Protein AF-W7E6U9-F1 (afdb_monomer)

Secondary structure (DSSP, 8-state):
---SEEEEEEETTEEEEEETT-GGGTTS--EEB-TT-TT---EEEEEEEEETTEEEEEEE-TTTTTTS-TT-EEEEEEGGGTEEEEEEPPPP--SS-S-S---------------------------------------------------------------------------------THHHHHHHHHHHHHHHHHHHHHHHH-----------------------------PPP--PPP-PPPPHHHHHTTS-HHHHHHH-SSHHHHHHHHHHHHHTT-HHHHHHHHHHHHHTT-HHHHHHHHHHH-TTT--TTSSSSS--HHHHHHHHHHHHHTT-GGGHHHHHHHHHHHHHHHHTT-HHHHHHHHHH--

Solvent-accessible surface area (backbone atoms only — not comparable to full-atom values): 24078 Å² total; per-residue (Å²): 132,82,73,56,58,47,61,40,60,72,48,66,19,26,35,32,38,37,31,60,74,39,33,89,57,69,88,59,95,59,49,44,24,31,85,91,38,84,92,46,66,64,44,66,55,75,44,76,50,70,60,84,50,23,23,35,38,31,32,72,33,54,86,39,58,90,77,54,58,59,74,38,80,40,58,41,32,31,70,90,74,73,43,71,46,77,40,55,37,55,71,60,55,53,68,75,71,91,73,76,79,78,80,76,79,72,77,83,74,81,85,79,92,77,89,81,83,93,78,84,88,83,88,82,81,92,80,90,86,87,80,84,88,84,88,82,81,87,85,91,81,94,80,82,88,86,89,79,89,78,88,77,93,79,86,82,87,90,76,90,82,82,87,83,90,84,83,88,83,89,88,91,79,92,78,78,90,75,83,83,77,70,75,62,66,64,54,53,54,54,53,53,54,52,54,58,59,52,49,57,58,55,50,65,76,67,60,72,83,82,78,79,86,77,91,81,80,88,82,81,78,87,77,84,92,77,82,87,83,83,88,82,95,70,78,87,75,75,85,74,73,75,78,79,77,74,80,50,72,74,62,56,48,74,78,46,54,71,69,52,34,71,71,68,41,94,44,52,67,55,30,27,52,51,11,53,51,28,43,75,70,67,39,27,70,61,10,49,54,30,20,52,54,15,28,76,74,66,33,36,66,24,19,34,52,51,12,49,59,22,19,69,87,69,50,52,89,92,48,77,51,98,66,62,36,65,57,59,12,49,53,24,18,50,52,6,37,76,67,65,36,70,81,22,50,61,60,42,51,54,47,51,55,54,29,50,55,38,29,75,76,64,36,62,67,32,44,53,42,47,65,75,74,66,122

Sequence (375 aa):
MSSQLKVSASAPGEATIILVGKALHYGDVLTISFPQFSSISSQKVIQQSVVGDDLLLIIDADSLGDILEPDSPYQIKVPELEITSTVIWPEIVGKRGASTGVINTTKASSPSKVKTPIIEEEQPASLSFETEPQTSSLPSSLIEDTHEEQKTDYFTQIQNKDDKEEDAPLVSEPSKRHQSSVPVILLSILGVCLLLAGGAIAYIKFSKPHSEPTKEQIVKKEEPKKELPKAAETKPPAPVQPPKAEPSFAENLQKMSVPEVIDKAPNTVMITQEGKRRLEAKQFDDGILLLENAAAKGDTLAMLKLGLLYSPVDFKTGGAIPSPDMREAARYLQKAEEGGLKDATAPRAALKDWLTKKADEGDDMARLTLKDFWK

Nearest PDB structures (foldseek):
  3wdi-assembly1_A  TM=6.635E-01  e=2.010E-02  Anoxybacillus sp. LM18-11
  3wdh-assembly1_A  TM=6.197E-01  e=1.278E-02  Anoxybacillus sp. LM18-11
  6mol-assembly1_B  TM=5.276E-01  e=3.601E-01  Homo sapiens
  7uvl-assembly1_A  TM=4.372E-01  e=2.080E+00  Homo sapiens
  3aqj-assembly2_R  TM=2.081E-01  e=8.560E+00  Peduovirus P2

Radius of gyration: 37.89 Å; Cα contacts (8 Å, |Δi|>4): 383; chains: 1; bounding box: 103×106×112 Å

InterPro domains:
  IPR011990 Tetratricopeptide-like helical domain superfamily [G3DSA:1.25.40.10] (270-371)

Mean predicted aligned error: 20.53 Å

Structure (mmCIF, N/CA/C/O backbone):
data_AF-W7E6U9-F1
#
_entry.id   AF-W7E6U9-F1
#
loop_
_atom_site.group_PDB
_atom_site.id
_atom_site.type_symbol
_atom_site.label_atom_id
_atom_site.label_alt_id
_atom_site.label_comp_id
_atom_site.label_asym_id
_atom_site.label_entity_id
_atom_site.label_seq_id
_atom_site.pdbx_PDB_ins_code
_atom_site.Cartn_x
_atom_site.Cartn_y
_atom_site.Cartn_z
_atom_site.occupancy
_atom_site.B_iso_or_equiv
_atom_site.auth_seq_id
_atom_site.auth_comp_id
_atom_site.auth_asym_id
_atom_site.auth_atom_id
_atom_site.pdbx_PDB_model_num
ATOM 1 N N . MET A 1 1 ? -27.068 -25.869 20.766 1.00 50.53 1 MET A N 1
ATOM 2 C CA . MET A 1 1 ? -27.177 -24.438 20.420 1.00 50.53 1 MET A CA 1
ATOM 3 C C . MET A 1 1 ? -26.910 -24.331 18.933 1.00 50.53 1 MET A C 1
ATOM 5 O O . MET A 1 1 ? -25.857 -24.786 18.512 1.00 50.53 1 MET A O 1
ATOM 9 N N . SER A 1 2 ? -27.874 -23.872 18.135 1.00 56.91 2 SER A N 1
ATOM 10 C CA . SER A 1 2 ? -27.682 -23.735 16.687 1.00 56.91 2 SER A CA 1
ATOM 11 C C . SER A 1 2 ? -26.698 -22.599 16.425 1.00 56.91 2 SER A C 1
ATOM 13 O O . SER A 1 2 ? -26.955 -21.468 16.836 1.00 56.91 2 SER A O 1
ATOM 15 N N . SER A 1 3 ? -25.560 -22.896 15.796 1.00 67.38 3 SER A N 1
ATOM 16 C CA . SER A 1 3 ? -24.591 -21.871 15.407 1.00 67.38 3 SER A CA 1
ATOM 17 C C . SER A 1 3 ? -25.251 -20.912 14.418 1.00 67.38 3 SER A C 1
ATOM 19 O O . SER A 1 3 ? -25.660 -21.325 13.336 1.00 67.38 3 SER A O 1
ATOM 21 N N . GLN A 1 4 ? -25.368 -19.639 14.801 1.00 89.50 4 GLN A N 1
ATOM 22 C CA . GLN A 1 4 ? -25.947 -18.575 13.968 1.00 89.50 4 GLN A CA 1
ATOM 23 C C . GLN A 1 4 ? -25.025 -18.156 12.810 1.00 89.50 4 GLN A C 1
ATOM 25 O O . GLN A 1 4 ? -25.430 -17.377 11.953 1.00 89.50 4 GLN A O 1
ATOM 30 N N . LEU A 1 5 ? -23.789 -18.664 12.793 1.00 95.62 5 LEU A N 1
ATOM 31 C CA . LEU A 1 5 ? -22.746 -18.307 11.843 1.00 95.62 5 LEU A CA 1
ATOM 32 C C . LEU A 1 5 ? -22.010 -19.573 11.384 1.00 95.62 5 LEU A C 1
ATOM 34 O O . LEU A 1 5 ? -21.658 -20.423 12.208 1.00 95.62 5 LEU A O 1
ATOM 38 N N . LYS A 1 6 ? -21.785 -19.702 10.076 1.00 96.50 6 LYS A N 1
ATOM 39 C CA . LYS A 1 6 ? -20.925 -20.731 9.464 1.00 96.50 6 LYS A CA 1
ATOM 40 C C . LYS A 1 6 ? -19.910 -20.062 8.544 1.00 96.50 6 LYS A C 1
ATOM 42 O O . LYS A 1 6 ? -20.178 -18.980 8.035 1.00 96.50 6 LYS A O 1
ATOM 47 N N . VAL A 1 7 ? -18.766 -20.703 8.320 1.00 96.50 7 VAL A N 1
ATOM 48 C CA . VAL A 1 7 ? -17.740 -20.219 7.385 1.00 96.50 7 VAL A CA 1
ATOM 49 C C . VAL A 1 7 ? -17.380 -21.337 6.420 1.00 96.50 7 VAL A C 1
ATOM 51 O O . VAL A 1 7 ? -17.232 -22.485 6.835 1.00 96.50 7 VAL A O 1
ATOM 54 N N . SER A 1 8 ? -17.260 -21.009 5.139 1.00 96.25 8 SER A N 1
ATOM 55 C CA . SER A 1 8 ? -16.838 -21.932 4.086 1.00 96.25 8 SER A CA 1
ATOM 56 C C . SER A 1 8 ? -15.931 -21.228 3.082 1.00 96.25 8 SER A C 1
ATOM 58 O O . SER A 1 8 ? -16.104 -20.040 2.817 1.00 96.25 8 SER A O 1
ATOM 60 N N . ALA A 1 9 ? -14.999 -21.962 2.479 1.00 94.75 9 ALA A N 1
ATOM 61 C CA . ALA A 1 9 ? -14.266 -21.480 1.312 1.00 94.75 9 ALA A CA 1
ATOM 62 C C . ALA A 1 9 ? -15.226 -21.351 0.112 1.00 94.75 9 ALA A C 1
ATOM 64 O O . ALA A 1 9 ? -16.019 -22.264 -0.129 1.00 94.75 9 ALA A O 1
ATOM 65 N N . SER A 1 10 ? -15.182 -20.236 -0.624 1.00 91.19 10 SER A N 1
ATOM 66 C CA . SER A 1 10 ? -16.065 -20.004 -1.789 1.00 91.19 10 SER A CA 1
ATOM 67 C C . SER A 1 10 ? -15.338 -19.981 -3.123 1.00 91.19 10 SER A C 1
ATOM 69 O O . SER A 1 10 ? -15.836 -20.523 -4.107 1.00 91.19 10 SER A O 1
ATOM 71 N N . ALA A 1 11 ? -14.168 -19.356 -3.161 1.00 92.62 11 ALA A N 1
ATOM 72 C CA . ALA A 1 11 ? -13.313 -19.246 -4.334 1.00 92.62 11 ALA A CA 1
ATOM 73 C C . ALA A 1 11 ? -11.860 -19.094 -3.859 1.00 92.62 11 ALA A C 1
ATOM 75 O O . ALA A 1 11 ? -11.637 -18.864 -2.665 1.00 92.62 11 ALA A O 1
ATOM 76 N N . PRO A 1 12 ? -10.857 -19.224 -4.746 1.00 93.19 12 PRO A N 1
ATOM 77 C CA . PRO A 1 12 ? -9.482 -18.988 -4.345 1.00 93.19 12 PRO A CA 1
ATOM 78 C C . PRO A 1 12 ? -9.330 -17.601 -3.710 1.00 93.19 12 PRO A C 1
ATOM 80 O O . PRO A 1 12 ? -9.788 -16.625 -4.296 1.00 93.19 12 PRO A O 1
ATOM 83 N N . GLY A 1 13 ? -8.739 -17.525 -2.519 1.00 92.62 13 GLY A N 1
ATOM 84 C CA . GLY A 1 13 ? -8.556 -16.299 -1.734 1.00 92.62 13 GLY A CA 1
ATOM 85 C C . GLY A 1 13 ? -9.821 -15.696 -1.124 1.00 92.62 13 GLY A C 1
ATOM 86 O O . GLY A 1 13 ? -9.768 -14.586 -0.605 1.00 92.62 13 GLY A O 1
ATOM 87 N N . GLU A 1 14 ? -10.963 -16.383 -1.167 1.00 96.00 14 GLU A N 1
ATOM 88 C CA . GLU A 1 14 ? -12.239 -15.860 -0.669 1.00 96.00 14 GLU A CA 1
ATOM 89 C C . GLU A 1 14 ? -12.874 -16.808 0.350 1.00 96.00 14 GLU A C 1
ATOM 91 O O . GLU A 1 14 ? -12.960 -18.024 0.142 1.00 96.00 14 GLU A O 1
ATOM 96 N N . ALA A 1 15 ? -13.370 -16.229 1.443 1.00 96.75 15 ALA A N 1
ATOM 97 C CA . ALA A 1 15 ? -14.181 -16.932 2.429 1.00 96.75 15 ALA A CA 1
ATOM 98 C C . ALA A 1 15 ? -15.612 -16.387 2.415 1.00 96.75 15 ALA A C 1
ATOM 100 O O . ALA A 1 15 ? -15.831 -15.175 2.359 1.00 96.75 15 ALA A O 1
ATOM 101 N N . THR A 1 16 ? -16.586 -17.289 2.510 1.00 97.88 16 THR A N 1
ATOM 102 C CA . THR A 1 16 ? -18.001 -16.961 2.697 1.00 97.88 16 THR A CA 1
ATOM 103 C C . THR A 1 16 ? -18.406 -17.213 4.139 1.00 97.88 16 THR A C 1
ATOM 105 O O . THR A 1 16 ? -18.268 -18.322 4.656 1.00 97.88 16 THR A O 1
ATOM 108 N N . ILE A 1 17 ? -18.946 -16.181 4.775 1.00 97.38 17 ILE A N 1
ATOM 109 C CA . ILE A 1 17 ? -19.554 -16.229 6.099 1.00 97.38 17 ILE A CA 1
ATOM 110 C C . ILE A 1 17 ? -21.072 -16.267 5.920 1.00 97.38 17 ILE A C 1
ATOM 112 O O . ILE A 1 17 ? -21.661 -15.344 5.365 1.00 97.38 17 ILE A O 1
ATOM 116 N N . ILE A 1 18 ? -21.706 -17.334 6.392 1.00 97.94 18 ILE A N 1
ATOM 117 C CA . ILE A 1 18 ? -23.150 -17.561 6.303 1.00 97.94 18 ILE A CA 1
ATOM 118 C C . ILE A 1 18 ? -23.783 -17.184 7.641 1.00 97.94 18 ILE A C 1
ATOM 120 O O . ILE A 1 18 ? -23.495 -17.813 8.663 1.00 97.94 18 ILE A O 1
ATOM 124 N N . LEU A 1 19 ? -24.654 -16.181 7.628 1.00 97.06 19 LEU A N 1
ATOM 125 C CA . LEU A 1 19 ? -25.449 -15.732 8.765 1.00 97.06 19 LEU A CA 1
ATOM 126 C C . LEU A 1 19 ? -26.862 -16.311 8.661 1.00 97.06 19 LEU A C 1
ATOM 128 O O . LEU A 1 19 ? -27.660 -15.892 7.819 1.00 97.06 19 LEU A O 1
ATOM 132 N N . VAL A 1 20 ? -27.157 -17.284 9.522 1.00 96.81 20 VAL A N 1
ATOM 133 C CA . VAL A 1 20 ? -28.383 -18.087 9.435 1.00 96.81 20 VAL A CA 1
ATOM 134 C C . VAL A 1 20 ? -29.605 -17.257 9.838 1.00 96.81 20 VAL A C 1
ATOM 136 O O . VAL A 1 20 ? -29.639 -16.715 10.948 1.00 96.81 20 VAL A O 1
ATOM 139 N N . GLY A 1 21 ? -30.614 -17.175 8.967 1.00 96.25 21 GLY A N 1
ATOM 140 C CA . GLY A 1 21 ? -31.855 -16.428 9.222 1.00 96.25 21 GLY A CA 1
ATOM 141 C C . GLY A 1 21 ? -31.689 -14.901 9.245 1.00 96.25 21 GLY A C 1
ATOM 142 O O . GLY A 1 21 ? -32.402 -14.212 9.979 1.00 96.25 21 GLY A O 1
ATOM 143 N N . LYS A 1 22 ? -30.701 -14.363 8.519 1.00 96.88 22 LYS A N 1
ATOM 144 C CA . LYS A 1 22 ? -30.349 -12.930 8.502 1.00 96.88 22 LYS A CA 1
ATOM 145 C C . LYS A 1 22 ? -30.511 -12.252 7.138 1.00 96.88 22 LYS A C 1
ATOM 147 O O . LYS A 1 22 ? -30.009 -11.146 6.965 1.00 96.88 22 LYS A O 1
ATOM 152 N N . ALA A 1 23 ? -31.254 -12.848 6.203 1.00 96.94 23 ALA A N 1
ATOM 153 C CA . ALA A 1 23 ? -31.520 -12.278 4.874 1.00 96.94 23 ALA A CA 1
ATOM 154 C C . ALA A 1 23 ? -32.065 -10.834 4.890 1.00 96.94 23 ALA A C 1
ATOM 156 O O . ALA A 1 23 ? -31.772 -10.061 3.982 1.00 96.94 23 ALA A O 1
ATOM 157 N N . LEU A 1 24 ? -32.812 -10.446 5.932 1.00 97.00 24 LEU A N 1
ATOM 158 C CA . LEU A 1 24 ? -33.378 -9.096 6.073 1.00 97.00 24 LEU A CA 1
ATOM 159 C C . LEU A 1 24 ? -32.328 -7.976 6.185 1.00 97.00 24 LEU A C 1
ATOM 161 O O . LEU A 1 24 ? -32.667 -6.818 5.978 1.00 97.00 24 LEU A O 1
ATOM 165 N N . HIS A 1 25 ? -31.074 -8.322 6.493 1.00 96.50 25 HIS A N 1
ATOM 166 C CA . HIS A 1 25 ? -29.942 -7.393 6.580 1.00 96.50 25 HIS A CA 1
ATOM 167 C C . HIS A 1 25 ? -29.167 -7.263 5.260 1.00 96.50 25 HIS A C 1
ATOM 169 O O . HIS A 1 25 ? -28.069 -6.708 5.220 1.00 96.50 25 HIS A O 1
ATOM 175 N N . TYR A 1 26 ? -29.696 -7.811 4.163 1.00 96.50 26 TYR A N 1
ATOM 176 C CA . TYR A 1 26 ? -29.088 -7.649 2.850 1.00 96.50 26 TYR A CA 1
ATOM 177 C C . TYR A 1 26 ? -29.068 -6.175 2.430 1.00 96.50 26 TYR A C 1
ATOM 179 O O . TYR A 1 26 ? -30.105 -5.514 2.380 1.00 96.50 26 TYR A O 1
ATOM 187 N N . GLY A 1 27 ? -27.881 -5.683 2.074 1.00 94.94 27 GLY A N 1
ATOM 188 C CA . GLY A 1 27 ? -27.653 -4.287 1.698 1.00 94.94 27 GLY A CA 1
ATOM 189 C C . GLY A 1 27 ? -27.159 -3.405 2.847 1.00 94.94 27 GLY A C 1
ATOM 190 O O . GLY A 1 27 ? -26.681 -2.300 2.580 1.00 94.94 27 GLY A O 1
ATOM 191 N N . ASP A 1 28 ? -27.193 -3.893 4.091 1.00 96.56 28 ASP A N 1
ATOM 192 C CA . ASP A 1 28 ? -26.587 -3.201 5.229 1.00 96.56 28 ASP A CA 1
ATOM 193 C C . ASP A 1 28 ? -25.060 -3.149 5.070 1.00 96.56 28 ASP A C 1
ATOM 195 O O . ASP A 1 28 ? -24.431 -4.048 4.509 1.00 96.56 28 ASP A O 1
ATOM 199 N N . VAL A 1 29 ? -24.418 -2.100 5.586 1.00 94.56 29 VAL A N 1
ATOM 200 C CA . VAL A 1 29 ? -22.950 -2.025 5.617 1.00 94.56 29 VAL A CA 1
ATOM 201 C C . VAL A 1 29 ? -22.452 -2.838 6.807 1.00 94.56 29 VAL A C 1
ATOM 203 O O . VAL A 1 29 ? -22.443 -2.351 7.932 1.00 94.56 29 VAL A O 1
ATOM 206 N N . LEU A 1 30 ? -22.056 -4.084 6.549 1.00 96.44 30 LEU A N 1
ATOM 207 C CA . LEU A 1 30 ? -21.601 -5.024 7.573 1.00 96.44 30 LEU A CA 1
ATOM 208 C C . LEU A 1 30 ? -20.074 -5.118 7.615 1.00 96.44 30 LEU A C 1
ATOM 210 O O . LEU A 1 30 ? -19.406 -5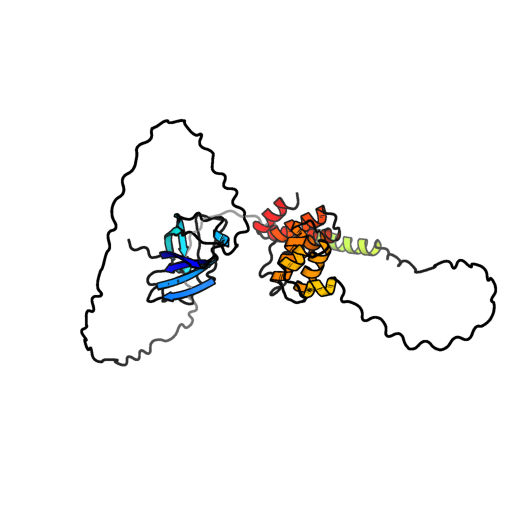.083 6.572 1.00 96.44 30 LEU A O 1
ATOM 214 N N . THR A 1 31 ? -19.525 -5.290 8.817 1.00 96.00 31 THR A N 1
ATOM 215 C CA . THR A 1 31 ? -18.095 -5.531 9.033 1.00 96.00 31 THR A CA 1
ATOM 216 C C . THR A 1 31 ? -17.862 -6.842 9.775 1.00 96.00 31 THR A C 1
ATOM 218 O O . THR A 1 31 ? -18.670 -7.288 10.589 1.00 96.00 31 THR A O 1
ATOM 221 N N . ILE A 1 32 ? -16.738 -7.493 9.477 1.00 96.81 32 ILE A N 1
ATOM 222 C CA . ILE A 1 32 ? -16.329 -8.740 10.130 1.00 96.81 32 ILE A CA 1
ATOM 223 C C . ILE A 1 32 ? -15.115 -8.448 10.998 1.00 96.81 32 ILE A C 1
ATOM 225 O O . ILE A 1 32 ? -14.102 -7.983 10.495 1.00 96.81 32 ILE A O 1
ATOM 229 N N . SER A 1 33 ? -15.177 -8.732 12.292 1.00 95.62 33 SER A N 1
ATOM 230 C CA . SER A 1 33 ? -14.063 -8.504 13.220 1.00 95.62 33 SER A CA 1
ATOM 231 C C . SER A 1 33 ? -13.580 -9.804 13.855 1.00 95.62 33 SER A C 1
ATOM 233 O O . SER A 1 33 ? -14.376 -10.702 14.148 1.00 95.62 33 SER A O 1
ATOM 235 N N . PHE A 1 34 ? -12.269 -9.884 14.089 1.00 96.12 34 PHE A N 1
ATOM 236 C CA . PHE A 1 34 ? -11.613 -11.009 14.751 1.00 96.12 34 PHE A CA 1
ATOM 237 C C . PHE A 1 34 ? -10.993 -10.515 16.068 1.00 96.12 34 PHE A C 1
ATOM 239 O O . PHE A 1 34 ? -9.836 -10.097 16.082 1.00 96.12 34 PHE A O 1
ATOM 246 N N . PRO A 1 35 ? -11.742 -10.509 17.185 1.00 93.81 35 PRO A N 1
ATOM 247 C CA . PRO A 1 35 ? -11.337 -9.827 18.420 1.00 93.81 35 PRO A CA 1
ATOM 248 C C . PRO A 1 35 ? -10.019 -10.336 19.025 1.00 93.81 35 PRO A C 1
ATOM 250 O O . PRO A 1 35 ? -9.348 -9.595 19.738 1.00 93.81 35 PRO A O 1
ATOM 253 N N . GLN A 1 36 ? -9.627 -11.577 18.731 1.00 94.06 36 GLN A N 1
ATOM 254 C CA . GLN A 1 36 ? -8.348 -12.157 19.146 1.00 94.06 36 GLN A CA 1
ATOM 255 C C . GLN A 1 36 ? -7.125 -11.594 18.397 1.00 94.06 36 GLN A C 1
ATOM 257 O O . GLN A 1 36 ? -6.000 -11.810 18.845 1.00 94.06 36 GLN A O 1
ATOM 262 N N . PHE A 1 37 ? -7.315 -10.864 17.292 1.00 91.50 37 PHE A N 1
ATOM 263 C CA . PHE A 1 37 ? -6.233 -10.289 16.493 1.00 91.50 37 PHE A CA 1
ATOM 264 C C . PHE A 1 37 ? -6.322 -8.764 16.467 1.00 91.50 37 PHE A C 1
ATOM 266 O O . PHE A 1 37 ? -7.119 -8.175 15.742 1.00 91.50 37 PHE A O 1
ATOM 273 N N . SER A 1 38 ? -5.443 -8.096 17.213 1.00 84.81 38 SER A N 1
ATOM 274 C CA . SER A 1 38 ? -5.354 -6.629 17.203 1.00 84.81 38 SER A CA 1
ATOM 275 C C . SER A 1 38 ? -4.859 -6.062 15.868 1.00 84.81 38 SER A C 1
ATOM 277 O O . SER A 1 38 ? -5.150 -4.911 15.550 1.00 84.81 38 SER A O 1
ATOM 279 N N . SER A 1 39 ? -4.133 -6.860 15.079 1.00 79.31 39 SER A N 1
ATOM 280 C CA . SER A 1 39 ? -3.635 -6.492 13.750 1.00 79.31 39 SER A CA 1
ATOM 281 C C . SER A 1 39 ? -4.715 -6.494 12.665 1.00 79.31 39 SER A C 1
ATOM 283 O O . SER A 1 39 ? -4.521 -5.850 11.638 1.00 79.31 39 SER A O 1
ATOM 285 N N . ILE A 1 40 ? -5.843 -7.180 12.883 1.00 82.50 40 ILE A N 1
ATOM 286 C CA . ILE A 1 40 ? -6.955 -7.275 11.928 1.00 82.50 40 ILE A CA 1
ATOM 287 C C . ILE A 1 40 ? -8.248 -6.876 12.638 1.00 82.50 40 ILE A C 1
ATOM 289 O O . ILE A 1 40 ? -9.126 -7.694 12.916 1.00 82.50 40 ILE A O 1
ATOM 293 N N . SER A 1 41 ? -8.353 -5.593 12.974 1.00 72.44 41 SER A N 1
ATOM 294 C CA . SER A 1 41 ? -9.484 -5.081 13.752 1.00 72.44 41 SER A CA 1
ATOM 295 C C . SER A 1 41 ? -10.829 -5.293 13.048 1.00 72.44 41 SER A C 1
ATOM 297 O O . SER A 1 41 ? -11.829 -5.575 13.710 1.00 72.44 41 SER A O 1
ATOM 299 N N . SER A 1 42 ? -10.860 -5.194 11.715 1.00 90.38 42 SER A N 1
ATOM 300 C CA . SER A 1 42 ? -12.053 -5.436 10.904 1.00 90.38 42 SER A CA 1
ATOM 301 C C . SER A 1 42 ? -11.708 -5.744 9.446 1.00 90.38 42 SER A C 1
ATOM 303 O O . SER A 1 42 ? -10.725 -5.243 8.906 1.00 90.38 42 SER A O 1
ATOM 305 N N . GLN A 1 43 ? -12.541 -6.561 8.817 1.00 92.75 43 GLN A N 1
ATOM 306 C CA . GLN A 1 43 ? -12.536 -6.903 7.407 1.00 92.75 43 GLN A CA 1
ATOM 307 C C . GLN A 1 43 ? -13.815 -6.379 6.769 1.00 92.75 43 GLN A C 1
ATOM 309 O O . GLN A 1 43 ? -14.919 -6.528 7.311 1.00 92.75 43 GLN A O 1
ATOM 314 N N . LYS A 1 44 ? -13.654 -5.750 5.607 1.00 92.38 44 LYS A N 1
ATOM 315 C CA . LYS A 1 44 ? -14.771 -5.227 4.828 1.00 92.38 44 LYS A CA 1
ATOM 316 C C . LYS A 1 44 ? -15.396 -6.362 4.022 1.00 92.38 44 LYS A C 1
ATOM 318 O O . LYS A 1 44 ? -14.692 -7.104 3.343 1.00 92.38 44 LYS A O 1
ATOM 323 N N . VAL A 1 45 ? -16.721 -6.458 4.059 1.00 95.31 45 VAL A N 1
ATOM 324 C CA . VAL A 1 45 ? -17.468 -7.366 3.185 1.00 95.31 45 VAL A CA 1
ATOM 325 C C . VAL A 1 45 ? -17.332 -6.883 1.738 1.00 95.31 45 VAL A C 1
ATOM 327 O O . VAL A 1 45 ? -17.698 -5.749 1.424 1.00 95.31 45 VAL A O 1
ATOM 330 N N . ILE A 1 46 ? -16.773 -7.728 0.869 1.00 94.12 46 ILE A N 1
ATOM 331 C CA . ILE A 1 46 ? -16.598 -7.435 -0.562 1.00 94.12 46 ILE A CA 1
ATOM 332 C C . ILE A 1 46 ? -17.949 -7.523 -1.266 1.00 94.12 46 ILE A C 1
ATOM 334 O O . ILE A 1 46 ? -18.298 -6.661 -2.071 1.00 94.12 46 ILE A O 1
ATOM 338 N N . GLN A 1 47 ? -18.700 -8.581 -0.962 1.00 96.38 47 GLN A N 1
ATOM 339 C CA . GLN A 1 47 ? -19.956 -8.895 -1.622 1.00 96.38 47 GLN A CA 1
ATOM 340 C C . GLN A 1 47 ? -20.935 -9.527 -0.635 1.00 96.38 47 GLN A C 1
ATOM 342 O O . GLN A 1 47 ? -20.545 -10.267 0.266 1.00 96.38 47 GLN A O 1
ATOM 347 N N . GLN A 1 48 ? -22.218 -9.234 -0.831 1.00 97.56 48 GLN A N 1
ATOM 348 C CA . GLN A 1 48 ? -23.319 -9.870 -0.120 1.00 97.56 48 GLN A CA 1
ATOM 349 C C . GLN A 1 48 ? -24.193 -10.635 -1.107 1.00 97.56 48 GLN A C 1
ATOM 351 O O . GLN A 1 48 ? -24.369 -10.210 -2.252 1.00 97.56 48 GLN A O 1
ATOM 356 N N . SER A 1 49 ? -24.765 -11.745 -0.663 1.00 97.00 49 SER A N 1
ATOM 357 C CA . SER A 1 49 ? -25.818 -12.459 -1.382 1.00 97.00 49 SER A CA 1
ATOM 358 C C . SER A 1 49 ? -26.787 -13.100 -0.391 1.00 97.00 49 SER A C 1
ATOM 360 O O . SER A 1 49 ? -26.489 -13.223 0.793 1.00 97.00 49 SER A O 1
ATOM 362 N N . VAL A 1 50 ? -27.976 -13.470 -0.858 1.00 97.75 50 VAL A N 1
ATOM 363 C CA . VAL A 1 50 ? -29.010 -14.106 -0.031 1.00 97.75 50 VAL A CA 1
ATOM 364 C C . VAL A 1 50 ? -29.332 -15.471 -0.615 1.00 97.75 50 VAL A C 1
ATOM 366 O O . VAL A 1 50 ? -29.511 -15.597 -1.828 1.00 97.75 50 VAL A O 1
ATOM 369 N N . VAL A 1 51 ? -29.412 -16.487 0.245 1.00 97.38 51 VAL A N 1
ATOM 370 C CA . VAL A 1 51 ? -29.823 -17.846 -0.126 1.00 97.38 51 VAL A CA 1
ATOM 371 C C . VAL A 1 51 ? -30.891 -18.313 0.859 1.00 97.38 51 VAL A C 1
ATOM 373 O O . VAL A 1 51 ? -30.592 -18.662 1.997 1.00 97.38 51 VAL A O 1
ATOM 376 N N . GLY A 1 52 ? -32.153 -18.314 0.422 1.00 96.56 52 GLY A N 1
ATOM 377 C CA . GLY A 1 52 ? -33.285 -18.539 1.324 1.00 96.56 52 GLY A CA 1
ATOM 378 C C . GLY A 1 52 ? -33.364 -17.430 2.375 1.00 96.56 52 GLY A C 1
ATOM 379 O O . GLY A 1 52 ? -33.355 -16.255 2.020 1.00 96.56 52 GLY A O 1
ATOM 380 N N . ASP A 1 53 ? -33.386 -17.812 3.652 1.00 97.19 53 ASP A N 1
ATOM 381 C CA . ASP A 1 53 ? -33.387 -16.873 4.783 1.00 97.19 53 ASP A CA 1
ATOM 382 C C . ASP A 1 53 ? -31.971 -16.520 5.277 1.00 97.19 53 ASP A C 1
ATOM 384 O O . ASP A 1 53 ? -31.814 -15.731 6.214 1.00 97.19 53 ASP A O 1
ATOM 388 N N . ASP A 1 54 ? -30.928 -17.066 4.651 1.00 97.75 54 ASP A N 1
ATOM 389 C CA . ASP A 1 54 ? -29.543 -16.880 5.074 1.00 97.75 54 ASP A CA 1
ATOM 390 C C . ASP A 1 54 ? -28.867 -15.750 4.289 1.00 97.75 54 ASP A C 1
ATOM 392 O O . ASP A 1 54 ? -29.018 -15.623 3.069 1.00 97.75 54 ASP A O 1
ATOM 396 N N . LEU A 1 55 ? -28.079 -14.940 4.998 1.00 97.62 55 LEU A N 1
ATOM 397 C CA . LEU A 1 55 ? -27.251 -13.887 4.411 1.00 97.62 55 LEU A CA 1
ATOM 398 C C . LEU A 1 55 ? -25.813 -14.390 4.270 1.00 97.62 55 LEU A C 1
ATOM 400 O O . LEU A 1 55 ? -25.199 -14.821 5.245 1.00 97.62 55 LEU A O 1
ATOM 404 N N . LEU A 1 56 ? -25.272 -14.328 3.059 1.00 98.12 56 LEU A N 1
ATOM 405 C CA . LEU A 1 56 ? -23.907 -14.722 2.732 1.00 98.12 56 LEU A CA 1
ATOM 406 C C . LEU A 1 56 ? -23.051 -13.464 2.595 1.00 98.12 56 LEU A C 1
ATOM 408 O O . LEU A 1 56 ? -23.361 -12.569 1.808 1.00 98.12 56 LEU A O 1
ATOM 412 N N . LEU A 1 57 ? -21.957 -13.415 3.347 1.00 97.69 57 LEU A N 1
ATOM 413 C CA . LEU A 1 57 ? -20.976 -12.337 3.331 1.00 97.69 57 LEU A CA 1
ATOM 414 C C . LEU A 1 57 ? -19.657 -12.878 2.784 1.00 97.69 57 LEU A C 1
ATOM 416 O O . LEU A 1 57 ? -19.055 -13.764 3.387 1.00 97.69 57 LEU A O 1
ATOM 420 N N . ILE A 1 58 ? -19.202 -12.345 1.657 1.00 97.12 58 ILE A N 1
ATOM 421 C CA . ILE A 1 58 ? -17.944 -12.740 1.021 1.00 97.12 58 ILE A CA 1
ATOM 422 C C . ILE A 1 58 ? -16.864 -11.736 1.424 1.00 97.12 58 ILE A C 1
ATOM 424 O O . ILE A 1 58 ? -17.044 -10.523 1.266 1.00 97.12 58 ILE A O 1
ATOM 428 N N . ILE A 1 59 ? -15.747 -12.239 1.948 1.00 96.25 59 ILE A N 1
ATOM 429 C CA . ILE A 1 59 ? -14.596 -11.442 2.395 1.00 96.25 59 ILE A CA 1
ATOM 430 C C . ILE A 1 59 ? -13.301 -11.883 1.708 1.00 96.25 59 ILE A C 1
ATOM 432 O O . ILE A 1 59 ? -13.181 -13.029 1.268 1.00 96.25 59 ILE A O 1
ATOM 436 N N . ASP A 1 60 ? -12.326 -10.968 1.660 1.00 94.75 60 ASP A N 1
ATOM 437 C CA . ASP A 1 60 ? -10.973 -11.256 1.175 1.00 94.75 60 ASP A CA 1
ATOM 438 C C . ASP A 1 60 ? -10.229 -12.080 2.227 1.00 94.75 60 ASP A C 1
ATOM 440 O O . ASP A 1 60 ? -9.846 -11.571 3.286 1.00 94.75 60 ASP A O 1
ATOM 444 N N . ALA A 1 61 ? -10.034 -13.361 1.943 1.00 93.94 61 ALA A N 1
ATOM 445 C CA . ALA A 1 61 ? -9.326 -14.268 2.826 1.00 93.94 61 ALA A CA 1
ATOM 446 C C . ALA A 1 61 ? -7.826 -14.366 2.502 1.00 93.94 61 ALA A C 1
ATOM 448 O O . ALA A 1 61 ? -7.076 -14.859 3.346 1.00 93.94 61 ALA A O 1
ATOM 449 N N . ASP A 1 62 ? -7.351 -13.850 1.360 1.00 88.69 62 ASP A N 1
ATOM 450 C CA . ASP A 1 62 ? -5.913 -13.835 1.046 1.00 88.69 62 ASP A CA 1
ATOM 451 C C . ASP A 1 62 ? -5.136 -12.972 2.051 1.00 88.69 62 ASP A C 1
ATOM 453 O O . ASP A 1 62 ? -4.021 -13.323 2.440 1.00 88.69 62 ASP A O 1
ATOM 457 N N . SER A 1 63 ? -5.741 -11.875 2.520 1.00 85.69 63 SER A N 1
ATOM 458 C CA . SER A 1 63 ? -5.163 -11.017 3.569 1.00 85.69 63 SER A CA 1
ATOM 459 C C . SER A 1 63 ? -5.123 -11.678 4.955 1.00 85.69 63 SER A C 1
ATOM 461 O O . SER A 1 63 ? -4.387 -11.236 5.837 1.00 85.69 63 SER A O 1
ATOM 463 N N . LEU A 1 64 ? -5.917 -12.735 5.150 1.00 91.44 64 LEU A N 1
ATOM 464 C CA . LEU A 1 64 ? -6.066 -13.446 6.417 1.00 91.44 64 LEU A CA 1
ATOM 465 C C . LEU A 1 64 ? -5.223 -14.723 6.486 1.00 91.44 64 LEU A C 1
ATOM 467 O O . LEU A 1 64 ? -4.966 -15.204 7.587 1.00 91.44 64 LEU A O 1
ATOM 471 N N . GLY A 1 65 ? -4.792 -15.267 5.344 1.00 86.62 65 GLY A N 1
ATOM 472 C CA . GLY A 1 65 ? -4.129 -16.574 5.262 1.00 86.62 65 GLY A CA 1
ATOM 473 C C . GLY A 1 65 ? -2.813 -16.682 6.040 1.00 86.62 65 GLY A C 1
ATOM 474 O O . GLY A 1 65 ? -2.459 -17.769 6.480 1.00 86.62 65 GLY A O 1
ATOM 475 N N . ASP A 1 66 ? -2.121 -15.564 6.274 1.00 86.19 66 ASP A N 1
ATOM 476 C CA . ASP A 1 66 ? -0.884 -15.540 7.071 1.00 86.19 66 ASP A CA 1
ATOM 477 C C . ASP A 1 66 ? -1.150 -15.516 8.594 1.00 86.19 66 ASP A C 1
ATOM 479 O O . ASP A 1 66 ? -0.219 -15.632 9.392 1.00 86.19 66 ASP A O 1
ATOM 483 N N . ILE A 1 67 ? -2.407 -15.320 9.011 1.00 91.19 67 ILE A N 1
ATOM 484 C CA . ILE A 1 67 ? -2.795 -15.092 10.414 1.00 91.19 67 ILE A CA 1
ATOM 485 C C . ILE A 1 67 ? -3.782 -16.158 10.908 1.00 91.19 67 ILE A C 1
ATOM 487 O O . ILE A 1 67 ? -3.743 -16.541 12.079 1.00 91.19 67 ILE A O 1
ATOM 491 N N . LEU A 1 68 ? -4.665 -16.635 10.028 1.00 94.06 68 LEU A N 1
ATOM 492 C CA . LEU A 1 68 ? -5.658 -17.659 10.328 1.00 94.06 68 LEU A CA 1
ATOM 493 C C . LEU A 1 68 ? -5.174 -19.019 9.822 1.00 94.06 68 LEU A C 1
ATOM 495 O O . LEU A 1 68 ? -5.139 -19.277 8.621 1.00 94.06 68 LEU A O 1
ATOM 499 N N . GLU A 1 69 ? -4.827 -19.894 10.757 1.00 94.19 69 GLU A N 1
ATOM 500 C CA . GLU A 1 69 ? -4.468 -21.279 10.485 1.00 94.19 69 GLU A CA 1
ATOM 501 C C . GLU A 1 69 ? -5.729 -22.081 10.108 1.00 94.19 69 GLU A C 1
ATOM 503 O O . GLU A 1 69 ? -6.742 -22.004 10.815 1.00 94.19 69 GLU A O 1
ATOM 508 N N . PRO A 1 70 ? -5.699 -22.869 9.019 1.00 95.06 70 PRO A N 1
ATOM 509 C CA . PRO A 1 70 ? -6.779 -23.792 8.687 1.00 95.06 70 PRO A CA 1
ATOM 510 C C . PRO A 1 70 ? -7.117 -24.730 9.852 1.00 95.06 70 PRO A C 1
ATOM 512 O O . PRO A 1 70 ? -6.253 -25.085 10.655 1.00 95.06 70 PRO A O 1
ATOM 515 N N . ASP A 1 71 ? -8.388 -25.113 9.949 1.00 94.38 71 ASP A N 1
ATOM 516 C CA . ASP A 1 71 ? -8.954 -26.004 10.971 1.00 94.38 71 ASP A CA 1
ATOM 517 C C . ASP A 1 71 ? -8.843 -25.504 12.423 1.00 94.38 71 ASP A C 1
ATOM 519 O O . ASP A 1 71 ? -9.227 -26.206 13.365 1.00 94.38 71 ASP A O 1
ATOM 523 N N . SER A 1 72 ? -8.394 -24.263 12.629 1.00 95.56 72 SER A N 1
ATOM 524 C CA . SER A 1 72 ? -8.321 -23.652 13.954 1.00 95.56 72 SER A CA 1
ATOM 525 C C . SER A 1 72 ? -9.612 -22.908 14.323 1.00 95.56 72 SER A C 1
ATOM 527 O O . SER A 1 72 ? -10.276 -22.320 13.460 1.00 95.56 72 SER A O 1
ATOM 529 N N . PRO A 1 73 ? -10.011 -22.922 15.610 1.00 97.31 73 PRO A N 1
ATOM 530 C CA . PRO A 1 73 ? -11.181 -22.201 16.083 1.00 97.31 73 PRO A CA 1
ATOM 531 C C . PRO A 1 73 ? -10.880 -20.710 16.251 1.00 97.31 73 PRO A C 1
ATOM 533 O O . PRO A 1 73 ? -9.962 -20.321 16.974 1.00 97.31 73 PRO A O 1
ATOM 536 N N . TYR A 1 74 ? -11.726 -19.867 15.669 1.00 96.25 74 TYR A N 1
ATOM 537 C CA . TYR A 1 74 ? -11.630 -18.416 15.772 1.00 96.25 74 TYR A CA 1
ATOM 538 C C . TYR A 1 74 ? -12.957 -17.801 16.176 1.00 96.25 74 TYR A C 1
ATOM 540 O O . TYR A 1 74 ? -14.026 -18.244 15.755 1.00 96.25 74 TYR A O 1
ATOM 548 N N . GLN A 1 75 ? -12.894 -16.756 16.999 1.00 96.38 75 GLN A N 1
ATOM 549 C CA . GLN A 1 75 ? -14.059 -15.935 17.283 1.00 96.38 75 GLN A CA 1
ATOM 550 C C . GLN A 1 75 ? -14.235 -14.937 16.137 1.00 96.38 75 GLN A C 1
ATOM 552 O O . GLN A 1 75 ? -13.292 -14.243 15.754 1.00 96.38 75 GLN A O 1
ATOM 557 N N . ILE A 1 76 ? -15.442 -14.898 15.582 1.00 96.44 76 ILE A N 1
ATOM 558 C CA . ILE A 1 76 ? -15.875 -13.922 14.588 1.00 96.44 76 ILE A CA 1
ATOM 559 C C . ILE A 1 76 ? -17.001 -13.108 15.202 1.00 96.44 76 ILE A C 1
ATOM 561 O O . ILE A 1 76 ? -17.933 -13.660 15.800 1.00 96.44 76 ILE A O 1
ATOM 565 N N . LYS A 1 77 ? -16.915 -11.790 15.047 1.00 96.44 77 LYS A N 1
ATOM 566 C CA . LYS A 1 77 ? -17.944 -10.853 15.481 1.00 96.44 77 LYS A CA 1
ATOM 567 C C . LYS A 1 77 ? -18.417 -10.003 14.306 1.00 96.44 77 LYS A C 1
ATOM 569 O O . LYS A 1 77 ? -17.589 -9.442 13.591 1.00 96.44 77 LYS A O 1
ATOM 574 N N . VAL A 1 78 ? -19.736 -9.896 14.160 1.00 97.00 78 VAL A N 1
ATOM 575 C CA . VAL A 1 78 ? -20.433 -8.989 13.235 1.00 97.00 78 VAL A CA 1
ATOM 576 C C . VAL A 1 78 ? -21.100 -7.912 14.093 1.00 97.00 78 VAL A C 1
ATOM 578 O O . VAL A 1 78 ? -22.189 -8.157 14.626 1.00 97.00 78 VAL A O 1
ATOM 581 N N . PRO A 1 79 ? -20.417 -6.781 14.356 1.00 95.56 79 PRO A N 1
ATOM 582 C CA . PRO A 1 79 ? -20.847 -5.815 15.362 1.00 95.56 79 PRO A CA 1
ATOM 583 C C . PRO A 1 79 ? -22.243 -5.248 15.105 1.00 95.56 79 PRO A C 1
ATOM 585 O O . PRO A 1 79 ? -22.997 -5.081 16.059 1.00 95.56 79 PRO A O 1
ATOM 588 N N . GLU A 1 80 ? -22.600 -5.010 13.843 1.00 95.62 80 GLU A N 1
ATOM 589 C CA . GLU A 1 80 ? -23.865 -4.381 13.445 1.00 95.62 80 GLU A CA 1
ATOM 590 C C . GLU A 1 80 ? -25.085 -5.263 13.738 1.00 95.62 80 GLU A C 1
ATOM 592 O O . GLU A 1 80 ? -26.195 -4.761 13.888 1.00 95.62 80 GLU A O 1
ATOM 597 N N . LEU A 1 81 ? -24.874 -6.577 13.846 1.00 95.81 81 LEU A N 1
ATOM 598 C CA . LEU A 1 81 ? -25.918 -7.557 14.142 1.00 95.81 81 LEU A CA 1
ATOM 599 C C . LEU A 1 81 ? -25.831 -8.098 15.573 1.00 95.81 81 LEU A C 1
ATOM 601 O O . LEU A 1 81 ? -26.593 -8.994 15.932 1.00 95.81 81 LEU A O 1
ATOM 605 N N . GLU A 1 82 ? -24.867 -7.609 16.361 1.00 95.94 82 GLU A N 1
ATOM 606 C CA . GLU A 1 82 ? -24.526 -8.113 17.697 1.00 95.94 82 GLU A CA 1
ATOM 607 C C . GLU A 1 82 ? -24.229 -9.627 17.729 1.00 95.94 82 GLU A C 1
ATOM 609 O O . GLU A 1 82 ? -24.340 -10.291 18.761 1.00 95.94 82 GLU A O 1
ATOM 614 N N . ILE A 1 83 ? -23.798 -10.196 16.598 1.00 95.81 83 ILE A N 1
ATOM 615 C CA . ILE A 1 83 ? -23.494 -11.625 16.488 1.00 95.81 83 ILE A CA 1
ATOM 616 C C . ILE A 1 83 ? -22.032 -11.842 16.855 1.00 95.81 83 ILE A C 1
ATOM 618 O O . ILE A 1 83 ? -21.132 -11.222 16.291 1.00 95.81 83 ILE A O 1
ATOM 622 N N . THR A 1 84 ? -21.785 -12.761 17.783 1.00 96.19 84 THR A N 1
ATOM 623 C CA . THR A 1 84 ? -20.446 -13.272 18.089 1.00 96.19 84 THR A CA 1
ATOM 624 C C . THR A 1 84 ? -20.500 -14.791 18.113 1.00 96.19 84 THR A C 1
ATOM 626 O O . THR A 1 84 ? -21.312 -15.373 18.831 1.00 96.19 84 THR A O 1
ATOM 629 N N . SER A 1 85 ? -19.651 -15.447 17.327 1.00 96.88 85 SER A N 1
ATOM 630 C CA . SER A 1 85 ? -19.630 -16.906 17.229 1.00 96.88 85 SER A CA 1
ATOM 631 C C . SER A 1 85 ? -18.209 -17.431 17.082 1.00 96.88 85 SER A C 1
ATOM 633 O O . SER A 1 85 ? -17.351 -16.764 16.509 1.00 96.88 85 SER A O 1
ATOM 635 N N . THR A 1 86 ? -17.959 -18.628 17.606 1.00 96.31 86 THR A N 1
ATOM 636 C CA . THR A 1 86 ? -16.709 -19.354 17.373 1.00 96.31 86 THR A CA 1
ATOM 637 C C . THR A 1 86 ? -16.911 -20.307 16.208 1.00 96.31 86 THR A C 1
ATOM 639 O O . THR A 1 86 ? -17.835 -21.121 16.226 1.00 96.31 86 THR A O 1
ATOM 642 N N . VAL A 1 87 ? -16.040 -20.217 15.211 1.00 96.56 87 VAL A N 1
ATOM 643 C CA . VAL A 1 87 ? -16.094 -21.023 13.990 1.00 96.56 87 VAL A CA 1
ATOM 644 C C . VAL A 1 87 ? -14.745 -21.650 13.696 1.00 96.56 87 VAL A C 1
ATOM 646 O O . VAL A 1 87 ? -13.710 -21.110 14.077 1.00 96.56 87 VAL A O 1
ATOM 649 N N . ILE A 1 88 ? -14.767 -22.792 13.018 1.00 96.56 88 ILE A N 1
ATOM 650 C CA . ILE A 1 88 ? -13.562 -23.420 12.479 1.00 96.56 88 ILE A CA 1
ATOM 651 C C . ILE A 1 88 ? -13.246 -22.744 11.150 1.00 96.56 88 ILE A C 1
ATOM 653 O O . ILE A 1 88 ? -14.120 -22.665 10.282 1.00 96.56 88 ILE A O 1
ATOM 657 N N . TRP A 1 89 ? -12.032 -22.218 11.010 1.00 96.75 89 TRP A N 1
ATOM 658 C CA . TRP A 1 89 ? -11.625 -21.563 9.772 1.00 96.75 89 TRP A CA 1
ATOM 659 C C . TRP A 1 89 ? -11.277 -22.600 8.702 1.00 96.75 89 TRP A C 1
ATOM 661 O O . TRP A 1 89 ? -10.462 -23.481 8.969 1.00 96.75 89 TRP A O 1
ATOM 671 N N . PRO A 1 90 ? -11.895 -22.544 7.512 1.00 96.50 90 PRO A N 1
ATOM 672 C CA . PRO A 1 90 ? -11.632 -23.523 6.466 1.00 96.50 90 PRO A CA 1
ATOM 673 C C . PRO A 1 90 ? -10.257 -23.299 5.825 1.00 96.50 90 PRO A C 1
ATOM 675 O O . PRO A 1 90 ? -9.698 -22.203 5.869 1.00 96.50 90 PRO A O 1
ATOM 678 N N . GLU A 1 91 ? -9.739 -24.327 5.158 1.00 95.38 91 GLU A N 1
ATOM 679 C CA . GLU A 1 91 ? -8.589 -24.181 4.267 1.00 95.38 91 GLU A CA 1
ATOM 680 C C . GLU A 1 91 ? -8.966 -23.290 3.069 1.00 95.38 91 GLU A C 1
ATOM 682 O O . GLU A 1 91 ? -9.865 -23.611 2.287 1.00 95.38 91 GLU A O 1
ATOM 687 N N . ILE A 1 92 ? -8.290 -22.145 2.933 1.00 92.62 92 ILE A N 1
ATOM 688 C CA . ILE A 1 92 ? -8.476 -21.211 1.819 1.00 92.62 92 ILE A CA 1
ATOM 689 C C . ILE A 1 92 ? -7.343 -21.420 0.819 1.00 92.62 92 ILE A C 1
ATOM 691 O O . ILE A 1 92 ? -6.174 -21.176 1.116 1.00 92.62 92 ILE A O 1
ATOM 695 N N . VAL A 1 93 ? -7.689 -21.828 -0.398 1.00 88.31 93 VAL A N 1
ATOM 696 C CA . VAL A 1 93 ? -6.727 -21.912 -1.501 1.00 88.31 93 VAL A CA 1
ATOM 697 C C . VAL A 1 93 ? -6.402 -20.486 -1.947 1.00 88.31 93 VAL A C 1
ATOM 699 O O . VAL A 1 93 ? -7.243 -19.852 -2.566 1.00 88.31 93 VAL A O 1
ATOM 702 N N . GLY A 1 94 ? -5.234 -19.936 -1.616 1.00 83.56 94 GLY A N 1
ATOM 703 C CA . GLY A 1 94 ? -4.922 -18.539 -1.957 1.00 83.56 94 GLY A CA 1
ATOM 704 C C . GLY A 1 94 ? -4.874 -18.263 -3.470 1.00 83.56 94 GLY A C 1
ATOM 705 O O . GLY A 1 94 ? -4.525 -19.152 -4.254 1.00 83.56 94 GLY A O 1
ATOM 706 N N . LYS A 1 95 ? -5.165 -17.024 -3.911 1.00 78.62 95 LYS A N 1
ATOM 707 C CA . LYS A 1 95 ? -5.055 -16.637 -5.346 1.00 78.62 95 LYS A CA 1
ATOM 708 C C . LYS A 1 95 ? -3.610 -16.639 -5.850 1.00 78.62 95 LYS A C 1
ATOM 710 O O . LYS A 1 95 ? -3.369 -16.671 -7.059 1.00 78.62 95 LYS A O 1
ATOM 715 N N . ARG A 1 96 ? -2.632 -16.606 -4.937 1.00 59.50 96 ARG A N 1
ATOM 716 C CA . ARG A 1 96 ? -1.200 -16.657 -5.256 1.00 59.50 96 ARG A CA 1
ATOM 717 C C . ARG A 1 96 ? -0.832 -18.038 -5.798 1.00 59.50 96 ARG A C 1
ATOM 719 O O . ARG A 1 96 ? -0.444 -18.939 -5.063 1.00 59.50 96 ARG A O 1
ATOM 726 N N . GLY A 1 97 ? -0.949 -18.186 -7.115 1.00 46.88 97 GLY A N 1
ATOM 727 C CA . GLY A 1 97 ? -0.519 -19.374 -7.836 1.00 46.88 97 GLY A CA 1
ATOM 728 C C . GLY A 1 97 ? 0.933 -19.724 -7.514 1.00 46.88 97 GLY A C 1
ATOM 729 O O . GLY A 1 97 ? 1.834 -18.958 -7.825 1.00 46.88 97 GLY A O 1
ATOM 730 N N . ALA A 1 98 ? 1.135 -20.885 -6.893 1.00 44.47 98 ALA A N 1
ATOM 731 C CA . ALA A 1 98 ? 2.258 -21.803 -7.099 1.00 44.47 98 ALA A CA 1
ATOM 732 C C . ALA A 1 98 ? 3.702 -21.243 -7.184 1.00 44.47 98 ALA A C 1
ATOM 734 O O . ALA A 1 98 ? 4.561 -21.920 -7.747 1.00 44.47 98 ALA A O 1
ATOM 735 N N . SER A 1 99 ? 4.021 -20.062 -6.640 1.00 44.00 99 SER A N 1
ATOM 736 C CA . SER A 1 99 ? 5.380 -19.494 -6.735 1.00 44.00 99 SER A CA 1
ATOM 737 C C . SER A 1 99 ? 6.113 -19.350 -5.404 1.00 44.00 99 SER A C 1
ATOM 739 O O . SER A 1 99 ? 7.267 -18.922 -5.391 1.00 44.00 99 SER A O 1
ATOM 741 N N . THR A 1 100 ? 5.507 -19.728 -4.283 1.00 43.34 100 THR A N 1
ATOM 742 C CA . THR A 1 100 ? 6.243 -19.959 -3.040 1.00 43.34 100 THR A CA 1
ATOM 743 C C . THR A 1 100 ? 6.575 -21.439 -2.963 1.00 43.34 100 THR A C 1
ATOM 745 O O . THR A 1 100 ? 5.782 -22.264 -2.519 1.00 43.34 100 THR A O 1
ATOM 748 N N . GLY A 1 101 ? 7.773 -21.781 -3.445 1.00 39.88 101 GLY A N 1
ATOM 749 C CA . GLY A 1 101 ? 8.397 -23.065 -3.165 1.00 39.88 101 GLY A CA 1
ATOM 750 C C . GLY A 1 101 ? 8.355 -23.315 -1.662 1.00 39.88 101 GLY A C 1
ATOM 751 O O . GLY A 1 101 ? 9.018 -22.629 -0.885 1.00 39.88 101 GLY A O 1
ATOM 752 N N . VAL A 1 102 ? 7.519 -24.270 -1.273 1.00 37.00 102 VAL A N 1
ATOM 753 C CA . VAL A 1 102 ? 7.359 -24.743 0.092 1.00 37.00 102 VAL A CA 1
ATOM 754 C C . VAL A 1 102 ? 8.711 -25.279 0.554 1.00 37.00 102 VAL A C 1
ATOM 756 O O . VAL A 1 102 ? 9.127 -26.377 0.183 1.00 37.00 102 VAL A O 1
ATOM 759 N N . ILE A 1 103 ? 9.416 -24.505 1.380 1.00 37.38 103 ILE A N 1
ATOM 760 C CA . ILE A 1 103 ? 10.451 -25.059 2.246 1.00 37.38 103 ILE A CA 1
ATOM 761 C C . ILE A 1 103 ? 9.689 -25.819 3.329 1.00 37.38 103 ILE A C 1
ATOM 763 O O . ILE A 1 103 ? 9.382 -25.280 4.388 1.00 37.38 103 ILE A O 1
ATOM 767 N N . ASN A 1 104 ? 9.341 -27.071 3.037 1.00 34.53 104 ASN A N 1
ATOM 768 C CA . ASN A 1 104 ? 8.894 -28.016 4.048 1.00 34.53 104 ASN A CA 1
ATOM 769 C C . ASN A 1 104 ? 10.065 -28.224 5.013 1.00 34.53 104 ASN A C 1
ATOM 771 O O . ASN A 1 104 ? 10.940 -29.062 4.786 1.00 34.53 104 ASN A O 1
ATOM 775 N N . THR A 1 105 ? 10.090 -27.481 6.115 1.00 35.38 105 THR A N 1
ATOM 776 C CA . THR A 1 105 ? 10.851 -27.849 7.310 1.00 35.38 105 THR A CA 1
ATOM 777 C C . THR A 1 105 ? 10.134 -29.002 8.007 1.00 35.38 105 THR A C 1
ATOM 779 O O . THR A 1 105 ? 9.657 -28.905 9.135 1.00 35.38 105 THR A O 1
ATOM 782 N N . THR A 1 106 ? 10.094 -30.151 7.329 1.00 35.91 106 THR A N 1
ATOM 783 C CA . THR A 1 106 ? 9.856 -31.441 7.969 1.00 35.91 106 THR A CA 1
ATOM 784 C C . THR A 1 106 ? 10.989 -31.649 8.966 1.00 35.91 106 THR A C 1
ATOM 786 O O . THR A 1 106 ? 12.133 -31.927 8.605 1.00 35.91 106 THR A O 1
ATOM 789 N N . LYS A 1 107 ? 10.673 -31.441 10.241 1.00 36.59 107 LYS A N 1
ATOM 790 C CA . LYS A 1 107 ? 11.522 -31.752 11.385 1.00 36.59 107 LYS A CA 1
ATOM 791 C C . LYS A 1 107 ? 11.880 -33.237 11.290 1.00 36.59 107 LYS A C 1
ATOM 793 O O . LYS A 1 107 ? 11.028 -34.099 11.485 1.00 36.59 107 LYS A O 1
ATOM 798 N N . ALA A 1 108 ? 13.126 -33.525 10.922 1.00 35.56 108 ALA A N 1
ATOM 799 C CA . ALA A 1 108 ? 13.656 -34.874 10.827 1.00 35.56 108 ALA A CA 1
ATOM 800 C C . ALA A 1 108 ? 13.568 -35.560 12.199 1.00 35.56 108 ALA A C 1
ATOM 802 O O . ALA A 1 108 ? 14.346 -35.270 13.107 1.00 35.56 108 ALA A O 1
ATOM 803 N N . SER A 1 109 ? 12.595 -36.458 12.345 1.00 35.44 109 SER A N 1
ATOM 804 C CA . SER A 1 109 ? 12.599 -37.493 13.372 1.00 35.44 109 SER A CA 1
ATOM 805 C C . SER A 1 109 ? 13.467 -38.644 12.870 1.00 35.44 109 SER A C 1
ATOM 807 O O . SER A 1 109 ? 13.253 -39.175 11.780 1.00 35.44 109 SER A O 1
ATOM 809 N N . SER A 1 110 ? 14.489 -38.976 13.650 1.00 36.72 110 SER A N 1
ATOM 810 C CA . SER A 1 110 ? 15.461 -40.040 13.411 1.00 36.72 110 SER A CA 1
ATOM 811 C C . SER A 1 110 ? 14.810 -41.388 13.066 1.00 36.72 110 SER A C 1
ATOM 813 O O . SER A 1 110 ? 13.883 -41.808 13.762 1.00 36.72 110 SER A O 1
ATOM 815 N N . PRO A 1 111 ? 15.332 -42.151 12.087 1.00 39.69 111 PRO A N 1
ATOM 816 C CA . PRO A 1 111 ? 14.863 -43.507 11.852 1.00 39.69 111 PRO A CA 1
ATOM 817 C C . PRO A 1 111 ? 15.460 -44.451 12.904 1.00 39.69 111 PRO A C 1
ATOM 819 O O . PRO A 1 111 ? 16.636 -44.821 12.849 1.00 39.69 111 PRO A O 1
ATOM 822 N N . SER A 1 112 ? 14.633 -44.867 13.867 1.00 35.88 112 SER A N 1
ATOM 823 C CA . SER A 1 112 ? 14.913 -46.065 14.657 1.00 35.88 112 SER A CA 1
ATOM 824 C C . SER A 1 112 ? 14.769 -47.296 13.771 1.00 35.88 112 SER A C 1
ATOM 826 O O . SER A 1 112 ? 13.724 -47.584 13.194 1.00 35.88 112 SER A O 1
ATOM 828 N N . LYS A 1 113 ? 15.882 -48.010 13.677 1.00 46.53 113 LYS A N 1
ATOM 829 C CA . LYS A 1 113 ? 16.094 -49.272 12.983 1.00 46.53 113 LYS A CA 1
ATOM 830 C C . LYS A 1 113 ? 15.249 -50.360 13.657 1.00 46.53 113 LYS A C 1
ATOM 832 O O . LYS A 1 113 ? 15.658 -50.895 14.683 1.00 46.53 113 LYS A O 1
ATOM 837 N N . VAL A 1 114 ? 14.093 -50.700 13.090 1.00 42.53 114 VAL A N 1
ATOM 838 C CA . VAL A 1 114 ? 13.337 -51.903 13.470 1.00 42.53 114 VAL A CA 1
ATOM 839 C C . VAL A 1 114 ? 13.198 -52.800 12.249 1.00 42.53 114 VAL A C 1
ATOM 841 O O . VAL A 1 114 ? 12.841 -52.377 11.155 1.00 42.53 114 VAL A O 1
ATOM 844 N N . LYS A 1 115 ? 13.609 -54.042 12.467 1.00 52.34 115 LYS A N 1
ATOM 845 C CA . LYS A 1 115 ? 13.790 -55.126 11.515 1.00 52.34 115 LYS A CA 1
ATOM 846 C C . LYS A 1 115 ? 12.588 -56.052 11.684 1.00 52.34 115 LYS A C 1
ATOM 848 O O . LYS A 1 115 ? 12.461 -56.634 12.758 1.00 52.34 115 LYS A O 1
ATOM 853 N N . THR A 1 116 ? 11.761 -56.225 10.658 1.00 37.47 116 THR A N 1
ATOM 854 C CA . THR A 1 116 ? 10.704 -57.254 10.672 1.00 37.47 116 THR A CA 1
ATOM 855 C C . THR A 1 116 ? 10.474 -57.784 9.250 1.00 37.47 116 THR A C 1
ATOM 857 O O . THR A 1 116 ? 10.735 -57.053 8.292 1.00 37.47 116 THR A O 1
ATOM 860 N N . PRO A 1 117 ? 10.122 -59.074 9.103 1.00 52.03 117 PRO A N 1
ATOM 861 C CA . PRO A 1 117 ? 10.428 -59.875 7.931 1.00 52.03 117 PRO A CA 1
ATOM 862 C C . PRO A 1 117 ? 9.295 -59.926 6.898 1.00 52.03 117 PRO A C 1
ATOM 864 O O . PRO A 1 117 ? 8.153 -59.558 7.147 1.00 52.03 117 PRO A O 1
ATOM 867 N N . ILE A 1 118 ? 9.703 -60.438 5.743 1.00 53.53 118 ILE A N 1
ATOM 868 C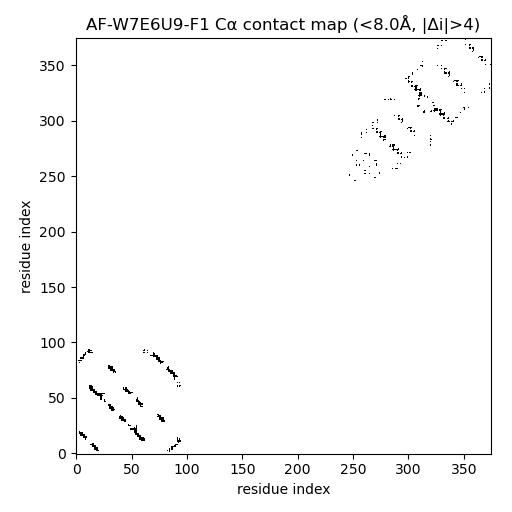 CA . ILE A 1 118 ? 8.957 -60.843 4.553 1.00 53.53 118 ILE A CA 1
ATOM 869 C C . ILE A 1 118 ? 7.884 -61.893 4.887 1.00 53.53 118 ILE A C 1
ATOM 871 O O . ILE A 1 118 ? 8.240 -62.938 5.427 1.00 53.53 118 ILE A O 1
ATOM 875 N N . ILE A 1 119 ? 6.629 -61.623 4.504 1.00 50.91 119 ILE A N 1
ATOM 876 C CA . ILE A 1 119 ? 5.516 -62.563 4.229 1.00 50.91 119 ILE A CA 1
ATOM 877 C C . ILE A 1 119 ? 4.647 -61.825 3.184 1.00 50.91 119 ILE A C 1
ATOM 879 O O . ILE A 1 119 ? 4.189 -60.720 3.463 1.00 50.91 119 ILE A O 1
ATOM 883 N N . GLU A 1 120 ? 4.745 -62.125 1.888 1.00 46.44 120 GLU A N 1
ATOM 884 C CA . GLU A 1 120 ? 4.011 -63.158 1.126 1.00 46.44 120 GLU A CA 1
ATOM 885 C C . GLU A 1 120 ? 2.482 -62.928 1.084 1.00 46.44 120 GLU A C 1
ATOM 887 O O . GLU A 1 120 ? 1.764 -63.194 2.037 1.00 46.44 120 GLU A O 1
ATOM 892 N N . GLU A 1 121 ? 2.063 -62.309 -0.028 1.00 48.50 121 GLU A N 1
ATOM 893 C CA . GLU A 1 121 ? 0.915 -62.633 -0.894 1.00 48.50 121 GLU A CA 1
ATOM 894 C C . GLU A 1 121 ? -0.394 -63.159 -0.268 1.00 48.50 121 GLU A C 1
ATOM 896 O O . GLU A 1 121 ? -0.476 -64.311 0.130 1.00 48.50 121 GLU A O 1
ATOM 901 N N . GLU A 1 122 ? -1.474 -62.366 -0.355 1.00 40.31 122 GLU A N 1
ATOM 902 C CA . GLU A 1 122 ? -2.794 -62.901 -0.728 1.00 40.31 122 GLU A CA 1
ATOM 903 C C . GLU A 1 122 ? -3.743 -61.805 -1.256 1.00 40.31 122 GLU A C 1
ATOM 905 O O . GLU A 1 122 ? -4.056 -60.811 -0.598 1.00 40.31 122 GLU A O 1
ATOM 910 N N . GLN A 1 123 ? -4.188 -62.017 -2.492 1.00 50.66 123 GLN A N 1
ATOM 911 C CA . GLN A 1 123 ? -5.319 -61.386 -3.174 1.00 50.66 123 GLN A CA 1
ATOM 912 C C . GLN A 1 123 ? -6.627 -61.872 -2.513 1.00 50.66 123 GLN A C 1
ATOM 914 O O . GLN A 1 123 ? -6.691 -63.042 -2.139 1.00 50.66 123 GLN A O 1
ATOM 919 N N . PRO A 1 124 ? -7.704 -61.061 -2.418 1.00 54.47 124 PRO A N 1
ATOM 920 C CA . PRO A 1 124 ? -8.866 -61.419 -3.241 1.00 54.47 124 PRO A CA 1
ATOM 921 C C . PRO A 1 124 ? -9.811 -60.272 -3.664 1.00 54.47 124 PRO A C 1
ATOM 923 O O . PRO A 1 124 ? -9.965 -59.247 -3.011 1.00 54.47 124 PRO A O 1
ATOM 926 N N . ALA A 1 125 ? -10.514 -60.587 -4.756 1.00 39.94 125 ALA A N 1
ATOM 927 C CA . ALA A 1 125 ? -11.932 -60.349 -5.037 1.00 39.94 125 ALA A CA 1
ATOM 928 C C . ALA A 1 125 ? -12.489 -58.914 -5.156 1.00 39.94 125 ALA A C 1
ATOM 930 O O . ALA A 1 125 ? -12.813 -58.219 -4.198 1.00 39.94 125 ALA A O 1
ATOM 931 N N . SER A 1 126 ? -12.770 -58.596 -6.419 1.00 46.56 126 SER A N 1
ATOM 932 C CA . SER A 1 126 ? -13.854 -57.756 -6.926 1.00 46.56 126 SER A CA 1
ATOM 933 C C . SER A 1 126 ? -15.191 -57.921 -6.186 1.00 46.56 126 SER A C 1
ATOM 935 O O . SER A 1 126 ? -15.701 -59.037 -6.073 1.00 46.56 126 SER A O 1
ATOM 937 N N . LEU A 1 127 ? -15.812 -56.799 -5.816 1.00 44.47 127 LEU A N 1
ATOM 938 C CA . LEU A 1 127 ? -17.215 -56.715 -5.408 1.00 44.47 127 LEU A CA 1
ATOM 939 C C . LEU A 1 127 ? -17.875 -55.542 -6.144 1.00 44.47 127 LEU A C 1
ATOM 941 O O . LEU A 1 127 ? -17.613 -54.374 -5.869 1.00 44.47 127 LEU A O 1
ATOM 945 N N . SER A 1 128 ? -18.684 -55.892 -7.139 1.00 49.03 128 SER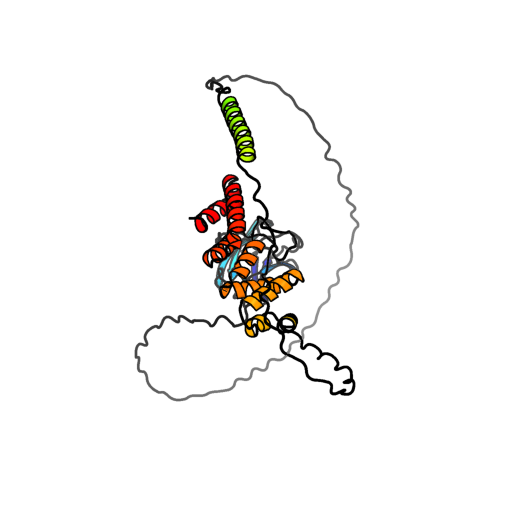 A N 1
ATOM 946 C CA . SER A 1 128 ? -19.594 -55.024 -7.879 1.00 49.03 128 SER A CA 1
ATOM 947 C C . SER A 1 128 ? -20.796 -54.659 -7.007 1.00 49.03 128 SER A C 1
ATOM 949 O O . SER A 1 128 ? -21.442 -55.548 -6.455 1.00 49.03 128 SER A O 1
ATOM 951 N N . PHE A 1 129 ? -21.116 -53.366 -6.920 1.00 42.94 129 PHE A N 1
ATOM 952 C CA . PHE A 1 129 ? -22.396 -52.885 -6.404 1.00 42.94 129 PHE A CA 1
ATOM 953 C C . PHE A 1 129 ? -23.199 -52.246 -7.535 1.00 42.94 129 PHE A C 1
ATOM 955 O O . PHE A 1 129 ? -22.797 -51.252 -8.138 1.00 42.94 129 PHE A O 1
ATOM 962 N N . GLU A 1 130 ? -24.330 -52.883 -7.796 1.00 46.88 130 GLU A N 1
ATOM 963 C CA . GLU A 1 130 ? -25.424 -52.479 -8.662 1.00 46.88 130 GLU A CA 1
ATOM 964 C C . GLU A 1 130 ? -26.532 -51.965 -7.739 1.00 46.88 130 GLU A C 1
ATOM 966 O O . GLU A 1 130 ? -26.961 -52.694 -6.844 1.00 46.88 130 GLU A O 1
ATOM 971 N N . THR A 1 131 ? -26.969 -50.715 -7.917 1.00 42.72 131 THR A N 1
ATOM 972 C CA . THR A 1 131 ? -28.171 -50.203 -7.247 1.00 42.72 131 THR A CA 1
ATOM 973 C C . THR A 1 131 ? -28.964 -49.334 -8.217 1.00 42.72 131 THR A C 1
ATOM 975 O O . THR A 1 131 ? -28.492 -48.301 -8.691 1.00 42.72 131 THR A O 1
ATOM 978 N N . GLU A 1 132 ? -30.169 -49.813 -8.509 1.00 49.84 132 GLU A N 1
ATOM 979 C CA . GLU A 1 132 ? -31.209 -49.235 -9.357 1.00 49.84 132 GLU A CA 1
ATOM 980 C C . GLU A 1 132 ? -31.741 -47.864 -8.883 1.00 49.84 132 GLU A C 1
ATOM 982 O O . GLU A 1 132 ? -31.625 -47.513 -7.704 1.00 49.84 132 GLU A O 1
ATOM 987 N N . PRO A 1 133 ? -32.403 -47.104 -9.781 1.00 50.34 133 PRO A N 1
ATOM 988 C CA . PRO A 1 133 ? -33.068 -45.848 -9.456 1.00 50.34 133 PRO A CA 1
ATOM 989 C C . PRO A 1 133 ? -34.496 -46.084 -8.936 1.00 50.34 133 PRO A C 1
ATOM 991 O O . PRO A 1 133 ? -35.312 -46.716 -9.604 1.00 50.34 133 PRO A O 1
ATOM 994 N N . GLN A 1 134 ? -34.846 -45.503 -7.785 1.00 44.19 134 GLN A N 1
ATOM 995 C CA . GLN A 1 134 ? -36.243 -45.414 -7.349 1.00 44.19 134 GLN A CA 1
ATOM 996 C C . GLN A 1 134 ? -36.839 -44.041 -7.657 1.00 44.19 134 GLN A C 1
ATOM 998 O O . GLN A 1 134 ? -36.526 -43.026 -7.039 1.00 44.19 134 GLN A O 1
ATOM 1003 N N . THR A 1 135 ? -37.751 -44.054 -8.623 1.00 41.06 135 THR A N 1
ATOM 1004 C CA . THR A 1 135 ? -38.824 -43.083 -8.828 1.00 41.06 135 THR A CA 1
ATOM 1005 C C . THR A 1 135 ? -39.850 -43.189 -7.698 1.00 41.06 135 THR A C 1
ATOM 1007 O O . THR A 1 135 ? -40.391 -44.271 -7.477 1.00 41.06 135 THR A O 1
ATOM 1010 N N . SER A 1 136 ? -40.190 -42.076 -7.044 1.00 44.22 136 SER A N 1
ATOM 1011 C CA . SER A 1 136 ? -41.409 -41.973 -6.233 1.00 44.22 136 SER A CA 1
ATOM 1012 C C . SER A 1 136 ? -42.121 -40.649 -6.494 1.00 44.22 136 SER A C 1
ATOM 1014 O O . SER A 1 136 ? -41.568 -39.562 -6.355 1.00 44.22 136 SER A O 1
ATOM 1016 N N . SER A 1 137 ? -43.370 -40.804 -6.899 1.00 46.88 137 SER A N 1
ATOM 1017 C CA . SER A 1 137 ? -44.415 -39.831 -7.193 1.00 46.88 137 SER A CA 1
ATOM 1018 C C . SER A 1 137 ? -45.032 -39.183 -5.939 1.00 46.88 137 SER A C 1
ATOM 1020 O O . SER A 1 137 ? -45.283 -39.900 -4.980 1.00 46.88 137 SER A O 1
ATOM 1022 N N . LEU A 1 138 ? -45.304 -37.865 -6.024 1.00 48.84 138 LEU A N 1
ATOM 1023 C CA . LEU A 1 138 ? -46.514 -37.076 -5.647 1.00 48.84 138 LEU A CA 1
ATOM 1024 C C . LEU A 1 138 ? -47.347 -37.451 -4.384 1.00 48.84 138 LEU A C 1
ATOM 1026 O O . LEU A 1 138 ? -47.593 -38.629 -4.140 1.00 48.84 138 LEU A O 1
ATOM 1030 N N . PRO A 1 139 ? -47.909 -36.460 -3.640 1.00 56.97 139 PRO A N 1
ATOM 1031 C CA . PRO A 1 139 ? -49.134 -35.788 -4.112 1.00 56.97 139 PRO A CA 1
ATOM 1032 C C . PRO A 1 139 ? -49.294 -34.281 -3.829 1.00 56.97 139 PRO A C 1
ATOM 1034 O O . PRO A 1 139 ? -48.663 -33.685 -2.962 1.00 56.97 139 PRO A O 1
ATOM 1037 N N . SER A 1 140 ? -50.213 -33.714 -4.616 1.00 43.97 140 SER A N 1
ATOM 1038 C CA . SER A 1 140 ? -50.818 -32.383 -4.570 1.00 43.97 140 SER A CA 1
ATOM 1039 C C . SER A 1 140 ? -51.649 -32.088 -3.313 1.00 43.97 140 SER A C 1
ATOM 1041 O O . SER A 1 140 ? -52.441 -32.918 -2.878 1.00 43.97 140 SER A O 1
ATOM 1043 N N . SER A 1 141 ? -51.587 -30.834 -2.865 1.00 44.78 141 SER A N 1
ATOM 1044 C CA . SER A 1 141 ? -52.627 -30.090 -2.125 1.00 44.78 141 SER A CA 1
ATOM 1045 C C . SER A 1 141 ? -52.299 -28.601 -2.335 1.00 44.78 141 SER A C 1
ATOM 1047 O O . SER A 1 141 ? -51.189 -28.201 -2.004 1.00 44.78 141 SER A O 1
ATOM 1049 N N . LEU A 1 142 ? -53.035 -27.769 -3.079 1.00 48.44 142 LEU A N 1
ATOM 1050 C CA . LEU A 1 142 ? -54.445 -27.350 -3.009 1.00 48.44 142 LEU A CA 1
ATOM 1051 C C . LEU A 1 142 ? -54.807 -26.634 -1.691 1.00 48.44 142 LEU A C 1
ATOM 1053 O O . LEU A 1 142 ? -55.371 -27.255 -0.800 1.00 48.44 142 LEU A O 1
ATOM 1057 N N . ILE A 1 143 ? -54.461 -25.343 -1.603 1.00 51.09 143 ILE A N 1
ATOM 1058 C CA . ILE A 1 143 ? -55.004 -24.306 -0.696 1.00 51.09 143 ILE A CA 1
ATOM 1059 C C . ILE A 1 143 ? -54.833 -22.994 -1.495 1.00 51.09 143 ILE A C 1
ATOM 1061 O O . ILE A 1 143 ? -53.701 -22.637 -1.807 1.00 51.09 143 ILE A O 1
ATOM 1065 N N . GLU A 1 144 ? -55.829 -22.472 -2.211 1.00 43.00 144 GLU A N 1
ATOM 1066 C CA . GLU A 1 144 ? -57.052 -21.753 -1.807 1.00 43.00 144 GLU A CA 1
ATOM 1067 C C . GLU A 1 144 ? -56.789 -20.386 -1.147 1.00 43.00 144 GLU A C 1
ATOM 1069 O O . GLU A 1 144 ? -55.949 -20.237 -0.263 1.00 43.00 144 GLU A O 1
ATOM 1074 N N . ASP A 1 145 ? -57.490 -19.398 -1.705 1.00 41.22 145 ASP A N 1
ATOM 1075 C CA . ASP A 1 145 ? -57.397 -17.946 -1.569 1.00 41.22 145 ASP A CA 1
ATOM 1076 C C . ASP A 1 145 ? -57.354 -17.404 -0.134 1.00 41.22 145 ASP A C 1
ATOM 1078 O O . ASP A 1 145 ? -57.928 -17.994 0.775 1.00 41.22 145 ASP A O 1
ATOM 1082 N N . THR A 1 146 ? -56.757 -16.214 0.041 1.00 37.03 146 THR A N 1
ATOM 1083 C CA . THR A 1 146 ? -57.381 -14.989 0.604 1.00 37.03 146 THR A CA 1
ATOM 1084 C C . THR A 1 146 ? -56.292 -13.913 0.753 1.00 37.03 146 THR A C 1
ATOM 1086 O O . THR A 1 146 ? -55.483 -13.972 1.674 1.00 37.03 146 THR A O 1
ATOM 1089 N N . HIS A 1 147 ? -56.258 -12.907 -0.129 1.00 39.16 147 HIS A N 1
ATOM 1090 C CA . HIS A 1 147 ? -55.523 -11.660 0.130 1.00 39.16 147 HIS A CA 1
ATOM 1091 C C . HIS A 1 147 ? -56.539 -10.561 0.428 1.00 39.16 147 HIS A C 1
ATOM 1093 O O . HIS A 1 147 ? -57.139 -9.976 -0.472 1.00 39.16 147 HIS A O 1
ATOM 1099 N N . GLU A 1 148 ? -56.750 -10.344 1.722 1.00 44.34 148 GLU A N 1
ATOM 1100 C CA . GLU A 1 148 ? -57.546 -9.259 2.270 1.00 44.34 148 GLU A CA 1
ATOM 1101 C C . GLU A 1 148 ? -56.686 -7.991 2.363 1.00 44.34 148 GLU A C 1
ATOM 1103 O O . GLU A 1 148 ? -55.537 -7.987 2.810 1.00 44.34 148 GLU A O 1
ATOM 1108 N N . GLU A 1 149 ? -57.272 -6.918 1.862 1.00 48.34 149 GLU A N 1
ATOM 1109 C CA . GLU A 1 149 ? -56.786 -5.554 1.806 1.00 48.34 149 GLU A CA 1
ATOM 1110 C C . GLU A 1 149 ? -56.771 -4.953 3.223 1.00 48.34 149 GLU A C 1
ATOM 1112 O O . GLU A 1 149 ? -57.825 -4.726 3.814 1.00 48.34 149 GLU A O 1
ATOM 1117 N N . GLN A 1 150 ? -55.593 -4.659 3.788 1.00 38.19 150 GLN A N 1
ATOM 1118 C CA . GLN A 1 150 ? -55.495 -3.813 4.984 1.00 38.19 150 GLN A CA 1
ATOM 1119 C C . GLN A 1 150 ? -54.552 -2.634 4.775 1.00 38.19 150 GLN A C 1
ATOM 1121 O O . GLN A 1 150 ? -53.334 -2.688 4.920 1.00 38.19 150 GLN A O 1
ATOM 1126 N N . LYS A 1 151 ? -55.223 -1.536 4.446 1.00 44.91 151 LYS A N 1
ATOM 1127 C CA . LYS A 1 151 ? -54.821 -0.145 4.559 1.00 44.91 151 LYS A CA 1
ATOM 1128 C C . LYS A 1 151 ? -54.652 0.210 6.041 1.00 44.91 151 LYS A C 1
ATOM 1130 O O . LYS A 1 151 ? -55.627 0.179 6.789 1.00 44.91 151 LYS A O 1
ATOM 1135 N N . THR A 1 152 ? -53.449 0.590 6.458 1.00 39.69 152 THR A N 1
ATOM 1136 C CA . THR A 1 152 ? -53.219 1.243 7.754 1.00 39.69 152 THR A CA 1
ATOM 1137 C C . THR A 1 152 ? -52.485 2.564 7.555 1.00 39.69 152 THR A C 1
ATOM 1139 O O . THR A 1 152 ? -51.267 2.634 7.431 1.00 39.69 152 THR A O 1
ATOM 1142 N N . ASP A 1 153 ? -53.288 3.627 7.532 1.00 46.59 153 ASP A N 1
ATOM 1143 C CA . ASP A 1 153 ? -52.890 5.002 7.815 1.00 46.59 153 ASP A CA 1
ATOM 1144 C C . ASP A 1 153 ? -52.590 5.140 9.320 1.00 46.59 153 ASP A C 1
ATOM 1146 O O . ASP A 1 153 ? -53.508 5.112 10.134 1.00 46.59 153 ASP A O 1
ATOM 1150 N N . TYR A 1 154 ? -51.321 5.308 9.690 1.00 40.94 154 TYR A N 1
ATOM 1151 C CA . TYR A 1 154 ? -50.824 5.782 10.994 1.00 40.94 154 TYR A CA 1
ATOM 1152 C C . TYR A 1 154 ? -49.397 6.315 10.730 1.00 40.94 154 TYR A C 1
ATOM 1154 O O . TYR A 1 154 ? -48.650 5.683 10.000 1.00 40.94 154 TYR A O 1
ATOM 1162 N N . PHE A 1 155 ? -48.881 7.429 11.240 1.00 41.94 155 PHE A N 1
ATOM 1163 C CA . PHE A 1 155 ? -49.322 8.403 12.224 1.00 41.94 155 PHE A CA 1
ATOM 1164 C C . PHE A 1 155 ? -48.381 9.624 12.120 1.00 41.94 155 PHE A C 1
ATOM 1166 O O . PHE A 1 155 ? -47.302 9.573 11.533 1.00 41.94 155 PHE A O 1
ATOM 1173 N N . THR A 1 156 ? -48.834 10.719 12.707 1.00 39.66 156 THR A N 1
ATOM 1174 C CA . THR A 1 156 ? -48.433 12.113 12.530 1.00 39.66 156 THR A CA 1
ATOM 1175 C C . THR A 1 156 ? -47.469 12.591 13.631 1.00 39.66 156 THR A C 1
ATOM 1177 O O . THR A 1 156 ? -47.545 12.118 14.756 1.00 39.66 156 THR A O 1
ATOM 1180 N N . GLN A 1 157 ? -46.661 13.610 13.302 1.00 39.06 157 GLN A N 1
ATOM 1181 C CA . GLN A 1 157 ? -46.038 14.624 14.181 1.00 39.06 157 GLN A CA 1
ATOM 1182 C C . GLN A 1 157 ? -45.034 14.192 15.267 1.00 39.06 157 GLN A C 1
ATOM 1184 O O . GLN A 1 157 ? -45.393 13.647 16.305 1.00 39.06 157 GLN A O 1
ATOM 1189 N N . ILE A 1 158 ? -43.803 14.698 15.132 1.00 43.62 158 ILE A N 1
ATOM 1190 C CA . ILE A 1 158 ? -43.048 15.212 16.281 1.00 43.62 158 ILE A CA 1
ATOM 1191 C C . ILE A 1 158 ? -42.818 16.702 16.036 1.00 43.62 158 ILE A C 1
ATOM 1193 O O . ILE A 1 158 ? -42.081 17.104 15.138 1.00 43.62 158 ILE A O 1
ATOM 1197 N N . GLN A 1 159 ? -43.535 17.504 16.817 1.00 39.25 159 GLN A N 1
ATOM 1198 C CA . GLN A 1 159 ? -43.428 18.949 16.905 1.00 39.25 159 GLN A CA 1
ATOM 1199 C C . GLN A 1 159 ? -42.698 19.299 18.209 1.00 39.25 159 GLN A C 1
ATOM 1201 O O . GLN A 1 159 ? -42.882 18.640 19.230 1.00 39.25 159 GLN A O 1
ATOM 1206 N N . ASN A 1 160 ? -41.872 20.338 18.108 1.00 46.56 160 ASN A N 1
ATOM 1207 C CA . ASN A 1 160 ? -41.214 21.141 19.139 1.00 46.56 160 ASN A CA 1
ATOM 1208 C C . ASN A 1 160 ? -41.803 21.064 20.555 1.00 46.56 160 ASN A C 1
ATOM 1210 O O . ASN A 1 160 ? -43.016 21.189 20.744 1.00 46.56 160 ASN A O 1
ATOM 1214 N N . LYS A 1 161 ? -40.917 21.044 21.557 1.00 46.91 161 LYS A N 1
ATOM 1215 C CA . LYS A 1 161 ? -41.260 21.534 22.891 1.00 46.91 161 LYS A CA 1
ATOM 1216 C C . LYS A 1 161 ? -40.070 22.221 23.559 1.00 46.91 161 LYS A C 1
ATOM 1218 O O . LYS A 1 161 ? -39.139 21.563 24.014 1.00 46.91 161 LYS A O 1
ATOM 1223 N N . ASP A 1 162 ? -40.162 23.546 23.566 1.00 56.38 162 ASP A N 1
ATOM 1224 C CA . ASP A 1 162 ? -39.452 24.470 24.441 1.00 56.38 162 ASP A CA 1
ATOM 1225 C C . ASP A 1 162 ? -39.899 24.325 25.911 1.00 56.38 162 ASP A C 1
ATOM 1227 O O . ASP A 1 162 ? -40.998 23.842 26.205 1.00 56.38 162 ASP A O 1
ATOM 1231 N N . ASP A 1 163 ? -39.017 24.817 26.782 1.00 55.50 163 ASP A N 1
ATOM 1232 C CA . ASP A 1 163 ? -39.223 25.401 28.111 1.00 55.50 163 ASP A CA 1
ATOM 1233 C C . ASP A 1 163 ? -39.904 24.584 29.221 1.00 55.50 163 ASP A C 1
ATOM 1235 O O . ASP A 1 163 ? -41.115 24.342 29.235 1.00 55.50 163 ASP A O 1
ATOM 1239 N N . LYS A 1 164 ? -39.127 24.329 30.287 1.00 51.62 164 LYS A N 1
ATOM 1240 C CA . LYS A 1 164 ? -39.636 24.532 31.647 1.00 51.62 164 LYS A CA 1
ATOM 1241 C C . LYS A 1 164 ? -38.539 24.849 32.669 1.00 51.62 164 LYS A C 1
ATOM 1243 O O . LYS A 1 164 ? -37.764 23.995 33.090 1.00 51.62 164 LYS A O 1
ATOM 1248 N N . GLU A 1 165 ? -38.548 26.120 33.037 1.00 50.75 165 GLU A N 1
ATOM 1249 C CA . GLU A 1 165 ? -38.115 26.743 34.282 1.00 50.75 165 GLU A CA 1
ATOM 1250 C C . GLU A 1 165 ? -38.890 26.148 35.479 1.00 50.75 165 GLU A C 1
ATOM 1252 O O . GLU A 1 165 ? -40.110 26.001 35.398 1.00 50.75 165 GLU A O 1
ATOM 1257 N N . GLU A 1 166 ? -38.205 25.791 36.572 1.00 55.75 166 GLU A N 1
ATOM 1258 C CA . GLU A 1 166 ? -38.779 25.819 37.927 1.00 55.75 166 GLU A CA 1
ATOM 1259 C C . GLU A 1 166 ? -37.684 25.798 39.015 1.00 55.75 166 GLU A C 1
ATOM 1261 O O . GLU A 1 166 ? -36.656 25.126 38.914 1.00 55.75 166 GLU A O 1
ATOM 1266 N N . ASP A 1 167 ? -37.947 26.611 40.034 1.00 51.91 167 ASP A N 1
ATOM 1267 C CA . ASP A 1 167 ? -37.093 27.119 41.103 1.00 51.91 167 ASP A CA 1
ATOM 1268 C C . ASP A 1 167 ? -36.776 26.151 42.271 1.00 51.91 167 ASP A C 1
ATOM 1270 O O . ASP A 1 167 ? -37.664 25.481 42.788 1.00 51.91 167 ASP A O 1
ATOM 1274 N N . ALA A 1 168 ? -35.531 26.279 42.778 1.00 53.00 168 ALA A N 1
ATOM 1275 C CA . ALA A 1 168 ? -35.066 26.305 44.193 1.00 53.00 168 ALA A CA 1
ATOM 1276 C C . ALA A 1 168 ? -35.257 25.069 45.138 1.00 53.00 168 ALA A C 1
ATOM 1278 O O . ALA A 1 168 ? -36.048 24.184 44.833 1.00 53.00 168 ALA A O 1
ATOM 1279 N N . PRO A 1 169 ? -34.601 24.978 46.339 1.00 58.03 169 PRO A N 1
ATOM 1280 C CA . PRO A 1 169 ? -33.576 25.838 46.966 1.00 58.03 169 PRO A CA 1
ATOM 1281 C C . PRO A 1 169 ? -32.316 25.127 47.562 1.00 58.03 169 PRO A C 1
ATOM 1283 O O . PRO A 1 169 ? -32.307 23.948 47.892 1.00 58.03 169 PRO A O 1
ATOM 1286 N N . LEU A 1 170 ? -31.269 25.942 47.773 1.00 51.16 170 LEU A N 1
ATOM 1287 C CA . LEU A 1 170 ? -30.292 25.988 48.888 1.00 51.16 170 LEU A CA 1
ATOM 1288 C C . LEU A 1 170 ? -29.806 24.686 49.575 1.00 51.16 170 LEU A C 1
ATOM 1290 O O . LEU A 1 170 ? -30.415 24.236 50.541 1.00 51.16 170 LEU A O 1
ATOM 1294 N N . VAL A 1 171 ? -28.567 24.268 49.268 1.00 53.06 171 VAL A N 1
ATOM 1295 C CA . VAL A 1 171 ? -27.600 23.769 50.272 1.00 53.06 171 VAL A CA 1
ATOM 1296 C C . VAL A 1 171 ? -26.206 24.302 49.928 1.00 53.06 171 VAL A C 1
ATOM 1298 O O . VAL A 1 171 ? -25.661 24.052 48.856 1.00 53.06 171 VAL A O 1
ATOM 1301 N N . SER A 1 172 ? -25.652 25.086 50.844 1.00 52.88 172 SER A N 1
ATOM 1302 C CA . SER A 1 172 ? -24.331 25.706 50.785 1.00 52.88 172 SER A CA 1
ATOM 1303 C C . SER A 1 172 ? -23.269 24.824 51.447 1.00 52.88 172 SER A C 1
ATOM 1305 O O . SER A 1 172 ? -23.390 24.554 52.639 1.00 52.88 172 SER A O 1
ATOM 1307 N N . GLU A 1 173 ? -22.181 24.509 50.737 1.00 48.53 173 GLU A N 1
ATOM 1308 C CA . GLU A 1 173 ? -20.885 24.170 51.347 1.00 48.53 173 GLU A CA 1
ATOM 1309 C C . GLU A 1 173 ? -19.713 24.868 50.620 1.00 48.53 173 GLU A C 1
ATOM 1311 O O . GLU A 1 173 ? -19.775 25.091 49.407 1.00 48.53 173 GLU A O 1
ATOM 1316 N N . PRO A 1 174 ? -18.646 25.269 51.342 1.00 57.41 174 PRO A N 1
ATOM 1317 C CA . PRO A 1 174 ? -17.611 26.158 50.823 1.00 57.41 174 PRO A CA 1
ATOM 1318 C C . PRO A 1 174 ? -16.442 25.383 50.196 1.00 57.41 174 PRO A C 1
ATOM 1320 O O . PRO A 1 174 ? -15.678 24.722 50.898 1.00 57.41 174 PRO A O 1
ATOM 1323 N N . SER A 1 175 ? -16.210 25.546 48.888 1.00 43.22 175 SER A N 1
ATOM 1324 C CA . SER A 1 175 ? -15.000 25.030 48.232 1.00 43.22 175 SER A CA 1
ATOM 1325 C C . SER A 1 175 ? -14.165 26.150 47.603 1.00 43.22 175 SER A C 1
ATOM 1327 O O . SER A 1 175 ? -14.498 26.728 46.576 1.00 43.22 175 SER A O 1
ATOM 1329 N N . LYS A 1 176 ? -13.086 26.470 48.325 1.00 43.50 176 LYS A N 1
ATOM 1330 C CA . LYS A 1 176 ? -11.778 26.998 47.902 1.00 43.50 176 LYS A CA 1
ATOM 1331 C C . LYS A 1 176 ? -11.735 27.937 46.683 1.00 43.50 176 LYS A C 1
ATOM 1333 O O . LYS A 1 176 ? -11.704 27.524 45.531 1.00 43.50 176 LYS A O 1
ATOM 1338 N N . ARG A 1 177 ? -11.520 29.222 47.001 1.00 43.75 177 ARG A N 1
ATOM 1339 C CA . ARG A 1 177 ? -10.912 30.247 46.135 1.00 43.75 177 ARG A CA 1
ATOM 1340 C C . ARG A 1 177 ? -9.693 29.691 45.383 1.00 43.75 177 ARG A C 1
ATOM 1342 O O . ARG A 1 177 ? -8.647 29.490 45.997 1.00 43.75 177 ARG A O 1
ATOM 1349 N N . HIS A 1 178 ? -9.792 29.573 44.063 1.00 42.34 178 HIS A N 1
ATOM 1350 C CA . HIS A 1 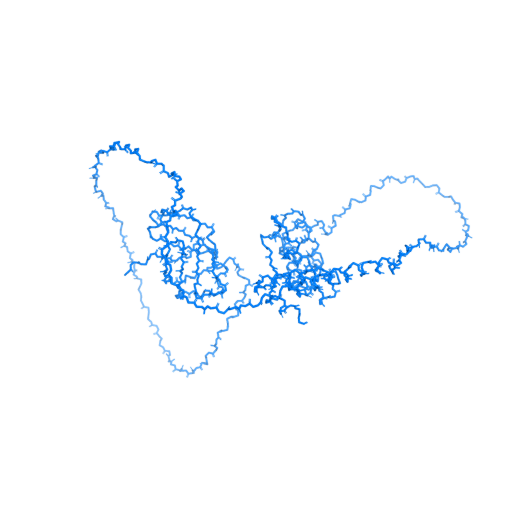178 ? -8.629 29.619 43.182 1.00 42.34 178 HIS A CA 1
ATOM 1351 C C . HIS A 1 178 ? -8.424 31.066 42.725 1.00 42.34 178 HIS A C 1
ATOM 1353 O O . HIS A 1 178 ? -9.264 31.649 42.044 1.00 42.34 178 HIS A O 1
ATOM 1359 N N . GLN A 1 179 ? -7.313 31.661 43.163 1.00 42.56 179 GLN A N 1
ATOM 1360 C CA . GLN A 1 179 ? -6.827 32.951 42.685 1.00 42.56 179 GLN A CA 1
ATOM 1361 C C . GLN A 1 179 ? -6.571 32.872 41.176 1.00 42.56 179 GLN A C 1
ATOM 1363 O O . GLN A 1 179 ? -5.752 32.083 40.713 1.00 42.56 179 GLN A O 1
ATOM 1368 N N . SER A 1 180 ? -7.274 33.712 40.422 1.00 45.25 180 SER A N 1
ATOM 1369 C CA . SER A 1 180 ? -7.089 33.916 38.991 1.00 45.25 180 SER A CA 1
ATOM 1370 C C . SER A 1 180 ? -5.730 34.571 38.709 1.00 45.25 180 SER A C 1
ATOM 1372 O O . SER A 1 180 ? -5.561 35.777 38.896 1.00 45.25 180 SER A O 1
ATOM 1374 N N . SER A 1 181 ? -4.759 33.798 38.227 1.00 52.81 181 SER A N 1
ATOM 1375 C CA . SER A 1 181 ? -3.473 34.284 37.711 1.00 52.81 181 SER A CA 1
ATOM 1376 C C . SER A 1 181 ? -3.563 34.602 36.211 1.00 52.81 181 SER A C 1
ATOM 1378 O O . SER A 1 181 ? -2.866 34.021 35.384 1.00 52.81 181 SER A O 1
ATOM 1380 N N . VAL A 1 182 ? -4.434 35.541 35.832 1.00 55.03 182 VAL A N 1
ATOM 1381 C CA . VAL A 1 182 ? -4.670 35.882 34.414 1.00 55.03 182 VAL A CA 1
ATOM 1382 C C . VAL A 1 182 ? -3.684 36.898 33.778 1.00 55.03 182 VAL A C 1
ATOM 1384 O O . VAL A 1 182 ? -3.687 36.984 32.554 1.00 55.03 182 VAL A O 1
ATOM 1387 N N . PRO A 1 183 ? -2.743 37.607 34.448 1.00 54.03 183 PRO A N 1
ATOM 1388 C CA . PRO A 1 183 ? -1.892 38.551 33.707 1.00 54.03 183 PRO A CA 1
ATOM 1389 C C . PRO A 1 183 ? -0.616 37.947 33.080 1.00 54.03 183 PRO A C 1
ATOM 1391 O O . PRO A 1 183 ? 0.056 38.641 32.324 1.00 54.03 183 PRO A O 1
ATOM 1394 N N . VAL A 1 184 ? -0.256 36.681 33.341 1.00 56.78 184 VAL A N 1
ATOM 1395 C CA . VAL A 1 184 ? 1.044 36.131 32.879 1.00 56.78 184 VAL A CA 1
ATOM 1396 C C . VAL A 1 184 ? 0.990 35.569 31.450 1.00 56.78 184 VAL A C 1
ATOM 1398 O O . VAL A 1 184 ? 1.960 35.696 30.706 1.00 56.78 184 VAL A O 1
ATOM 1401 N N . ILE A 1 185 ? -0.146 35.012 31.018 1.00 61.12 185 ILE A N 1
ATOM 1402 C CA . ILE A 1 185 ? -0.270 34.372 29.691 1.00 61.12 185 ILE A CA 1
ATOM 1403 C C . ILE A 1 185 ? -0.368 35.413 28.558 1.00 61.12 185 ILE A C 1
ATOM 1405 O O . ILE A 1 185 ? 0.135 35.193 27.461 1.00 61.12 185 ILE A O 1
ATOM 1409 N N . LEU A 1 186 ? -0.942 36.593 28.817 1.00 63.72 186 LEU A N 1
ATOM 1410 C CA . LEU A 1 186 ? -1.020 37.665 27.813 1.00 63.72 186 LEU A CA 1
ATOM 1411 C C . LEU A 1 186 ? 0.346 38.317 27.525 1.00 63.72 186 LEU A C 1
ATOM 1413 O O . LEU A 1 186 ? 0.601 38.731 26.394 1.00 63.72 186 LEU A O 1
ATOM 1417 N N . LEU A 1 187 ? 1.251 38.362 28.510 1.00 69.19 187 LEU A N 1
ATOM 1418 C CA . LEU A 1 187 ? 2.602 38.906 28.328 1.00 69.19 187 LEU A CA 1
ATOM 1419 C C . LEU A 1 187 ? 3.522 37.965 27.534 1.00 69.19 187 LEU A C 1
ATOM 1421 O O . LEU A 1 187 ? 4.357 38.448 26.768 1.00 69.19 187 LEU A O 1
ATOM 1425 N N . SER A 1 188 ? 3.358 36.642 27.654 1.00 72.31 188 SER A N 1
ATOM 1426 C CA . SER A 1 188 ? 4.169 35.687 26.885 1.00 72.31 188 SER A CA 1
ATOM 1427 C C . SER A 1 188 ? 3.814 35.692 25.394 1.00 72.31 188 SER A C 1
ATOM 1429 O O . SER A 1 188 ? 4.716 35.685 24.556 1.00 72.31 188 SER A O 1
ATOM 1431 N N . ILE A 1 189 ? 2.526 35.801 25.049 1.00 76.50 189 ILE A N 1
ATOM 1432 C CA . ILE A 1 189 ? 2.070 35.866 23.650 1.00 76.50 189 ILE A CA 1
ATOM 1433 C C . ILE A 1 189 ? 2.592 37.138 22.962 1.00 76.50 189 ILE A C 1
ATOM 1435 O O . ILE A 1 189 ? 3.078 37.074 21.831 1.00 76.50 189 ILE A O 1
ATOM 1439 N N . LEU A 1 190 ? 2.580 38.286 23.651 1.00 80.88 190 LEU A N 1
ATOM 1440 C CA . LEU A 1 190 ? 3.098 39.539 23.090 1.00 80.88 190 LEU A CA 1
ATOM 1441 C C . LEU A 1 190 ? 4.621 39.487 22.855 1.00 80.88 190 LEU A C 1
ATOM 1443 O O . LEU A 1 190 ? 5.104 39.985 21.836 1.00 80.88 190 LEU A O 1
ATOM 1447 N N . GLY A 1 191 ? 5.373 38.836 23.751 1.00 78.25 191 GLY A N 1
ATOM 1448 C CA . GLY A 1 191 ? 6.818 38.633 23.596 1.00 78.25 191 GLY A CA 1
ATOM 1449 C C . GLY A 1 191 ? 7.185 37.752 22.396 1.00 78.25 191 GLY A C 1
ATOM 1450 O O . GLY A 1 191 ? 8.110 38.080 21.652 1.00 78.25 191 GLY A O 1
ATOM 1451 N N . VAL A 1 192 ? 6.428 36.676 22.154 1.00 80.56 192 VAL A N 1
ATOM 1452 C CA . VAL A 1 192 ? 6.647 35.785 20.998 1.00 80.56 192 VAL A CA 1
ATOM 1453 C C . VAL A 1 192 ? 6.306 36.490 19.680 1.00 80.56 192 VAL A C 1
ATOM 1455 O O . VAL A 1 192 ? 7.075 36.397 18.722 1.00 80.56 192 VAL A O 1
ATOM 1458 N N . CYS A 1 193 ? 5.223 37.273 19.634 1.00 77.94 193 CYS A N 1
ATOM 1459 C CA . CYS A 1 193 ? 4.872 38.056 18.444 1.00 77.94 193 CYS A CA 1
ATOM 1460 C C . CYS A 1 193 ? 5.943 39.102 18.082 1.00 77.94 193 CYS A C 1
ATOM 1462 O O . CYS A 1 193 ? 6.242 39.288 16.900 1.00 77.94 193 CYS A O 1
ATOM 1464 N N . LEU A 1 194 ? 6.569 39.750 19.073 1.00 80.00 194 LEU A N 1
ATOM 1465 C CA . LEU A 1 194 ? 7.642 40.722 18.824 1.00 80.00 194 LEU A CA 1
ATOM 1466 C C . LEU A 1 194 ? 8.938 40.063 18.321 1.00 80.00 194 LEU A C 1
ATOM 1468 O O . LEU A 1 194 ? 9.616 40.638 17.467 1.00 80.00 194 LEU A O 1
ATOM 1472 N N . LEU A 1 195 ? 9.259 38.847 18.775 1.00 76.62 195 LEU A N 1
ATOM 1473 C CA . LEU A 1 195 ? 10.419 38.097 18.272 1.00 76.62 195 LEU A CA 1
ATOM 1474 C C . LEU A 1 195 ? 10.230 37.628 16.822 1.00 76.62 195 LEU A C 1
ATOM 1476 O O . LEU A 1 195 ? 11.165 37.721 16.024 1.00 76.62 195 LEU A O 1
ATOM 1480 N N . LEU A 1 196 ? 9.021 37.197 16.449 1.00 75.19 196 LEU A N 1
ATOM 1481 C CA . LEU A 1 196 ? 8.722 36.781 15.074 1.00 75.19 196 LEU A CA 1
ATOM 1482 C C . LEU A 1 196 ? 8.745 37.964 14.092 1.00 75.19 196 LEU A C 1
ATOM 1484 O O . LEU A 1 196 ? 9.310 37.849 13.003 1.00 75.19 196 LEU A O 1
ATOM 1488 N N . ALA A 1 197 ? 8.216 39.125 14.491 1.00 74.94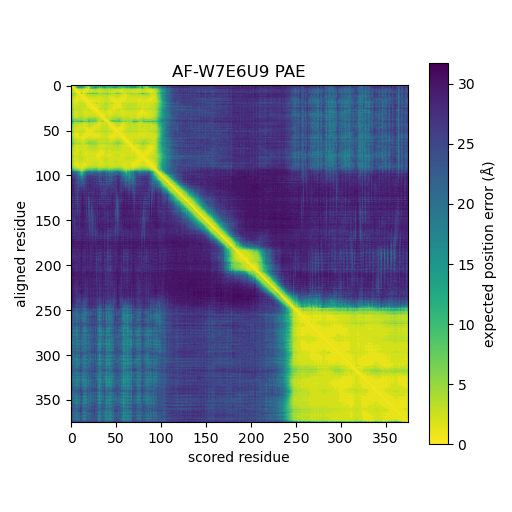 197 ALA A N 1
ATOM 1489 C CA . ALA A 1 197 ? 8.262 40.331 13.662 1.00 74.94 197 ALA A CA 1
ATOM 1490 C C . ALA A 1 197 ? 9.698 40.865 13.474 1.00 74.94 197 ALA A C 1
ATOM 1492 O O . ALA A 1 197 ? 10.065 41.289 12.376 1.00 74.94 197 ALA A O 1
ATOM 1493 N N . GLY A 1 198 ? 10.540 40.797 14.514 1.00 72.81 198 GLY A N 1
ATOM 1494 C CA . GLY A 1 198 ? 11.949 41.201 14.431 1.00 72.81 198 GLY A CA 1
ATOM 1495 C C . GLY A 1 198 ? 12.800 40.294 13.531 1.00 72.81 198 GLY A C 1
ATOM 1496 O O . GLY A 1 198 ? 13.658 40.786 12.792 1.00 72.81 198 GLY A O 1
ATOM 1497 N N . GLY A 1 199 ? 12.535 38.981 13.535 1.00 71.81 199 GLY A N 1
ATOM 1498 C CA . GLY A 1 199 ? 13.271 38.002 12.725 1.00 71.81 199 GLY A CA 1
ATOM 1499 C C . GLY A 1 199 ? 13.076 38.176 11.214 1.00 71.81 199 GLY A C 1
ATOM 1500 O O . GLY A 1 199 ? 14.042 38.095 10.451 1.00 71.81 199 GLY A O 1
ATOM 1501 N N . ALA A 1 200 ? 11.856 38.500 10.774 1.00 72.06 200 ALA A N 1
ATOM 1502 C CA . ALA A 1 200 ? 11.547 38.685 9.354 1.00 72.06 200 ALA A CA 1
ATOM 1503 C C . ALA A 1 200 ? 12.282 39.893 8.736 1.00 72.06 200 ALA A C 1
ATOM 1505 O O . ALA A 1 200 ? 12.772 39.821 7.607 1.00 72.06 200 ALA A O 1
ATOM 1506 N N . ILE A 1 201 ? 12.431 40.987 9.491 1.00 75.44 201 ILE A N 1
ATOM 1507 C CA . ILE A 1 201 ? 13.109 42.204 9.017 1.00 75.44 201 ILE A CA 1
ATOM 1508 C C . ILE A 1 201 ? 14.627 41.981 8.895 1.00 75.44 201 ILE A C 1
ATOM 1510 O O . ILE A 1 201 ? 15.248 42.454 7.939 1.00 75.44 201 ILE A O 1
ATOM 1514 N N . ALA A 1 202 ? 15.234 41.227 9.816 1.00 75.44 202 ALA A N 1
ATOM 1515 C CA . ALA A 1 202 ? 16.658 40.895 9.746 1.00 75.44 202 ALA A CA 1
ATOM 1516 C C . ALA A 1 202 ? 16.983 39.973 8.555 1.00 75.44 202 ALA A C 1
ATOM 1518 O O . ALA A 1 202 ? 17.996 40.171 7.881 1.00 75.44 202 ALA A O 1
ATOM 1519 N N . TYR A 1 203 ? 16.101 39.016 8.250 1.00 75.00 203 TYR A N 1
ATOM 1520 C CA . TYR A 1 203 ? 16.295 38.058 7.159 1.00 75.00 203 TYR A CA 1
ATOM 1521 C C . TYR A 1 203 ? 16.252 38.712 5.769 1.00 75.00 203 TYR A C 1
ATOM 1523 O O . TYR A 1 203 ? 17.103 38.429 4.920 1.00 75.00 203 TYR A O 1
ATOM 1531 N N . ILE A 1 204 ? 15.331 39.657 5.550 1.00 75.44 204 ILE A N 1
ATOM 1532 C CA . ILE A 1 204 ? 15.241 40.406 4.284 1.00 75.44 204 ILE A CA 1
ATOM 1533 C C . ILE A 1 204 ? 16.477 41.297 4.086 1.00 75.44 204 ILE A C 1
ATOM 1535 O O . ILE A 1 204 ? 16.957 41.451 2.965 1.00 75.44 204 ILE A O 1
ATOM 1539 N N . LYS A 1 205 ? 17.047 41.848 5.166 1.00 79.94 205 LYS A N 1
ATOM 1540 C CA . LYS A 1 205 ? 18.223 42.727 5.069 1.00 79.94 205 LYS A CA 1
ATOM 1541 C C . LYS A 1 205 ? 19.539 41.971 4.826 1.00 79.94 205 LYS A C 1
ATOM 1543 O O . LYS A 1 205 ? 20.487 42.576 4.330 1.00 79.94 205 LYS A O 1
ATOM 1548 N N . PHE A 1 206 ? 19.610 40.678 5.161 1.00 71.81 206 PHE A N 1
ATOM 1549 C CA . PHE A 1 206 ? 20.820 39.853 4.998 1.00 71.81 206 PHE A CA 1
ATOM 1550 C C . PHE A 1 206 ? 20.802 38.912 3.786 1.00 71.81 206 PHE A C 1
ATOM 1552 O O . PHE A 1 206 ? 21.861 38.433 3.372 1.00 71.81 206 PHE A O 1
ATOM 1559 N N . SER A 1 207 ? 19.641 38.685 3.174 1.00 67.38 207 SER A N 1
ATOM 1560 C CA . SER A 1 207 ? 19.524 37.872 1.962 1.00 67.38 207 SER A CA 1
ATOM 1561 C C . SER A 1 207 ? 19.920 38.699 0.735 1.00 67.38 207 SER A C 1
ATOM 1563 O O . SER A 1 207 ? 19.088 39.333 0.091 1.00 67.38 207 SER A O 1
ATOM 1565 N N . LYS A 1 208 ? 21.222 38.740 0.422 1.00 64.19 208 LYS A N 1
ATOM 1566 C CA . LYS A 1 208 ? 21.707 39.311 -0.845 1.00 64.19 208 LYS A CA 1
ATOM 1567 C C . LYS A 1 208 ? 21.163 38.483 -2.022 1.00 64.19 208 LYS A C 1
ATOM 1569 O O . LYS A 1 208 ? 21.251 37.256 -1.959 1.00 64.19 208 LYS A O 1
ATOM 1574 N N . PRO A 1 209 ? 20.664 39.112 -3.101 1.00 52.25 209 PRO A N 1
ATOM 1575 C CA . PRO A 1 209 ? 20.248 38.385 -4.293 1.00 52.25 209 PRO A CA 1
ATOM 1576 C C . PRO A 1 209 ? 21.466 37.692 -4.914 1.00 52.25 209 PRO A C 1
ATOM 1578 O O . PRO A 1 209 ? 22.483 38.327 -5.195 1.00 52.25 209 PRO A O 1
ATOM 1581 N N . HIS A 1 210 ? 21.374 36.374 -5.075 1.00 50.88 210 HIS A N 1
ATOM 1582 C CA . HIS A 1 210 ? 22.350 35.591 -5.820 1.00 50.88 210 HIS A CA 1
ATOM 1583 C C . HIS A 1 210 ? 22.244 35.987 -7.295 1.00 50.88 210 HIS A C 1
ATOM 1585 O O . HIS A 1 210 ? 21.212 35.778 -7.928 1.00 50.88 210 HIS A O 1
ATOM 1591 N N . SER A 1 211 ? 23.302 36.608 -7.807 1.00 49.69 211 SER A N 1
ATOM 1592 C CA . SER A 1 211 ? 23.473 36.940 -9.215 1.00 49.69 211 SER A CA 1
ATOM 1593 C C . SER A 1 211 ? 23.467 35.665 -10.061 1.00 49.69 211 SER A C 1
ATOM 1595 O O . SER A 1 211 ? 24.166 34.701 -9.745 1.00 49.69 211 SER A O 1
ATOM 1597 N N . GLU A 1 212 ? 22.689 35.675 -11.138 1.00 50.53 212 GLU A N 1
ATOM 1598 C CA . GLU A 1 212 ? 22.663 34.632 -12.163 1.00 50.53 212 GLU A CA 1
ATOM 1599 C C . GLU A 1 212 ? 24.060 34.414 -12.780 1.00 50.53 212 GLU A C 1
ATOM 1601 O O . GLU A 1 212 ? 24.776 35.389 -13.035 1.00 50.53 212 GLU A O 1
ATOM 1606 N N . PRO A 1 213 ? 24.468 33.165 -13.073 1.00 54.50 213 PRO A N 1
ATOM 1607 C CA . PRO A 1 213 ? 25.685 32.918 -13.827 1.00 54.50 213 PRO A CA 1
ATOM 1608 C C . PRO A 1 213 ? 25.463 33.207 -15.320 1.00 54.50 213 PRO A C 1
ATOM 1610 O O . PRO A 1 213 ? 24.768 32.485 -16.038 1.00 54.50 213 PRO A O 1
ATOM 1613 N N . THR A 1 214 ? 26.113 34.279 -15.765 1.00 49.03 214 THR A N 1
ATOM 1614 C CA . THR A 1 214 ? 26.375 34.688 -17.147 1.00 49.03 214 THR A CA 1
ATOM 1615 C C . THR A 1 214 ? 26.838 33.526 -18.035 1.00 49.03 214 THR A C 1
ATOM 1617 O O . THR A 1 214 ? 27.824 32.850 -17.747 1.00 49.03 214 THR A O 1
ATOM 1620 N N . LYS A 1 215 ? 26.149 33.340 -19.168 1.00 58.00 215 LYS A N 1
ATOM 1621 C CA . LYS A 1 215 ? 26.590 32.537 -20.318 1.00 58.00 215 LYS A CA 1
ATOM 1622 C C . LYS A 1 215 ? 27.615 33.321 -21.146 1.00 58.00 215 LYS A C 1
ATOM 1624 O O . LYS A 1 215 ? 27.198 34.142 -21.944 1.00 58.00 215 LYS A O 1
ATOM 1629 N N . GLU A 1 216 ? 28.905 33.029 -21.023 1.00 48.47 216 GLU A N 1
ATOM 1630 C CA . GLU A 1 216 ? 29.996 33.438 -21.935 1.00 48.47 216 GLU A CA 1
ATOM 1631 C C . GLU A 1 216 ? 31.208 32.540 -21.603 1.00 48.47 216 GLU A C 1
ATOM 1633 O O . GLU A 1 216 ? 31.435 32.262 -20.435 1.00 48.47 216 GLU A O 1
ATOM 1638 N N . GLN A 1 217 ? 32.045 31.981 -22.477 1.00 45.34 217 GLN A N 1
ATOM 1639 C CA . GLN A 1 217 ? 32.298 32.063 -23.912 1.00 45.34 217 GLN A CA 1
ATOM 1640 C C . GLN A 1 217 ? 33.042 30.760 -24.279 1.00 45.34 217 GLN A C 1
ATOM 1642 O O . GLN A 1 217 ? 34.014 30.391 -23.619 1.00 45.34 217 GLN A O 1
ATOM 1647 N N . ILE A 1 218 ? 32.628 30.068 -25.343 1.00 54.81 218 ILE A N 1
ATOM 1648 C CA . ILE A 1 218 ? 33.440 29.007 -25.957 1.00 54.81 218 ILE A CA 1
ATOM 1649 C C . ILE A 1 218 ? 34.481 29.700 -26.837 1.00 54.81 218 ILE A C 1
ATOM 1651 O O . ILE A 1 218 ? 34.152 30.294 -27.865 1.00 54.81 218 ILE A O 1
ATOM 1655 N N . VAL A 1 219 ? 35.740 29.642 -26.406 1.00 55.69 219 VAL A N 1
ATOM 1656 C CA . VAL A 1 219 ? 36.895 30.138 -27.155 1.00 55.69 219 VAL A CA 1
ATOM 1657 C C . VAL A 1 219 ? 37.081 29.297 -28.417 1.00 55.69 219 VAL A C 1
ATOM 1659 O O . VAL A 1 219 ? 37.405 28.111 -28.384 1.00 55.69 219 VAL A O 1
ATOM 1662 N N . LYS A 1 220 ? 36.870 29.976 -29.541 1.00 51.72 220 LYS A N 1
ATOM 1663 C CA . LYS A 1 220 ? 37.190 29.598 -30.913 1.00 51.72 220 LYS A CA 1
ATOM 1664 C C . LYS A 1 220 ? 38.700 29.359 -31.040 1.00 51.72 220 LYS A C 1
ATOM 1666 O O . LYS A 1 220 ? 39.479 30.306 -30.984 1.00 51.72 220 LYS A O 1
ATOM 1671 N N . LYS A 1 221 ? 39.113 28.101 -31.214 1.00 57.94 221 LYS A N 1
ATOM 1672 C CA . LYS A 1 221 ? 40.473 27.743 -31.633 1.00 57.94 221 LYS A CA 1
ATOM 1673 C C . LYS A 1 221 ? 40.501 27.687 -33.159 1.00 57.94 221 LYS A C 1
ATOM 1675 O O . LYS A 1 221 ? 39.887 26.812 -33.761 1.00 57.94 221 LYS A O 1
ATOM 1680 N N . GLU A 1 222 ? 41.159 28.672 -33.759 1.00 51.00 222 GLU A N 1
ATOM 1681 C CA . GLU A 1 222 ? 41.515 28.686 -35.175 1.00 51.00 222 GLU A CA 1
ATOM 1682 C C . GLU A 1 222 ? 42.507 27.556 -35.474 1.00 51.00 222 GLU A C 1
ATOM 1684 O O . GLU A 1 222 ? 43.517 27.402 -34.787 1.00 51.00 222 GLU A O 1
ATOM 1689 N N . GLU A 1 223 ? 42.224 26.786 -36.522 1.00 53.44 223 GLU A N 1
ATOM 1690 C CA . GLU A 1 223 ? 43.162 25.856 -37.146 1.00 53.44 223 GLU A CA 1
ATOM 1691 C C . GLU A 1 223 ? 43.260 26.211 -38.644 1.00 53.44 223 GLU A C 1
ATOM 1693 O O . GLU A 1 223 ? 42.253 26.602 -39.250 1.00 53.44 223 GLU A O 1
ATOM 1698 N N . PRO A 1 224 ? 44.469 26.202 -39.238 1.00 56.47 224 PRO A N 1
ATOM 1699 C CA . PRO A 1 224 ? 44.737 26.946 -40.454 1.00 56.47 224 PRO A CA 1
ATOM 1700 C C . PRO A 1 224 ? 44.297 26.225 -41.731 1.00 56.47 224 PRO A C 1
ATOM 1702 O O . PRO A 1 224 ? 44.466 25.025 -41.931 1.00 56.47 224 PRO A O 1
ATOM 1705 N N . LYS A 1 225 ? 43.807 27.072 -42.632 1.00 51.22 225 LYS A N 1
ATOM 1706 C CA . LYS A 1 225 ? 43.570 26.910 -44.066 1.00 51.22 225 LYS A CA 1
ATOM 1707 C C . LYS A 1 225 ? 44.660 26.067 -44.757 1.00 51.22 225 LYS A C 1
ATOM 1709 O O . LYS A 1 225 ? 45.815 26.484 -44.816 1.00 51.22 225 LYS A O 1
ATOM 1714 N N . LYS A 1 226 ? 44.269 24.942 -45.368 1.00 54.94 226 LYS A N 1
ATOM 1715 C CA . LYS A 1 226 ? 45.031 24.274 -46.435 1.00 54.94 226 LYS A CA 1
ATOM 1716 C C . LYS A 1 226 ? 44.106 23.941 -47.607 1.00 54.94 226 LYS A C 1
ATOM 1718 O O . LYS A 1 226 ? 42.914 23.714 -47.438 1.00 54.94 226 LYS A O 1
ATOM 1723 N N . GLU A 1 227 ? 44.687 24.068 -48.786 1.00 46.47 227 GLU A N 1
ATOM 1724 C CA . GLU A 1 227 ? 44.090 24.410 -50.071 1.00 46.47 227 GLU A CA 1
ATOM 1725 C C . GLU A 1 227 ? 43.221 23.326 -50.728 1.00 46.47 227 GLU A C 1
ATOM 1727 O O . GLU A 1 227 ? 43.420 22.127 -50.547 1.00 46.47 227 GLU A O 1
ATOM 1732 N N . LEU A 1 228 ? 42.289 23.807 -51.560 1.00 56.62 228 LEU A N 1
ATOM 1733 C CA . LEU A 1 228 ? 41.548 23.063 -52.583 1.00 56.62 228 LEU A CA 1
ATOM 1734 C C . LEU A 1 228 ? 42.484 22.285 -53.528 1.00 56.62 228 LEU A C 1
ATOM 1736 O O . LEU A 1 228 ? 43.533 22.798 -53.921 1.00 56.62 228 LEU A O 1
ATOM 1740 N N . PRO A 1 229 ? 41.980 21.174 -54.093 1.00 56.53 229 PRO A N 1
ATOM 1741 C CA . PRO A 1 229 ? 41.744 21.196 -55.536 1.00 56.53 229 PRO A CA 1
ATOM 1742 C C . PRO A 1 229 ? 40.372 20.637 -55.967 1.00 56.53 229 PRO A C 1
ATOM 1744 O O . PRO A 1 229 ? 39.995 19.512 -55.671 1.00 56.53 229 PRO A O 1
ATOM 1747 N N . LYS A 1 230 ? 39.667 21.482 -56.729 1.00 50.81 230 LYS A N 1
ATOM 1748 C CA . LYS A 1 230 ? 39.048 21.241 -58.047 1.00 50.81 230 LYS A CA 1
ATOM 1749 C C . LYS A 1 230 ? 38.236 19.948 -58.298 1.00 50.81 230 LYS A C 1
ATOM 1751 O O . LYS A 1 230 ? 38.778 18.909 -58.639 1.00 50.81 230 LYS A O 1
ATOM 1756 N N . ALA A 1 231 ? 36.916 20.150 -58.291 1.00 51.84 231 ALA A N 1
ATOM 1757 C CA . ALA A 1 231 ? 35.897 19.702 -59.254 1.00 51.84 231 ALA A CA 1
ATOM 1758 C C . ALA A 1 231 ? 35.991 18.287 -59.865 1.00 51.84 231 ALA A C 1
ATOM 1760 O O . ALA A 1 231 ? 36.720 18.055 -60.827 1.00 51.84 231 ALA A O 1
ATOM 1761 N N . ALA A 1 232 ? 35.072 17.421 -59.427 1.00 51.66 232 ALA A N 1
ATOM 1762 C CA . ALA A 1 232 ? 34.448 16.404 -60.267 1.00 51.66 232 ALA A CA 1
ATOM 1763 C C . ALA A 1 232 ? 32.929 16.431 -60.020 1.00 51.66 232 ALA A C 1
ATOM 1765 O O . ALA A 1 232 ? 32.432 16.042 -58.964 1.00 51.66 232 ALA A O 1
ATOM 1766 N N . GLU A 1 233 ? 32.211 16.957 -61.005 1.00 58.28 233 GLU A N 1
ATOM 1767 C CA . GLU A 1 233 ? 30.758 17.011 -61.099 1.00 58.28 233 GLU A CA 1
ATOM 1768 C C . GLU A 1 233 ? 30.219 15.576 -61.197 1.00 58.28 233 GLU A C 1
ATOM 1770 O O . GLU A 1 233 ? 30.402 14.887 -62.201 1.00 58.28 233 GLU A O 1
ATOM 1775 N N . THR A 1 234 ? 29.616 15.084 -60.114 1.00 48.50 234 THR A N 1
ATOM 1776 C CA . THR A 1 234 ? 28.952 13.778 -60.069 1.00 48.50 234 THR A CA 1
ATOM 1777 C C . THR A 1 234 ? 27.453 13.978 -59.888 1.00 48.50 234 THR A C 1
ATOM 1779 O O . THR A 1 234 ? 27.004 14.777 -59.072 1.00 48.50 234 THR A O 1
ATOM 1782 N N . LYS A 1 235 ? 26.704 13.260 -60.732 1.00 56.81 235 LYS A N 1
ATOM 1783 C CA . LYS A 1 235 ? 25.241 13.176 -60.837 1.00 56.81 235 LYS A CA 1
ATOM 1784 C C . LYS A 1 235 ? 24.495 13.345 -59.500 1.00 56.81 235 LYS A C 1
ATOM 1786 O O . LYS A 1 235 ? 24.928 12.753 -58.513 1.00 56.81 235 LYS A O 1
ATOM 1791 N N . PRO A 1 236 ? 23.314 13.998 -59.492 1.00 59.44 236 PRO A N 1
ATOM 1792 C CA . PRO A 1 236 ? 22.441 14.030 -58.322 1.00 59.44 236 PRO A CA 1
ATOM 1793 C C . PRO A 1 236 ? 22.093 12.594 -57.890 1.00 59.44 236 PRO A C 1
ATOM 1795 O O . PRO A 1 236 ? 21.513 11.856 -58.696 1.00 59.44 236 PRO A O 1
ATOM 1798 N N . PRO A 1 237 ? 22.440 12.157 -56.667 1.00 62.91 237 PRO A N 1
ATOM 1799 C CA . PRO A 1 237 ? 21.919 10.911 -56.133 1.00 62.91 237 PRO A CA 1
ATOM 1800 C C . PRO A 1 237 ? 20.414 11.075 -55.901 1.00 62.91 237 PRO A C 1
ATOM 1802 O O . PRO A 1 237 ? 19.954 12.097 -55.390 1.00 62.91 237 PRO A O 1
ATOM 1805 N N . ALA A 1 238 ? 19.642 10.069 -56.314 1.00 67.31 238 ALA A N 1
ATOM 1806 C CA . ALA A 1 238 ? 18.222 9.966 -56.003 1.00 67.31 238 ALA A CA 1
ATOM 1807 C C . ALA A 1 238 ? 17.991 10.163 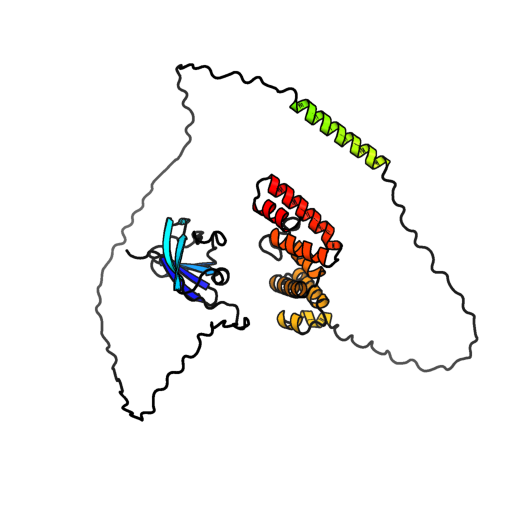-54.489 1.00 67.31 238 ALA A C 1
ATOM 1809 O O . ALA A 1 238 ? 18.853 9.762 -53.700 1.00 67.31 238 ALA A O 1
ATOM 1810 N N . PRO A 1 239 ? 16.861 10.765 -54.065 1.00 63.69 239 PRO A N 1
ATOM 1811 C CA . PRO A 1 239 ? 16.581 11.002 -52.656 1.00 63.69 239 PRO A CA 1
ATOM 1812 C C . PRO A 1 239 ? 16.556 9.662 -51.920 1.00 63.69 239 PRO A C 1
ATOM 1814 O O . PRO A 1 239 ? 15.626 8.869 -52.061 1.00 63.69 239 PRO A O 1
ATOM 1817 N N . VAL A 1 240 ? 17.616 9.407 -51.155 1.00 60.56 240 VAL A N 1
ATOM 1818 C CA . VAL A 1 240 ? 17.693 8.300 -50.209 1.00 60.56 240 VAL A CA 1
ATOM 1819 C C . VAL A 1 240 ? 16.594 8.568 -49.191 1.00 60.56 240 VAL A C 1
ATOM 1821 O O . VAL A 1 240 ? 16.696 9.507 -48.403 1.00 60.56 240 VAL A O 1
ATOM 1824 N N . GLN A 1 241 ? 15.499 7.806 -49.260 1.00 62.97 241 GLN A N 1
ATOM 1825 C CA . GLN A 1 241 ? 14.479 7.852 -48.220 1.00 62.97 241 GLN A CA 1
ATOM 1826 C C . GLN A 1 241 ? 15.182 7.589 -46.883 1.00 62.97 241 GLN A C 1
ATOM 1828 O O . GLN A 1 241 ? 15.914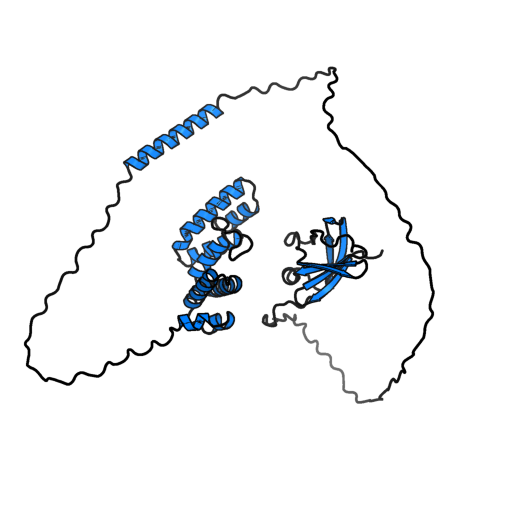 6.598 -46.785 1.00 62.97 241 GLN A O 1
ATOM 1833 N N . PRO A 1 242 ? 15.027 8.471 -45.879 1.00 69.00 242 PRO A N 1
ATOM 1834 C CA . PRO A 1 242 ? 15.629 8.244 -44.577 1.00 69.00 242 PRO A CA 1
ATOM 1835 C C . PRO A 1 242 ? 15.160 6.877 -44.060 1.00 69.00 242 PRO A C 1
ATOM 1837 O O . PRO A 1 242 ? 13.966 6.573 -44.175 1.00 69.00 242 PRO A O 1
ATOM 1840 N N . PRO A 1 243 ? 16.074 6.029 -43.553 1.00 69.38 243 PRO A N 1
ATOM 1841 C CA . PRO A 1 243 ? 15.715 4.711 -43.057 1.00 69.38 243 PRO A CA 1
ATOM 1842 C C . PRO A 1 243 ? 14.604 4.865 -42.020 1.00 69.38 243 PRO A C 1
ATOM 1844 O O . PRO A 1 243 ? 14.715 5.654 -41.081 1.00 69.38 243 PRO A O 1
ATOM 1847 N N . LYS A 1 244 ? 13.501 4.145 -42.242 1.00 68.75 244 LYS A N 1
ATOM 1848 C CA . LYS A 1 244 ? 12.361 4.084 -41.329 1.00 68.75 244 LYS A CA 1
ATOM 1849 C C . LYS A 1 244 ? 12.899 3.649 -39.966 1.00 68.75 244 LYS A C 1
ATOM 1851 O O . LYS A 1 244 ? 13.380 2.527 -39.849 1.00 68.75 244 LYS A O 1
ATOM 1856 N N . ALA A 1 245 ? 12.885 4.558 -38.991 1.00 64.81 245 ALA A N 1
ATOM 1857 C CA . ALA A 1 245 ? 13.427 4.304 -37.663 1.00 64.81 245 ALA A CA 1
ATOM 1858 C C . ALA A 1 245 ? 12.775 3.046 -37.081 1.00 64.81 245 ALA A C 1
ATOM 1860 O O . ALA A 1 245 ? 11.546 2.950 -37.018 1.00 64.81 245 ALA A O 1
ATOM 1861 N N . GLU A 1 246 ? 13.595 2.065 -36.713 1.00 61.53 246 GLU A N 1
ATOM 1862 C CA . GLU A 1 246 ? 13.121 0.921 -35.947 1.00 61.53 246 GLU A CA 1
ATOM 1863 C C . GLU A 1 246 ? 12.604 1.418 -34.591 1.00 61.53 246 GLU A C 1
ATOM 1865 O O . GLU A 1 246 ? 13.194 2.342 -34.017 1.00 61.53 246 GLU A O 1
ATOM 1870 N N . PRO A 1 247 ? 11.493 0.852 -34.088 1.00 66.50 247 PRO A N 1
ATOM 1871 C CA . PRO A 1 247 ? 10.926 1.280 -32.823 1.00 66.50 247 PRO A CA 1
ATOM 1872 C C . PRO A 1 247 ? 11.954 1.086 -31.715 1.00 66.50 247 PRO A C 1
ATOM 1874 O O . PRO A 1 247 ? 12.576 0.024 -31.593 1.00 66.50 247 PRO A O 1
ATOM 1877 N N . SER A 1 248 ? 12.149 2.129 -30.913 1.00 78.88 248 SER A N 1
ATOM 1878 C CA . SER A 1 248 ? 13.118 2.075 -29.822 1.00 78.88 248 SER A CA 1
ATOM 1879 C C . SER A 1 248 ? 12.722 0.972 -28.834 1.00 78.88 248 SER A C 1
ATOM 1881 O O . SER A 1 248 ? 11.541 0.682 -28.648 1.00 78.88 248 SER A O 1
ATOM 1883 N N . PHE A 1 249 ? 13.691 0.351 -28.157 1.00 79.88 249 PHE A N 1
ATOM 1884 C CA . PHE A 1 249 ? 13.403 -0.682 -27.153 1.00 79.88 249 PHE A CA 1
ATOM 1885 C C . PHE A 1 249 ? 12.364 -0.214 -26.110 1.00 79.88 249 PHE A C 1
ATOM 1887 O O . PHE A 1 249 ? 11.511 -0.990 -25.682 1.00 79.88 249 PHE A O 1
ATOM 1894 N N . ALA A 1 250 ? 12.380 1.080 -25.771 1.00 77.56 250 ALA A N 1
ATOM 1895 C CA . ALA A 1 250 ? 11.403 1.706 -24.888 1.00 77.56 250 ALA A CA 1
ATOM 1896 C C . ALA A 1 250 ? 9.960 1.637 -25.424 1.00 77.56 250 ALA A C 1
ATOM 1898 O O . ALA A 1 250 ? 9.035 1.454 -24.640 1.00 77.56 250 ALA A O 1
ATOM 1899 N N . GLU A 1 251 ? 9.746 1.733 -26.738 1.00 80.81 251 GLU A N 1
ATOM 1900 C CA . GLU A 1 251 ? 8.417 1.581 -27.352 1.00 80.81 251 GLU A CA 1
ATOM 1901 C C . GLU A 1 251 ? 7.933 0.128 -27.321 1.00 80.81 251 GLU A C 1
ATOM 1903 O O . GLU A 1 251 ? 6.730 -0.125 -27.230 1.00 80.81 251 GLU A O 1
ATOM 1908 N N . ASN A 1 252 ? 8.855 -0.838 -27.350 1.00 88.50 252 ASN A N 1
ATOM 1909 C CA . ASN A 1 252 ? 8.499 -2.253 -27.288 1.00 88.50 252 ASN A CA 1
ATOM 1910 C C . ASN A 1 252 ? 8.005 -2.666 -25.893 1.00 88.50 252 ASN A C 1
ATOM 1912 O O . ASN A 1 252 ? 7.070 -3.460 -25.809 1.00 88.50 252 ASN A O 1
ATOM 1916 N N . LEU A 1 253 ? 8.554 -2.093 -24.813 1.00 91.06 253 LEU A N 1
ATOM 1917 C CA . LEU A 1 253 ? 8.104 -2.376 -23.439 1.00 91.06 253 LEU A CA 1
ATOM 1918 C C . LEU A 1 253 ? 6.633 -2.004 -23.196 1.00 91.06 253 LEU A C 1
ATOM 1920 O O . LEU A 1 253 ? 5.947 -2.665 -22.420 1.00 91.06 253 LEU A O 1
ATOM 1924 N N . GLN A 1 254 ? 6.123 -0.984 -23.890 1.00 92.56 254 GLN A N 1
ATOM 1925 C CA . GLN A 1 254 ? 4.761 -0.475 -23.684 1.00 92.56 254 GLN A CA 1
ATOM 1926 C C . GLN A 1 254 ? 3.679 -1.486 -24.073 1.00 92.56 254 GLN A C 1
ATOM 1928 O O . GLN A 1 254 ? 2.551 -1.405 -23.592 1.00 92.56 254 GLN A O 1
ATOM 1933 N N . LYS A 1 255 ? 4.014 -2.420 -24.968 1.00 93.12 255 LYS A N 1
ATOM 1934 C CA . LYS A 1 255 ? 3.100 -3.454 -25.469 1.00 93.12 255 LYS A CA 1
ATOM 1935 C C . LYS A 1 255 ? 3.209 -4.767 -24.692 1.00 93.12 255 LYS A C 1
ATOM 1937 O O . LYS A 1 255 ? 2.451 -5.688 -24.972 1.00 93.12 255 LYS A O 1
ATOM 1942 N N . MET A 1 256 ? 4.164 -4.867 -23.769 1.00 95.81 256 MET A N 1
ATOM 1943 C CA . MET A 1 256 ? 4.428 -6.078 -22.996 1.00 95.81 256 MET A CA 1
ATOM 1944 C C . MET A 1 256 ? 3.565 -6.131 -21.735 1.00 95.81 256 MET A C 1
ATOM 1946 O O . MET A 1 256 ? 3.198 -5.103 -21.160 1.00 95.81 256 MET A O 1
ATOM 1950 N N . SER A 1 257 ? 3.276 -7.338 -21.262 1.00 97.69 257 SER A N 1
ATOM 1951 C CA . SER A 1 257 ? 2.685 -7.541 -19.934 1.00 97.69 257 SER A CA 1
ATOM 1952 C C . SER A 1 257 ? 3.671 -7.161 -18.815 1.00 97.69 257 SER A C 1
ATOM 1954 O O . SER A 1 257 ? 4.878 -7.074 -19.043 1.00 97.69 257 SER A O 1
ATOM 1956 N N . VAL A 1 258 ? 3.182 -6.932 -17.588 1.00 97.50 258 VAL A N 1
ATOM 1957 C CA . VAL A 1 258 ? 4.047 -6.615 -16.429 1.00 97.50 258 VAL A CA 1
ATOM 1958 C C . VAL A 1 258 ? 5.159 -7.662 -16.223 1.00 97.50 258 VAL A C 1
ATOM 1960 O O . VAL A 1 258 ? 6.320 -7.256 -16.127 1.00 97.50 258 VAL A O 1
ATOM 1963 N N . PRO A 1 259 ? 4.880 -8.986 -16.221 1.00 97.56 259 PRO A N 1
ATOM 1964 C CA . PRO A 1 259 ? 5.929 -9.994 -16.060 1.00 97.56 259 PRO A CA 1
ATOM 1965 C C . PRO A 1 259 ? 6.971 -9.957 -17.181 1.00 97.56 259 PRO A C 1
ATOM 1967 O O . PRO A 1 259 ? 8.163 -10.089 -16.918 1.00 97.56 259 PRO A O 1
ATOM 1970 N N . GLU A 1 260 ? 6.546 -9.721 -18.425 1.00 97.75 260 GLU A N 1
ATOM 1971 C CA . GLU A 1 260 ? 7.465 -9.620 -19.561 1.00 97.75 260 GLU A CA 1
ATOM 1972 C C . GLU A 1 260 ? 8.361 -8.386 -19.484 1.00 97.75 260 GLU A C 1
ATOM 1974 O O . GLU A 1 260 ? 9.535 -8.480 -19.832 1.00 97.75 260 GLU A O 1
ATOM 1979 N N . VAL A 1 261 ? 7.846 -7.243 -19.013 1.00 97.50 261 VAL A N 1
ATOM 1980 C CA . VAL A 1 261 ? 8.686 -6.063 -18.757 1.00 97.50 261 VAL A CA 1
ATOM 1981 C C . VAL A 1 261 ? 9.727 -6.390 -17.689 1.00 97.50 261 VAL A C 1
ATOM 1983 O O . VAL A 1 261 ? 10.897 -6.068 -17.868 1.00 97.50 261 VAL A O 1
ATOM 1986 N N . ILE A 1 262 ? 9.333 -7.054 -16.601 1.00 96.81 262 ILE A N 1
ATOM 1987 C CA . ILE A 1 262 ? 10.244 -7.415 -15.502 1.00 96.81 262 ILE A CA 1
ATOM 1988 C C . ILE A 1 262 ? 11.358 -8.367 -15.963 1.00 96.81 262 ILE A C 1
ATOM 1990 O O . ILE A 1 262 ? 12.490 -8.233 -15.491 1.00 96.81 262 ILE A O 1
ATOM 1994 N N . ASP A 1 263 ? 11.032 -9.308 -16.850 1.00 97.19 263 ASP A N 1
ATOM 1995 C CA . ASP A 1 263 ? 11.949 -10.323 -17.380 1.00 97.19 263 ASP A CA 1
ATOM 1996 C C . ASP A 1 263 ? 12.876 -9.769 -18.475 1.00 97.19 263 ASP A C 1
ATOM 1998 O O . ASP A 1 263 ? 14.082 -10.014 -18.466 1.00 97.19 263 ASP A O 1
ATOM 2002 N N . LYS A 1 264 ? 12.329 -8.978 -19.406 1.00 96.50 264 LYS A N 1
ATOM 2003 C CA . LYS A 1 264 ? 13.039 -8.549 -20.623 1.00 96.50 264 LYS A CA 1
ATOM 2004 C C . LYS A 1 264 ? 13.655 -7.156 -20.526 1.00 96.50 264 LYS A C 1
ATOM 2006 O O . 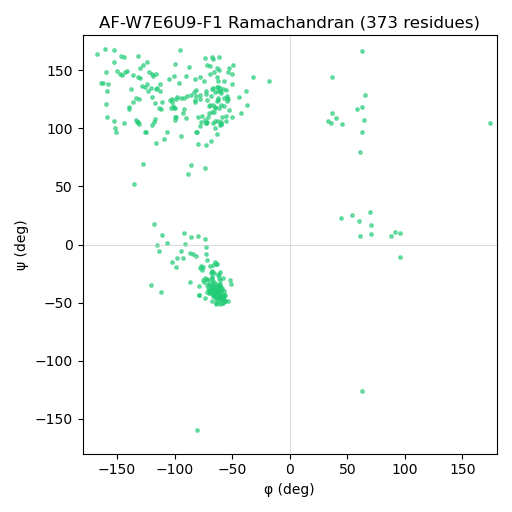LYS A 1 264 ? 14.423 -6.782 -21.415 1.00 96.50 264 LYS A O 1
ATOM 2011 N N . ALA A 1 265 ? 13.326 -6.361 -19.506 1.00 96.25 265 ALA A N 1
ATOM 2012 C CA . ALA A 1 265 ? 13.927 -5.041 -19.339 1.00 96.25 265 ALA A CA 1
ATOM 2013 C C . ALA A 1 265 ? 15.457 -5.151 -19.132 1.00 96.25 265 ALA A C 1
ATOM 2015 O O . ALA A 1 265 ? 15.906 -5.905 -18.271 1.00 96.25 265 ALA A O 1
ATOM 2016 N N . PRO A 1 266 ? 16.278 -4.355 -19.846 1.00 94.12 266 PRO A N 1
ATOM 2017 C CA . PRO A 1 266 ? 17.736 -4.424 -19.775 1.00 94.12 266 PRO A CA 1
ATOM 2018 C C . PRO A 1 266 ? 18.306 -4.095 -18.396 1.00 94.12 266 PRO A C 1
ATOM 2020 O O . PRO A 1 266 ? 19.424 -4.487 -18.076 1.00 94.12 266 PRO A O 1
ATOM 2023 N N . ASN A 1 267 ? 17.581 -3.303 -17.606 1.00 95.44 267 ASN A N 1
ATOM 2024 C CA . ASN A 1 267 ? 17.972 -2.892 -16.265 1.00 95.44 267 ASN A CA 1
ATOM 2025 C C . ASN A 1 267 ? 16.749 -2.412 -15.469 1.00 95.44 267 ASN A C 1
ATOM 2027 O O . ASN A 1 267 ? 15.673 -2.170 -16.022 1.00 95.44 267 ASN A O 1
ATOM 2031 N N . THR A 1 268 ? 16.936 -2.242 -14.161 1.00 97.06 268 THR A N 1
ATOM 2032 C CA . THR A 1 268 ? 15.903 -1.766 -13.229 1.00 97.06 268 THR A CA 1
ATOM 2033 C C . THR A 1 268 ? 15.384 -0.376 -13.573 1.00 97.06 268 THR A C 1
ATOM 2035 O O . THR A 1 268 ? 14.193 -0.129 -13.430 1.00 97.06 268 THR A O 1
ATOM 2038 N N . VAL A 1 269 ? 16.237 0.505 -14.104 1.00 96.81 269 VAL A N 1
ATOM 2039 C CA . VAL A 1 269 ? 15.853 1.870 -14.488 1.00 96.81 269 VAL A CA 1
ATOM 2040 C C . VAL A 1 269 ? 14.776 1.853 -15.578 1.00 96.81 269 VAL A C 1
ATOM 2042 O O . VAL A 1 269 ? 13.835 2.644 -15.517 1.00 96.81 269 VAL A O 1
ATOM 2045 N N . MET A 1 270 ? 14.857 0.928 -16.543 1.00 96.69 270 MET A N 1
ATOM 2046 C CA . MET A 1 270 ? 13.818 0.763 -17.570 1.00 96.69 270 MET A CA 1
ATOM 2047 C C . MET A 1 270 ? 12.492 0.265 -16.979 1.00 96.69 270 MET A C 1
ATOM 2049 O O . MET A 1 270 ? 11.434 0.723 -17.409 1.00 96.69 270 MET A O 1
ATOM 2053 N N . ILE A 1 271 ? 12.535 -0.608 -15.964 1.00 97.62 271 ILE A N 1
ATOM 2054 C CA . ILE A 1 271 ? 11.337 -1.041 -15.223 1.00 97.62 271 ILE A CA 1
ATOM 2055 C C . ILE A 1 271 ? 10.709 0.167 -14.509 1.00 97.62 271 ILE A C 1
ATOM 2057 O O . ILE A 1 271 ? 9.505 0.389 -14.628 1.00 97.62 271 ILE A O 1
ATOM 2061 N N . THR A 1 272 ? 11.518 1.003 -13.849 1.00 98.12 272 THR A N 1
ATOM 2062 C CA . THR A 1 272 ? 11.053 2.235 -13.190 1.00 98.12 272 THR A CA 1
ATOM 2063 C C . THR A 1 272 ? 10.409 3.211 -14.174 1.00 98.12 272 THR A C 1
ATOM 2065 O O . THR A 1 272 ? 9.358 3.789 -13.889 1.00 98.12 272 THR A O 1
ATOM 2068 N N . GLN A 1 273 ? 11.028 3.422 -15.337 1.00 97.69 273 GLN A N 1
ATOM 2069 C CA . GLN A 1 273 ? 10.501 4.319 -16.369 1.00 97.69 273 GLN A CA 1
ATOM 2070 C C . GLN A 1 273 ? 9.161 3.828 -16.921 1.00 97.69 273 GLN A C 1
ATOM 2072 O O . GLN A 1 273 ? 8.226 4.623 -17.026 1.00 97.69 273 GLN A O 1
ATOM 2077 N N . GLU A 1 274 ? 9.051 2.535 -17.220 1.00 98.00 274 GLU A N 1
ATOM 2078 C CA . GLU A 1 274 ? 7.801 1.946 -17.699 1.00 98.00 274 GLU A CA 1
ATOM 2079 C C . GLU A 1 274 ? 6.715 1.971 -16.613 1.00 98.00 274 GLU A C 1
ATOM 2081 O O . GLU A 1 274 ? 5.579 2.346 -16.903 1.00 98.00 274 GLU A O 1
ATOM 2086 N N . GLY A 1 275 ? 7.065 1.701 -15.349 1.00 98.00 275 GLY A N 1
ATOM 2087 C CA . GLY A 1 275 ? 6.152 1.845 -14.212 1.00 98.00 275 GLY A CA 1
ATOM 2088 C C . GLY A 1 275 ? 5.577 3.259 -14.104 1.00 98.00 275 GLY A C 1
ATOM 2089 O O . GLY A 1 275 ? 4.360 3.437 -14.058 1.00 98.00 275 GLY A O 1
ATOM 2090 N N . LYS A 1 276 ? 6.431 4.291 -14.183 1.00 98.06 276 LYS A N 1
ATOM 2091 C CA . LYS A 1 276 ? 5.982 5.696 -14.218 1.00 98.06 276 LYS A CA 1
ATOM 2092 C C . LYS A 1 276 ? 5.041 5.983 -15.390 1.00 98.06 276 LYS A C 1
ATOM 2094 O O . LYS A 1 276 ? 4.005 6.613 -15.192 1.00 98.06 276 LYS A O 1
ATOM 2099 N N . ARG A 1 277 ? 5.387 5.520 -16.595 1.00 97.81 277 ARG A N 1
ATOM 2100 C CA . ARG A 1 277 ? 4.570 5.733 -17.798 1.00 97.81 277 ARG A CA 1
ATOM 2101 C C . ARG A 1 277 ? 3.177 5.117 -17.638 1.00 97.81 277 ARG A C 1
ATOM 2103 O O . ARG A 1 277 ? 2.186 5.740 -18.011 1.00 97.81 277 ARG A O 1
ATOM 2110 N N . ARG A 1 278 ? 3.083 3.914 -17.061 1.00 97.88 278 ARG A N 1
ATOM 2111 C CA . ARG A 1 278 ? 1.799 3.248 -16.788 1.00 97.88 278 ARG A CA 1
ATOM 2112 C C . ARG A 1 278 ? 0.952 4.010 -15.776 1.00 97.88 278 ARG A C 1
ATOM 2114 O O . ARG A 1 278 ? -0.240 4.186 -16.014 1.00 97.88 278 ARG A O 1
ATOM 2121 N N . LEU A 1 279 ? 1.562 4.562 -14.725 1.00 97.31 279 LEU A N 1
ATOM 2122 C CA . LEU A 1 279 ? 0.852 5.448 -13.794 1.00 97.31 279 LEU A CA 1
ATOM 2123 C C . LEU A 1 279 ? 0.287 6.692 -14.493 1.00 97.31 279 LEU A C 1
ATOM 2125 O O . LEU A 1 279 ? -0.869 7.050 -14.271 1.00 97.31 279 LEU A O 1
ATOM 2129 N N . GLU A 1 280 ? 1.069 7.332 -15.364 1.00 96.62 280 GLU A N 1
ATOM 2130 C CA . GLU A 1 280 ? 0.620 8.488 -16.157 1.00 96.62 280 GLU A CA 1
ATOM 2131 C C . GLU A 1 280 ? -0.520 8.115 -17.122 1.00 96.62 280 GLU A C 1
ATOM 2133 O O . GLU A 1 280 ? -1.451 8.895 -17.324 1.00 96.62 280 GLU A O 1
ATOM 2138 N N . ALA A 1 281 ? -0.496 6.889 -17.650 1.00 96.94 281 ALA A N 1
ATOM 2139 C CA . ALA A 1 281 ? -1.550 6.314 -18.483 1.00 96.94 281 ALA A CA 1
ATOM 2140 C C . ALA A 1 281 ? -2.759 5.774 -17.689 1.00 96.94 281 ALA A C 1
ATOM 2142 O O . ALA A 1 281 ? -3.645 5.160 -18.284 1.00 96.94 281 ALA A O 1
ATOM 2143 N N . LYS A 1 282 ? -2.818 5.996 -16.366 1.00 96.19 282 LYS A N 1
ATOM 2144 C CA . LYS A 1 282 ? -3.857 5.480 -15.450 1.00 96.19 282 LYS A CA 1
ATOM 2145 C C . LYS A 1 282 ? -3.956 3.949 -15.389 1.00 96.19 282 LYS A C 1
ATOM 2147 O O . LYS A 1 282 ? -4.965 3.407 -14.951 1.00 96.19 282 LYS A O 1
ATOM 2152 N N . GLN A 1 283 ? -2.902 3.250 -15.794 1.00 97.06 283 GLN A N 1
ATOM 2153 C CA . GLN A 1 283 ? -2.727 1.814 -15.580 1.00 97.06 283 GLN A CA 1
ATOM 2154 C C . GLN A 1 283 ? -2.091 1.622 -14.195 1.00 97.06 283 GLN A C 1
ATOM 2156 O O . GLN A 1 283 ? -0.901 1.329 -14.080 1.00 97.06 283 GLN A O 1
ATOM 2161 N N . PHE A 1 284 ? -2.863 1.923 -13.146 1.00 96.81 284 PHE A N 1
ATOM 2162 C CA . PHE A 1 284 ? -2.332 2.101 -11.794 1.00 96.81 284 PHE A CA 1
ATOM 2163 C C . PHE A 1 284 ? -1.723 0.826 -11.212 1.00 96.81 284 PHE A C 1
ATOM 2165 O O . PHE A 1 284 ? -0.560 0.865 -10.815 1.00 96.81 284 PHE A O 1
ATOM 2172 N N . ASP A 1 285 ? -2.454 -0.289 -11.251 1.00 95.88 285 ASP A N 1
ATOM 2173 C CA . ASP A 1 285 ? -2.002 -1.571 -10.695 1.00 95.88 285 ASP A CA 1
ATOM 2174 C C . ASP A 1 285 ? -0.680 -2.019 -11.336 1.00 95.88 285 ASP A C 1
ATOM 2176 O O . ASP A 1 285 ? 0.311 -2.269 -10.650 1.00 95.88 285 ASP A O 1
ATOM 2180 N N . ASP A 1 286 ? -0.622 -2.008 -12.670 1.00 97.88 286 ASP A N 1
ATOM 2181 C CA . ASP A 1 286 ? 0.586 -2.349 -13.421 1.00 97.88 286 ASP A CA 1
ATOM 2182 C C . ASP A 1 286 ? 1.762 -1.422 -13.095 1.00 97.88 286 ASP A C 1
ATOM 2184 O O . ASP A 1 286 ? 2.903 -1.868 -12.947 1.00 97.88 286 ASP A O 1
ATOM 2188 N N . GLY A 1 287 ? 1.501 -0.113 -13.027 1.00 98.12 287 GLY A N 1
ATOM 2189 C CA . GLY A 1 287 ? 2.523 0.885 -12.741 1.00 98.12 287 GLY A CA 1
ATOM 2190 C C . GLY A 1 287 ? 3.121 0.707 -11.349 1.00 98.12 287 GLY A C 1
ATOM 2191 O O . GLY A 1 287 ? 4.343 0.763 -11.204 1.00 98.12 287 GLY A O 1
ATOM 2192 N N . ILE A 1 288 ? 2.279 0.441 -10.346 1.00 98.06 288 ILE A N 1
ATOM 2193 C CA . ILE A 1 288 ? 2.711 0.173 -8.969 1.00 98.06 288 ILE A CA 1
ATOM 2194 C C . ILE A 1 288 ? 3.541 -1.110 -8.915 1.00 98.06 288 ILE A C 1
ATOM 2196 O O . ILE A 1 288 ? 4.668 -1.057 -8.427 1.00 98.06 288 ILE A O 1
ATOM 2200 N N . LEU A 1 289 ? 3.059 -2.219 -9.489 1.00 98.00 289 LEU A N 1
ATOM 2201 C CA . LEU A 1 289 ? 3.779 -3.501 -9.478 1.00 98.00 289 LEU A CA 1
ATOM 2202 C C . LEU A 1 289 ? 5.181 -3.396 -10.096 1.00 98.00 289 LEU A C 1
ATOM 2204 O O . LEU A 1 289 ? 6.148 -3.965 -9.581 1.00 98.00 289 LEU A O 1
ATOM 2208 N N . LEU A 1 290 ? 5.319 -2.642 -11.191 1.00 98.50 290 LEU A N 1
ATOM 2209 C CA . LEU A 1 290 ? 6.621 -2.395 -11.813 1.00 98.50 290 LEU A CA 1
ATOM 2210 C C . LEU A 1 290 ? 7.542 -1.568 -10.909 1.00 98.50 290 LEU A C 1
ATOM 2212 O O . LEU A 1 290 ? 8.719 -1.909 -10.760 1.00 98.50 290 LEU A O 1
ATOM 2216 N N . LEU A 1 291 ? 7.024 -0.508 -10.281 1.00 98.62 291 LEU A N 1
ATOM 2217 C CA . LEU A 1 291 ? 7.804 0.29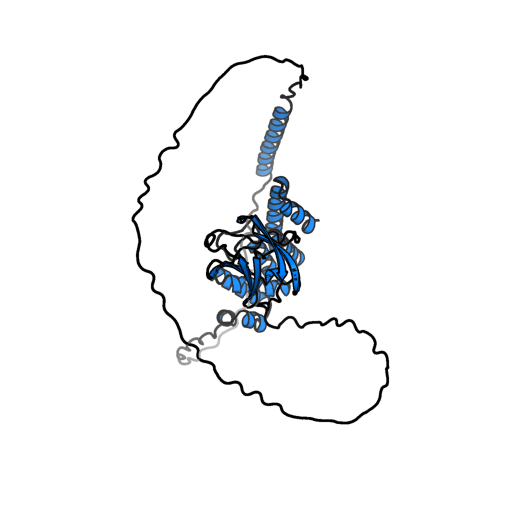5 -9.339 1.00 98.62 291 LEU A CA 1
ATOM 2218 C C . LEU A 1 291 ? 8.219 -0.517 -8.107 1.00 98.62 291 LEU A C 1
ATOM 2220 O O . LEU A 1 291 ? 9.361 -0.401 -7.668 1.00 98.62 291 LEU A O 1
ATOM 2224 N N . GLU A 1 292 ? 7.345 -1.366 -7.572 1.00 98.31 292 GLU A N 1
ATOM 2225 C CA . GLU A 1 292 ? 7.658 -2.252 -6.446 1.00 98.31 292 GLU A CA 1
ATOM 2226 C C . GLU A 1 292 ? 8.749 -3.256 -6.811 1.00 98.31 292 GLU A C 1
ATOM 2228 O O . GLU A 1 292 ? 9.698 -3.432 -6.043 1.00 98.31 292 GLU A O 1
ATOM 2233 N N . ASN A 1 293 ? 8.681 -3.851 -8.008 1.00 98.44 293 ASN A N 1
ATOM 2234 C CA . ASN A 1 293 ? 9.729 -4.746 -8.493 1.00 98.44 293 ASN A CA 1
ATOM 2235 C C . ASN A 1 293 ? 11.078 -4.026 -8.636 1.00 98.44 293 ASN A C 1
ATOM 2237 O O . ASN A 1 293 ? 12.109 -4.543 -8.198 1.00 98.44 293 ASN A O 1
ATOM 2241 N N . ALA A 1 294 ? 11.083 -2.826 -9.221 1.00 98.50 294 ALA A N 1
ATOM 2242 C CA . ALA A 1 294 ? 12.299 -2.034 -9.378 1.00 98.50 294 ALA A CA 1
ATOM 2243 C C . ALA A 1 294 ? 12.882 -1.605 -8.019 1.00 98.50 294 ALA A C 1
ATOM 2245 O O . ALA A 1 294 ? 14.084 -1.751 -7.788 1.00 98.50 294 ALA A O 1
ATOM 2246 N N . ALA A 1 295 ? 12.034 -1.162 -7.087 1.00 98.56 295 ALA A N 1
ATOM 2247 C CA . ALA A 1 295 ? 12.432 -0.806 -5.728 1.00 98.56 295 ALA A CA 1
ATOM 2248 C C . ALA A 1 295 ? 12.987 -2.015 -4.957 1.00 98.56 295 ALA A C 1
ATOM 2250 O O . ALA A 1 295 ? 14.010 -1.896 -4.283 1.00 98.56 295 ALA A O 1
ATOM 2251 N N . ALA A 1 296 ? 12.379 -3.198 -5.092 1.00 97.94 296 ALA A N 1
ATOM 2252 C CA . ALA A 1 296 ? 12.886 -4.436 -4.495 1.00 97.94 296 ALA A CA 1
ATOM 2253 C C . ALA A 1 296 ? 14.281 -4.820 -5.026 1.00 97.94 296 ALA A C 1
ATOM 2255 O O . ALA A 1 296 ? 15.077 -5.409 -4.297 1.00 97.94 296 ALA A O 1
ATOM 2256 N N . LYS A 1 297 ? 14.603 -4.432 -6.267 1.00 97.88 297 LYS A N 1
ATOM 2257 C CA . LYS A 1 297 ? 15.929 -4.592 -6.886 1.00 97.88 297 LYS A CA 1
ATOM 2258 C C . LYS A 1 297 ? 16.907 -3.445 -6.572 1.00 97.88 297 LYS A C 1
ATOM 2260 O O . LYS A 1 297 ? 18.002 -3.421 -7.126 1.00 97.88 297 LYS A O 1
ATOM 2265 N N . GLY A 1 298 ? 16.542 -2.514 -5.688 1.00 97.62 298 GLY A N 1
ATOM 2266 C CA . GLY A 1 298 ? 17.420 -1.432 -5.233 1.00 97.62 298 GLY A CA 1
ATOM 2267 C C . GLY A 1 298 ? 17.338 -0.136 -6.044 1.00 97.62 298 GLY A C 1
ATOM 2268 O O . GLY A 1 298 ? 18.173 0.744 -5.844 1.00 97.62 298 GLY A O 1
ATOM 2269 N N . ASP A 1 299 ? 16.360 0.020 -6.942 1.00 98.62 299 ASP A N 1
ATOM 2270 C CA . ASP A 1 299 ? 16.186 1.272 -7.683 1.00 98.62 299 ASP A CA 1
ATOM 2271 C C . ASP A 1 299 ? 15.653 2.383 -6.764 1.00 98.62 299 ASP A C 1
ATOM 2273 O O . ASP A 1 299 ? 14.482 2.407 -6.376 1.00 98.62 299 ASP A O 1
ATOM 2277 N N . THR A 1 300 ? 16.529 3.318 -6.399 1.00 98.56 300 THR A N 1
ATOM 2278 C CA . THR A 1 300 ? 16.212 4.393 -5.446 1.00 98.56 300 THR A CA 1
ATOM 2279 C C . THR A 1 300 ? 15.186 5.379 -5.993 1.00 98.56 300 THR A C 1
ATOM 2281 O O . THR A 1 300 ? 14.403 5.941 -5.226 1.00 98.56 300 THR A O 1
ATOM 2284 N N . LEU A 1 301 ? 15.126 5.563 -7.317 1.00 98.50 301 LEU A N 1
ATOM 2285 C CA . LEU A 1 301 ? 14.118 6.409 -7.951 1.00 98.50 301 LEU A CA 1
ATOM 2286 C C . LEU A 1 301 ? 12.723 5.781 -7.846 1.00 98.50 301 LEU A C 1
ATOM 2288 O O . LEU A 1 301 ? 11.764 6.497 -7.550 1.00 98.50 301 LEU A O 1
ATOM 2292 N N . ALA A 1 302 ? 12.597 4.467 -8.042 1.00 98.62 302 ALA A N 1
ATOM 2293 C CA . ALA A 1 302 ? 11.349 3.750 -7.800 1.00 98.62 302 ALA A CA 1
ATOM 2294 C C . ALA A 1 302 ? 10.913 3.852 -6.334 1.00 98.62 302 ALA A C 1
ATOM 2296 O O . ALA A 1 302 ? 9.748 4.150 -6.073 1.00 98.62 302 ALA A O 1
ATOM 2297 N N . MET A 1 303 ? 11.847 3.704 -5.385 1.00 98.75 303 MET A N 1
ATOM 2298 C CA . MET A 1 303 ? 11.565 3.915 -3.959 1.00 98.75 303 MET A CA 1
ATOM 2299 C C . MET A 1 303 ? 11.034 5.329 -3.699 1.00 98.75 303 MET A C 1
ATOM 2301 O O . MET A 1 303 ? 9.993 5.475 -3.069 1.00 98.75 303 MET A O 1
ATOM 2305 N N . LEU A 1 304 ? 11.671 6.373 -4.241 1.00 98.69 304 LEU A N 1
ATOM 2306 C CA . LEU A 1 304 ? 11.163 7.744 -4.118 1.00 98.69 304 LEU A CA 1
ATOM 2307 C C . LEU A 1 304 ? 9.735 7.872 -4.668 1.00 98.69 304 LEU A C 1
ATOM 2309 O O . LEU A 1 304 ? 8.886 8.496 -4.036 1.00 98.69 304 LEU A O 1
ATOM 2313 N N . LYS A 1 305 ? 9.444 7.275 -5.828 1.00 98.31 305 LYS A N 1
ATOM 2314 C CA . LYS A 1 305 ? 8.102 7.337 -6.426 1.00 98.31 305 LYS A CA 1
ATOM 2315 C C . LYS A 1 305 ? 7.048 6.619 -5.587 1.00 98.31 305 LYS A C 1
ATOM 2317 O O . LYS A 1 305 ? 5.985 7.196 -5.386 1.00 98.31 305 LYS A O 1
ATOM 2322 N N . LEU A 1 306 ? 7.345 5.432 -5.061 1.00 98.44 306 LEU A N 1
ATOM 2323 C CA . LEU A 1 306 ? 6.447 4.726 -4.139 1.00 98.44 306 LEU A CA 1
ATOM 2324 C C . LEU A 1 306 ? 6.250 5.514 -2.842 1.00 98.44 306 LEU A C 1
ATOM 2326 O O . LEU A 1 306 ? 5.120 5.697 -2.402 1.00 98.44 306 LEU A O 1
ATOM 2330 N N . GLY A 1 307 ? 7.327 6.064 -2.280 1.00 98.31 307 GLY A N 1
ATOM 2331 C CA . GLY A 1 307 ? 7.264 6.902 -1.085 1.00 98.31 307 GLY A CA 1
ATOM 2332 C C . GLY A 1 307 ? 6.333 8.103 -1.255 1.00 98.31 307 GLY A C 1
ATOM 2333 O O . GLY A 1 307 ? 5.516 8.377 -0.382 1.00 98.31 307 GLY A O 1
ATOM 2334 N N . LEU A 1 308 ? 6.401 8.777 -2.406 1.00 98.25 308 LEU A N 1
ATOM 2335 C CA . LEU A 1 308 ? 5.505 9.888 -2.745 1.00 98.25 308 LEU A CA 1
ATOM 2336 C C . LEU A 1 308 ? 4.058 9.445 -2.993 1.00 98.25 308 LEU A C 1
ATOM 2338 O O . LEU A 1 308 ? 3.145 10.192 -2.659 1.00 98.25 308 LEU A O 1
ATOM 2342 N N . LEU A 1 309 ? 3.835 8.256 -3.564 1.00 97.88 309 LEU A N 1
ATOM 2343 C CA . LEU A 1 309 ? 2.485 7.719 -3.768 1.00 97.88 309 LEU A CA 1
ATOM 2344 C C . LEU A 1 309 ? 1.783 7.455 -2.435 1.00 97.88 309 LEU A C 1
ATOM 2346 O O . LEU A 1 309 ? 0.643 7.878 -2.266 1.00 97.88 309 LEU A O 1
ATOM 2350 N N . TYR A 1 310 ? 2.473 6.801 -1.497 1.00 98.25 310 TYR A N 1
ATOM 2351 C CA . TYR A 1 310 ? 1.932 6.471 -0.175 1.00 98.25 310 TYR A CA 1
ATOM 2352 C C . TYR A 1 310 ? 1.900 7.664 0.792 1.00 98.25 310 TYR A C 1
ATOM 2354 O O . TYR A 1 310 ? 1.171 7.624 1.784 1.00 98.25 310 TYR A O 1
ATOM 2362 N N . SER A 1 311 ? 2.664 8.728 0.523 1.00 98.44 311 SER A N 1
ATOM 2363 C CA . SER A 1 311 ? 2.796 9.879 1.420 1.00 98.44 311 SER A CA 1
ATOM 2364 C C . SER A 1 311 ? 1.461 10.604 1.631 1.00 98.44 311 SER A C 1
ATOM 2366 O O . SER A 1 311 ? 0.888 11.105 0.663 1.00 98.44 311 SER A O 1
ATOM 2368 N N . PRO A 1 312 ? 0.994 10.785 2.883 1.00 98.06 312 PRO A N 1
ATOM 2369 C CA . PRO A 1 312 ? -0.188 11.599 3.169 1.00 98.06 312 PRO A CA 1
ATOM 2370 C C . PRO A 1 312 ? -0.002 13.089 2.836 1.00 98.06 312 PRO A C 1
ATOM 2372 O O . PRO A 1 312 ? -0.990 13.815 2.763 1.00 98.06 312 PRO A O 1
ATOM 2375 N N . VAL A 1 313 ? 1.237 13.556 2.636 1.00 98.19 313 VAL A N 1
ATOM 2376 C CA . VAL A 1 313 ? 1.538 14.954 2.279 1.00 98.19 313 VAL A CA 1
ATOM 2377 C C . VAL A 1 313 ? 1.120 15.264 0.839 1.00 98.19 313 VAL A C 1
ATOM 2379 O O . VAL A 1 313 ? 0.547 16.319 0.581 1.00 98.19 313 VAL A O 1
ATOM 2382 N N . ASP A 1 314 ? 1.370 14.330 -0.080 1.00 94.31 314 ASP A N 1
ATOM 2383 C CA . ASP A 1 314 ? 1.147 14.493 -1.524 1.00 94.31 314 ASP A CA 1
ATOM 2384 C C . ASP A 1 314 ? -0.013 13.629 -2.047 1.00 94.31 314 ASP A C 1
ATOM 2386 O O . ASP A 1 314 ? -0.234 13.527 -3.260 1.00 94.31 314 ASP A O 1
ATOM 2390 N N . PHE A 1 315 ? -0.752 12.991 -1.135 1.00 96.75 315 PHE A N 1
ATOM 2391 C CA . PHE A 1 315 ? -1.810 12.049 -1.467 1.00 96.75 315 PHE A CA 1
ATOM 2392 C C . PHE A 1 315 ? -2.927 12.707 -2.285 1.00 96.75 315 PHE A C 1
ATOM 2394 O O . PHE A 1 315 ? -3.428 13.787 -1.963 1.00 96.75 315 PHE A O 1
ATOM 2401 N N . LYS A 1 316 ? -3.360 12.010 -3.340 1.00 93.75 316 LYS A N 1
ATOM 2402 C CA . LYS A 1 316 ? -4.449 12.436 -4.224 1.00 93.75 316 LYS A CA 1
ATOM 2403 C C . LYS A 1 316 ? -5.592 11.437 -4.150 1.00 93.75 316 LYS A C 1
ATOM 2405 O O . LYS A 1 316 ? -5.418 10.267 -4.487 1.00 93.75 316 LYS A O 1
ATOM 2410 N N . THR A 1 317 ? -6.775 11.915 -3.778 1.00 93.00 317 THR A N 1
ATOM 2411 C CA . THR A 1 317 ? -8.004 11.117 -3.826 1.00 93.00 317 THR A CA 1
ATOM 2412 C C . THR A 1 317 ? -8.316 10.700 -5.267 1.00 93.00 317 THR A C 1
ATOM 2414 O O . THR A 1 317 ? -8.182 11.492 -6.200 1.00 93.00 317 THR A O 1
ATOM 2417 N N . GLY A 1 318 ? -8.692 9.431 -5.462 1.00 90.25 318 GLY A N 1
ATOM 2418 C CA . GLY A 1 318 ? -8.899 8.852 -6.799 1.00 90.25 318 GLY A CA 1
ATOM 2419 C C . GLY A 1 318 ? -7.610 8.647 -7.610 1.00 90.25 318 GLY A C 1
ATOM 2420 O O . GLY A 1 318 ? -7.674 8.524 -8.834 1.00 90.25 318 GLY A O 1
ATOM 2421 N N . GLY A 1 319 ? -6.447 8.672 -6.948 1.00 92.75 319 GLY A N 1
ATOM 2422 C CA . GLY A 1 319 ? -5.147 8.384 -7.546 1.00 92.75 319 GLY A CA 1
ATOM 2423 C C . GLY A 1 319 ? -4.854 6.887 -7.680 1.00 92.75 319 GLY A C 1
ATOM 2424 O O . GLY A 1 319 ? -5.751 6.052 -7.654 1.00 92.75 319 GLY A O 1
ATOM 2425 N N . ALA A 1 320 ? -3.566 6.561 -7.819 1.00 94.06 320 ALA A N 1
ATOM 2426 C CA . ALA A 1 320 ? -3.107 5.191 -8.042 1.00 94.06 320 ALA A CA 1
ATOM 2427 C C . ALA A 1 320 ? -3.312 4.256 -6.843 1.00 94.06 320 ALA A C 1
ATOM 2429 O O . ALA A 1 320 ? -3.403 3.050 -7.028 1.00 94.06 320 ALA A O 1
ATOM 2430 N N . ILE A 1 321 ? -3.388 4.808 -5.631 1.00 94.94 321 ILE A N 1
ATOM 2431 C CA . ILE A 1 321 ? -3.664 4.054 -4.409 1.00 94.94 321 ILE A CA 1
ATOM 2432 C C . ILE A 1 321 ? -4.949 4.582 -3.747 1.00 94.94 321 ILE A C 1
ATOM 2434 O O . ILE A 1 321 ? -5.231 5.783 -3.832 1.00 94.94 321 ILE A O 1
ATOM 2438 N N . PRO A 1 322 ? -5.738 3.716 -3.086 1.00 92.69 322 PRO A N 1
ATOM 2439 C CA . PRO A 1 322 ? -7.033 4.096 -2.517 1.00 92.69 322 PRO A CA 1
ATOM 2440 C C . PRO A 1 322 ? -6.918 4.964 -1.254 1.00 92.69 322 PRO A C 1
ATOM 2442 O O . PRO A 1 322 ? -7.799 5.782 -0.990 1.00 92.69 322 PRO A O 1
ATOM 2445 N N . SER A 1 323 ? -5.840 4.809 -0.485 1.00 95.06 323 SER A N 1
ATOM 2446 C CA . SER A 1 323 ? -5.584 5.534 0.763 1.00 95.06 323 SER A CA 1
ATOM 2447 C C . SER A 1 323 ? -4.081 5.717 0.984 1.00 95.06 323 SER A C 1
ATOM 2449 O O . SER A 1 323 ? -3.314 4.847 0.571 1.00 95.06 323 SER A O 1
ATOM 2451 N N . PRO A 1 324 ? -3.640 6.806 1.639 1.00 96.88 324 PRO A N 1
ATOM 2452 C CA . PRO A 1 324 ? -2.235 6.977 1.987 1.00 96.88 324 PRO A CA 1
ATOM 2453 C C . PRO A 1 324 ? -1.812 5.980 3.072 1.00 96.88 324 PRO A C 1
ATOM 2455 O O . PRO A 1 324 ? -2.623 5.584 3.909 1.00 96.88 324 PRO A O 1
ATOM 2458 N N . ASP A 1 325 ? -0.523 5.646 3.099 1.00 97.81 325 ASP A N 1
ATOM 2459 C CA . ASP A 1 325 ? 0.103 4.846 4.153 1.00 97.81 325 ASP A CA 1
ATOM 2460 C C . ASP A 1 325 ? 1.395 5.534 4.607 1.00 97.81 325 ASP A C 1
ATOM 2462 O O . ASP A 1 325 ? 2.425 5.542 3.929 1.00 97.81 325 ASP A O 1
ATOM 2466 N N . MET A 1 326 ? 1.335 6.138 5.793 1.00 98.06 326 MET A N 1
ATOM 2467 C CA . MET A 1 326 ? 2.435 6.934 6.329 1.00 98.06 326 MET A CA 1
ATOM 2468 C C . MET A 1 326 ? 3.680 6.103 6.685 1.00 98.06 326 MET A C 1
ATOM 2470 O O . MET A 1 326 ? 4.794 6.632 6.627 1.00 98.06 326 MET A O 1
ATOM 2474 N N . ARG A 1 327 ? 3.524 4.817 7.034 1.00 98.38 327 ARG A N 1
ATOM 2475 C CA . ARG A 1 327 ? 4.653 3.936 7.377 1.00 98.38 327 ARG A CA 1
ATOM 2476 C C . ARG A 1 327 ? 5.353 3.456 6.121 1.00 98.38 327 ARG A C 1
ATOM 2478 O O . ARG A 1 327 ? 6.583 3.497 6.062 1.00 98.38 327 ARG A O 1
ATOM 2485 N N . GLU A 1 328 ? 4.587 3.064 5.110 1.00 98.12 328 GLU A N 1
ATOM 2486 C CA . GLU A 1 328 ? 5.138 2.696 3.806 1.00 98.12 328 GLU A CA 1
ATOM 2487 C C . GLU A 1 328 ? 5.849 3.879 3.145 1.00 98.12 328 GLU A C 1
ATOM 2489 O O . GLU A 1 328 ? 6.990 3.741 2.690 1.00 98.12 328 GLU A O 1
ATOM 2494 N N . ALA A 1 329 ? 5.250 5.073 3.197 1.00 98.56 329 ALA A N 1
ATOM 2495 C CA . ALA A 1 329 ? 5.893 6.295 2.727 1.00 98.56 329 ALA A CA 1
ATOM 2496 C C . ALA A 1 329 ? 7.242 6.545 3.424 1.00 98.56 329 ALA A C 1
ATOM 2498 O O . ALA A 1 329 ? 8.258 6.758 2.756 1.00 98.56 329 ALA A O 1
ATOM 2499 N N . ALA A 1 330 ? 7.277 6.460 4.760 1.00 98.62 330 ALA A N 1
ATOM 2500 C CA . ALA A 1 330 ? 8.498 6.641 5.544 1.00 98.62 330 ALA A CA 1
ATOM 2501 C C . ALA A 1 330 ? 9.575 5.606 5.183 1.00 98.62 330 ALA A C 1
ATOM 2503 O O . ALA A 1 330 ? 10.732 5.973 4.958 1.00 98.62 330 ALA A O 1
ATOM 2504 N N . ARG A 1 331 ? 9.184 4.331 5.055 1.00 98.62 331 ARG A N 1
ATOM 2505 C CA . ARG A 1 331 ? 10.067 3.218 4.683 1.00 98.62 331 ARG A CA 1
ATOM 2506 C C . ARG A 1 331 ? 10.731 3.446 3.329 1.00 98.62 331 ARG A C 1
ATOM 2508 O O . ARG A 1 331 ? 11.948 3.303 3.210 1.00 98.62 331 ARG A O 1
ATOM 2515 N N . TYR A 1 332 ? 9.953 3.792 2.307 1.00 98.69 332 TYR A N 1
ATOM 2516 C CA . TYR A 1 332 ? 10.483 4.002 0.962 1.00 98.69 332 TYR A CA 1
ATOM 2517 C C . TYR A 1 332 ? 11.339 5.267 0.853 1.00 98.69 332 TYR A C 1
ATOM 2519 O O . TYR A 1 332 ? 12.411 5.216 0.248 1.00 98.69 332 TYR A O 1
ATOM 2527 N N . LEU A 1 333 ? 10.918 6.379 1.464 1.00 98.56 333 LEU A N 1
ATOM 2528 C CA . LEU A 1 333 ? 11.687 7.627 1.441 1.00 98.56 333 LEU A CA 1
ATOM 2529 C C . LEU A 1 333 ? 13.017 7.501 2.195 1.00 98.56 333 LEU A C 1
ATOM 2531 O O . LEU A 1 333 ? 14.031 7.998 1.708 1.00 98.56 333 LEU A O 1
ATOM 2535 N N . GLN A 1 334 ? 13.042 6.794 3.332 1.00 98.50 334 GLN A N 1
ATOM 2536 C CA . GLN A 1 334 ? 14.289 6.481 4.033 1.00 98.50 334 GLN A CA 1
ATOM 2537 C C . GLN A 1 334 ? 15.222 5.647 3.148 1.00 98.50 334 GLN A C 1
ATOM 2539 O O . GLN A 1 334 ? 16.370 6.034 2.954 1.00 98.50 334 GLN A O 1
ATOM 2544 N N . LYS A 1 335 ? 14.733 4.542 2.567 1.00 98.31 335 LYS A N 1
ATOM 2545 C CA . LYS A 1 335 ? 15.556 3.682 1.699 1.00 98.31 335 LYS A CA 1
ATOM 2546 C C . LYS A 1 335 ? 16.086 4.422 0.468 1.00 98.31 335 LYS A C 1
ATOM 2548 O O . LYS A 1 335 ? 17.223 4.193 0.063 1.00 98.31 335 LYS A O 1
ATOM 2553 N N . ALA A 1 336 ? 15.290 5.317 -0.118 1.00 98.56 336 ALA A N 1
ATOM 2554 C CA . ALA A 1 336 ? 15.727 6.144 -1.239 1.00 98.56 336 ALA A CA 1
ATOM 2555 C C . ALA A 1 336 ? 16.879 7.084 -0.835 1.00 98.56 336 ALA A C 1
ATOM 2557 O O . ALA A 1 336 ? 17.876 7.173 -1.554 1.00 98.56 336 ALA A O 1
ATOM 2558 N N . GLU A 1 337 ? 16.767 7.745 0.322 1.00 98.31 337 GLU A N 1
ATOM 2559 C CA . GLU A 1 337 ? 17.815 8.627 0.850 1.00 98.31 337 GLU A CA 1
ATOM 2560 C C . GLU A 1 337 ? 19.083 7.850 1.245 1.00 98.31 337 GLU A C 1
ATOM 2562 O O . GLU A 1 337 ? 20.185 8.250 0.870 1.00 98.31 337 GLU A O 1
ATOM 2567 N N . GLU A 1 338 ? 18.943 6.705 1.922 1.00 97.94 338 GLU A N 1
ATOM 2568 C CA . GLU A 1 338 ? 20.055 5.805 2.273 1.00 97.94 338 GLU A CA 1
ATOM 2569 C C . GLU A 1 338 ? 20.768 5.252 1.033 1.00 97.94 338 GLU A C 1
ATOM 2571 O O . GLU A 1 338 ? 21.990 5.107 1.025 1.00 97.94 338 GLU A O 1
ATOM 2576 N N . GLY A 1 339 ? 20.021 5.008 -0.046 1.00 97.62 339 GLY A N 1
ATOM 2577 C CA . GLY A 1 339 ? 20.565 4.660 -1.356 1.00 97.62 339 GLY A CA 1
ATOM 2578 C C . GLY A 1 339 ? 21.219 5.832 -2.105 1.00 97.62 339 GLY A C 1
ATOM 2579 O O . GLY A 1 339 ? 21.623 5.675 -3.257 1.00 97.62 339 GLY A O 1
ATOM 2580 N N . GLY A 1 340 ? 21.333 7.009 -1.480 1.00 97.88 340 GLY A N 1
ATOM 2581 C CA . GLY A 1 340 ? 22.048 8.174 -2.001 1.00 97.88 340 GLY A CA 1
ATOM 2582 C C . GLY A 1 340 ? 21.220 9.107 -2.888 1.00 97.88 340 GLY A C 1
ATOM 2583 O O . GLY A 1 340 ? 21.779 10.045 -3.469 1.00 97.88 340 GLY A O 1
ATOM 2584 N N . LEU A 1 341 ? 19.904 8.896 -3.007 1.00 98.25 341 LEU A N 1
ATOM 2585 C CA . LEU A 1 341 ? 19.045 9.764 -3.810 1.00 98.25 341 LEU A CA 1
ATOM 2586 C C . LEU A 1 341 ? 18.668 11.031 -3.028 1.00 98.25 341 LEU A C 1
ATOM 2588 O O . LEU A 1 341 ? 17.710 11.048 -2.260 1.00 98.25 341 LEU A O 1
ATOM 2592 N N . LYS A 1 342 ? 19.402 12.121 -3.274 1.00 98.12 342 LYS A N 1
ATOM 2593 C CA . LYS A 1 342 ? 19.202 13.425 -2.606 1.00 98.12 342 LYS A CA 1
ATOM 2594 C C . LYS A 1 342 ? 17.796 14.005 -2.775 1.00 98.12 342 LYS A C 1
ATOM 2596 O O . LYS A 1 342 ? 17.315 14.710 -1.894 1.00 98.12 342 LYS A O 1
ATOM 2601 N N . ASP A 1 343 ? 17.123 13.682 -3.876 1.00 97.94 343 ASP A N 1
ATOM 2602 C CA . ASP A 1 343 ? 15.756 14.141 -4.139 1.00 97.94 343 ASP A CA 1
ATOM 2603 C C . ASP A 1 343 ? 14.742 13.586 -3.123 1.00 97.94 343 ASP A C 1
ATOM 2605 O O . ASP A 1 343 ? 13.652 14.137 -2.989 1.00 97.94 343 ASP A O 1
ATOM 2609 N N . ALA A 1 344 ? 15.091 12.531 -2.373 1.00 98.31 344 ALA A N 1
ATOM 2610 C CA . ALA A 1 344 ? 14.257 11.993 -1.302 1.00 98.31 344 ALA A CA 1
ATOM 2611 C C . ALA A 1 344 ? 14.319 12.810 -0.001 1.00 98.31 344 ALA A C 1
ATOM 2613 O O . ALA A 1 344 ? 13.386 12.731 0.798 1.00 98.31 344 ALA A O 1
ATOM 2614 N N . THR A 1 345 ? 15.354 13.633 0.206 1.00 98.25 345 THR A N 1
ATOM 2615 C CA . THR A 1 345 ? 15.549 14.387 1.456 1.00 98.25 345 THR A CA 1
ATOM 2616 C C . THR A 1 345 ? 14.402 15.362 1.728 1.00 98.25 345 THR A C 1
ATOM 2618 O O . THR A 1 345 ? 13.869 15.391 2.837 1.00 98.25 345 THR A O 1
ATOM 2621 N N . ALA A 1 346 ? 13.978 16.143 0.727 1.00 98.31 346 ALA A N 1
ATOM 2622 C CA . ALA A 1 346 ? 12.912 17.132 0.915 1.00 98.31 346 ALA A CA 1
ATOM 2623 C C . ALA A 1 346 ? 11.532 16.485 1.181 1.00 98.31 346 ALA A C 1
ATOM 2625 O O . ALA A 1 346 ? 10.906 16.850 2.178 1.00 98.31 346 ALA A O 1
ATOM 2626 N N . PRO A 1 347 ? 11.071 15.487 0.399 1.00 98.50 347 PRO A N 1
ATOM 2627 C CA . PRO A 1 347 ? 9.851 14.744 0.721 1.00 98.50 347 PRO A CA 1
ATOM 2628 C C . PRO A 1 347 ? 9.902 14.045 2.081 1.00 98.50 347 PRO A C 1
ATOM 2630 O O . PRO A 1 347 ? 8.918 14.057 2.820 1.00 98.50 347 PRO A O 1
ATOM 2633 N N . ARG A 1 348 ? 11.054 13.469 2.450 1.00 98.44 348 ARG A N 1
ATOM 2634 C CA . ARG A 1 348 ? 11.230 12.826 3.756 1.00 98.44 348 ARG A CA 1
ATOM 2635 C C . ARG A 1 348 ? 11.099 13.839 4.896 1.00 98.44 348 ARG A C 1
ATOM 2637 O O . ARG A 1 348 ? 10.417 13.559 5.878 1.00 98.44 348 ARG A O 1
ATOM 2644 N N . ALA A 1 349 ? 11.698 15.022 4.770 1.00 98.50 349 ALA A N 1
ATOM 2645 C CA . ALA A 1 349 ? 11.538 16.091 5.755 1.00 98.50 349 ALA A CA 1
ATOM 2646 C C . ALA A 1 349 ? 10.072 16.543 5.880 1.00 98.50 349 ALA A C 1
ATOM 2648 O O . ALA A 1 349 ? 9.549 16.600 6.990 1.00 98.50 349 ALA A O 1
ATOM 2649 N N . ALA A 1 350 ? 9.382 16.757 4.755 1.00 98.56 350 ALA A N 1
ATOM 2650 C CA . ALA A 1 350 ? 7.969 17.140 4.755 1.00 98.56 350 ALA A CA 1
ATOM 2651 C C . ALA A 1 350 ? 7.074 16.085 5.432 1.00 98.56 350 ALA A C 1
ATOM 2653 O O . ALA A 1 350 ? 6.181 16.430 6.210 1.00 98.56 350 ALA A O 1
ATOM 2654 N N . LEU A 1 351 ? 7.340 14.795 5.190 1.00 98.56 351 LEU A N 1
ATOM 2655 C CA . LEU A 1 351 ? 6.632 13.707 5.863 1.00 98.56 351 LEU A CA 1
ATOM 2656 C C . LEU A 1 351 ? 6.892 13.709 7.376 1.00 98.56 351 LEU A C 1
ATOM 2658 O O . LEU A 1 351 ? 5.955 13.530 8.151 1.00 98.56 351 LEU A O 1
ATOM 2662 N N . LYS A 1 352 ? 8.135 13.952 7.813 1.00 98.69 352 LYS A N 1
ATOM 2663 C CA . LYS A 1 352 ? 8.476 14.062 9.241 1.00 98.69 352 LYS A CA 1
ATOM 2664 C C . LYS A 1 352 ? 7.701 15.191 9.925 1.00 98.69 352 LYS A C 1
ATOM 2666 O O . LYS A 1 352 ? 7.169 14.988 11.018 1.00 98.69 352 LYS A O 1
ATOM 2671 N N . ASP A 1 353 ? 7.624 16.359 9.294 1.00 98.69 353 ASP A N 1
ATOM 2672 C CA . ASP A 1 353 ? 6.906 17.516 9.839 1.00 98.69 353 ASP A CA 1
ATOM 2673 C C . ASP A 1 353 ? 5.404 17.227 9.961 1.00 98.69 353 ASP A C 1
ATOM 2675 O O . ASP A 1 353 ? 4.797 17.479 11.006 1.00 98.69 353 ASP A O 1
ATOM 2679 N N . TRP A 1 354 ? 4.813 16.617 8.926 1.00 98.62 354 TRP A N 1
ATOM 2680 C CA . TRP A 1 354 ? 3.414 16.184 8.945 1.00 98.62 354 TRP A CA 1
ATOM 2681 C C . TRP A 1 354 ? 3.140 15.172 10.064 1.00 98.62 354 TRP A C 1
ATOM 2683 O O . TRP A 1 354 ? 2.186 15.337 10.827 1.00 98.62 354 TRP A O 1
ATOM 2693 N N . LEU A 1 355 ? 4.002 14.159 10.200 1.00 98.44 355 LEU A N 1
ATOM 2694 C CA . LEU A 1 355 ? 3.896 13.139 11.243 1.00 98.44 355 LEU A CA 1
ATOM 2695 C C . LEU A 1 355 ? 4.025 13.741 12.644 1.00 98.44 355 LEU A C 1
ATOM 2697 O O . LEU A 1 355 ? 3.300 13.338 13.548 1.00 98.44 355 LEU A O 1
ATOM 2701 N N . THR A 1 356 ? 4.925 14.709 12.829 1.00 98.44 356 THR A N 1
ATOM 2702 C CA . THR A 1 356 ? 5.124 15.388 14.121 1.00 98.44 356 THR A CA 1
ATOM 2703 C C . THR A 1 356 ? 3.854 16.119 14.526 1.00 98.44 356 THR A C 1
ATOM 2705 O O . THR A 1 356 ? 3.325 15.875 15.608 1.00 98.44 356 THR A O 1
ATOM 2708 N N . LYS A 1 357 ? 3.283 16.904 13.606 1.00 98.56 357 LYS A N 1
ATOM 2709 C CA . LYS A 1 357 ? 2.008 17.587 13.837 1.00 98.56 357 LYS A CA 1
ATOM 2710 C C . LYS A 1 357 ? 0.883 16.604 14.189 1.00 98.56 357 LYS A C 1
ATOM 2712 O O . LYS A 1 357 ? 0.113 16.862 15.106 1.00 98.56 357 LYS A O 1
ATOM 2717 N N . LYS A 1 358 ? 0.790 15.470 13.489 1.00 98.25 358 LYS A N 1
ATOM 2718 C CA . LYS A 1 358 ? -0.227 14.442 13.768 1.00 98.25 358 LYS A CA 1
ATOM 2719 C C . LYS A 1 358 ? -0.029 13.768 15.122 1.00 98.25 358 LYS A C 1
ATOM 2721 O O . LYS A 1 358 ? -0.996 13.572 15.853 1.00 98.25 358 LYS A O 1
ATOM 2726 N N . ALA A 1 359 ? 1.212 13.470 15.489 1.00 98.19 359 ALA A N 1
ATOM 2727 C CA . ALA A 1 359 ? 1.532 12.898 16.790 1.00 98.19 359 ALA A CA 1
ATOM 2728 C C . ALA A 1 359 ? 1.167 13.848 17.947 1.00 98.19 359 ALA A C 1
ATOM 2730 O O . ALA A 1 359 ? 0.666 13.375 18.974 1.00 98.19 359 ALA A O 1
ATOM 2731 N N . ASP A 1 360 ? 1.365 15.159 17.760 1.00 98.12 360 ASP A N 1
ATOM 2732 C CA . ASP A 1 360 ? 0.970 16.212 18.708 1.00 98.12 360 ASP A CA 1
ATOM 2733 C C . ASP A 1 360 ? -0.560 16.348 18.823 1.00 98.12 360 ASP A C 1
ATOM 2735 O O . ASP A 1 360 ? -1.083 16.634 19.899 1.00 98.12 360 ASP A O 1
ATOM 2739 N N . GLU A 1 361 ? -1.291 16.078 17.736 1.00 98.12 361 GLU A N 1
ATOM 2740 C CA . GLU A 1 361 ? -2.761 15.971 17.714 1.00 98.12 361 GLU A CA 1
ATOM 2741 C C . GLU A 1 361 ? -3.283 14.677 18.377 1.00 98.12 361 GLU A C 1
ATOM 2743 O O . GLU A 1 361 ? -4.494 14.488 18.491 1.00 98.12 361 GLU A O 1
ATOM 2748 N N . GLY A 1 362 ? -2.393 13.793 18.841 1.00 97.69 362 GLY A N 1
ATOM 2749 C CA . GLY A 1 362 ? -2.749 12.542 19.511 1.00 97.69 362 GLY A CA 1
ATOM 2750 C C . GLY A 1 362 ? -2.790 11.312 18.601 1.00 97.69 362 GLY A C 1
ATOM 2751 O O . GLY A 1 362 ? -3.225 10.258 19.055 1.00 97.69 362 GLY A O 1
ATOM 2752 N N . ASP A 1 363 ? -2.319 11.403 17.354 1.00 97.50 363 ASP A N 1
ATOM 2753 C CA . ASP A 1 363 ? -2.217 10.250 16.453 1.00 97.50 363 ASP A CA 1
ATOM 2754 C C . ASP A 1 363 ? -1.072 9.314 16.891 1.00 97.50 363 ASP A C 1
ATOM 2756 O O . ASP A 1 363 ? 0.120 9.590 16.700 1.00 97.50 363 ASP A O 1
ATOM 2760 N N . ASP A 1 364 ? -1.438 8.186 17.502 1.00 97.38 364 ASP A N 1
ATOM 2761 C CA . ASP A 1 364 ? -0.481 7.184 17.972 1.00 97.38 364 ASP A CA 1
ATOM 2762 C C . ASP A 1 364 ? 0.281 6.507 16.824 1.00 97.38 364 ASP A C 1
ATOM 2764 O O . ASP A 1 364 ? 1.465 6.185 16.979 1.00 97.38 364 ASP A O 1
ATOM 2768 N N . MET A 1 365 ? -0.340 6.341 15.651 1.00 95.38 365 MET A N 1
ATOM 2769 C CA . MET A 1 365 ? 0.329 5.756 14.487 1.00 95.38 365 MET A CA 1
ATOM 2770 C C . MET A 1 365 ? 1.399 6.694 13.937 1.00 95.38 365 MET A C 1
ATOM 2772 O O . MET A 1 365 ? 2.501 6.239 13.603 1.00 95.38 365 MET A O 1
ATOM 2776 N N . ALA A 1 366 ? 1.138 8.001 13.917 1.00 98.25 366 ALA A N 1
ATOM 2777 C CA . ALA A 1 366 ? 2.145 8.987 13.540 1.00 98.25 366 ALA A CA 1
ATOM 2778 C C . ALA A 1 366 ? 3.337 8.983 14.516 1.00 98.25 366 ALA A C 1
ATOM 2780 O O . ALA A 1 366 ? 4.498 8.967 14.089 1.00 98.25 366 ALA A O 1
ATOM 2781 N N . ARG A 1 367 ? 3.065 8.892 15.826 1.00 98.25 367 ARG A N 1
ATOM 2782 C CA . ARG A 1 367 ? 4.095 8.806 16.877 1.00 98.25 367 ARG A CA 1
ATOM 2783 C C . ARG A 1 367 ? 4.972 7.558 16.740 1.00 98.25 367 ARG A C 1
ATOM 2785 O O . ARG A 1 367 ? 6.198 7.654 16.834 1.00 98.25 367 ARG A O 1
ATOM 2792 N N . LEU A 1 368 ? 4.362 6.396 16.496 1.00 97.50 368 LEU A N 1
ATOM 2793 C CA . LEU A 1 368 ? 5.086 5.144 16.251 1.00 97.50 368 LEU A CA 1
ATOM 2794 C C . LEU A 1 368 ? 5.936 5.226 14.980 1.00 97.50 368 LEU A C 1
ATOM 2796 O O . LEU A 1 368 ? 7.091 4.806 14.979 1.00 97.50 368 LEU A O 1
ATOM 2800 N N . THR A 1 369 ? 5.398 5.819 13.916 1.00 97.88 369 THR A N 1
ATOM 2801 C CA . THR A 1 369 ? 6.121 5.991 12.650 1.00 97.88 369 THR A CA 1
ATOM 2802 C C . THR A 1 369 ? 7.356 6.882 12.824 1.00 97.88 369 THR A C 1
ATOM 2804 O O . THR A 1 369 ? 8.444 6.513 12.387 1.00 97.88 369 THR A O 1
ATOM 2807 N N . LEU A 1 370 ? 7.251 8.008 13.537 1.00 98.38 370 LEU A N 1
ATOM 2808 C CA . LEU A 1 370 ? 8.417 8.852 13.847 1.00 98.38 370 LEU A CA 1
ATOM 2809 C C . LEU A 1 370 ? 9.512 8.083 14.592 1.00 98.38 370 LEU A C 1
ATOM 2811 O O . LEU A 1 370 ? 10.687 8.177 14.234 1.00 98.38 370 LEU A O 1
ATOM 2815 N N . LYS A 1 371 ? 9.123 7.303 15.607 1.00 98.06 371 LYS A N 1
ATOM 2816 C CA . LYS A 1 371 ? 10.048 6.512 16.427 1.00 98.06 371 LYS A CA 1
ATOM 2817 C C . LYS A 1 371 ? 10.810 5.463 15.612 1.00 98.06 371 LYS A C 1
ATOM 2819 O O . LYS A 1 371 ? 11.983 5.204 15.892 1.00 98.06 371 LYS A O 1
ATOM 2824 N N . ASP A 1 372 ? 10.149 4.847 14.638 1.00 97.88 372 ASP A N 1
ATOM 2825 C CA . ASP A 1 372 ? 10.736 3.764 13.852 1.00 97.88 372 ASP A CA 1
ATOM 2826 C C . ASP A 1 372 ? 11.688 4.281 12.764 1.00 97.88 372 ASP A C 1
ATOM 2828 O O . ASP A 1 372 ? 12.726 3.660 12.532 1.00 97.88 372 ASP A O 1
ATOM 2832 N N . PHE A 1 373 ? 11.377 5.429 12.149 1.00 97.94 373 PHE A N 1
ATOM 2833 C CA . PHE A 1 373 ? 12.026 5.884 10.909 1.00 97.94 373 PHE A CA 1
ATOM 2834 C C . PHE A 1 373 ? 12.893 7.166 11.039 1.00 97.94 373 PHE A C 1
ATOM 2836 O O . PHE A 1 373 ? 13.561 7.540 10.071 1.00 97.94 373 PHE A O 1
ATOM 2843 N N . TRP A 1 374 ? 12.931 7.846 12.200 1.00 96.69 374 TRP A N 1
ATOM 2844 C CA . TRP A 1 374 ? 13.727 9.079 12.434 1.00 96.69 374 TRP A CA 1
ATOM 2845 C C . TRP A 1 374 ? 14.496 9.096 13.768 1.00 96.69 374 TRP A C 1
ATOM 2847 O O . TRP A 1 374 ? 14.394 10.051 14.541 1.00 96.69 374 TRP A O 1
ATOM 2857 N N . LYS A 1 375 ? 15.280 8.050 14.035 1.00 85.19 375 LYS A N 1
ATOM 2858 C CA . LYS A 1 375 ? 16.136 7.974 15.232 1.00 85.19 375 LYS A CA 1
ATOM 2859 C C . LYS A 1 375 ? 17.313 8.942 15.210 1.00 85.19 375 LYS A C 1
ATOM 2861 O O . LYS A 1 375 ? 17.857 9.183 14.108 1.00 85.19 375 LYS A O 1
#

Organism: NCBI:txid1208583

Foldseek 3Di:
DDFQWAWDADDAQKIKIKGAQQQVCPPPFWWKAFVVDPPDGIWGFPDWDDDPRIIITMTGNLVVPVPQDAQDWTWIATVVVRDIGIYGYHDHNHPPPDDPPDPPPPPDDDDDDDDDDDDDDDDDDDDDDDDDDDDDDDDDDDDDDDDDDDDDDDDDDDDDDDDDDDDDDDDDDDDDDDDDPPPPVVVVVVVVVVVVVVVVVVVVVPDDDDDDDDDDDDDDDDDDDDDDDDDDDDDDDDPPDPPDDDDDPLNVLQPDALVCCLVVPPALVSLLVSLVVCQVVVVLVSSLSSLVSSVVVLNLVSLLVQLLDQQPQNDDPVGSDNHHDLLSNLVSLLSSVVSVNPVSVVVNVVSLVVLVVVVVVVPPVSVVSCVVRPD

pLDDT: mean 77.99, std 22.54, range [34.53, 98.75]